Protein AF-A0A3Q4MW54-F1 (afdb_monomer)

Sequence (470 aa):
REQSVKYINTKTGCLKKKEHLGPDLLTVCGNAVFFCDKVKDESPEADVSGVSSPTSLPAISLLSPKAMEMAGCIIKVQEEHREKAKLALRVRQEMQEKLVAAVASAESEQLKRFEELMELKQRQEYQSMRDMMERETKESIGRQEKLKEEQRRRITLVNLRLREAEQQRLREAELERQRQAEGRESLRSLNSIQEEILQLNQLLEPSTQTKTDLPPASLSSYSTRGNQLCSQVSEVVRKTAEGNFPSLEDMTVAERALHEMRALIRLMQEEAANVREKKKKEQEQEEERRKQAELLAKQEGEKKAAQLAKEKAQRKEDILFLCIEEVFRRIDWFSIIGCNLLWIILVTMSLTFSKMSLFICLFQPVPHGLNHGWRWLAQMLNMEPLADVTATLLFDFLEVCGNALMNQYRSQFWKLILLLKEEYFPRIEAVTSSGQMGSVIRLKQFLETSLQRRQISPPRGQLGSGFWRS

Radius of gyration: 74.4 Å; Cα contacts (8 Å, |Δi|>4): 155; chains: 1; bounding box: 157×69×231 Å

InterPro domains:
  IPR012476 mRNA export factor GLE1-like [PF07817] (364-420)
  IPR012476 mRNA export factor GLE1-like [PTHR12960] (366-470)
  IPR038506 GLE1-like superfamily [G3DSA:1.25.40.510] (350-458)

pLDDT: mean 73.88, std 26.09, range [21.41, 98.44]

Foldseek 3Di:
DDDDDDDDDDDDDDDDDDDDDDDDDDDDPDDDPPPPPDPDDDDDDDDDDDDDDDDDDDDPPPDDPVVVVVVVVVVVVVVVVVVVVVVVVVVVVVVVVVVVVVVVVVVVVVVVVVVVVVVVVVVVVVVVVVVVVVVVVVVVVVVVVVVVVVVVVVVVVVVVVVVVVVVVVVVVVVVVVVVVVVLVVLLVVLVVLLVLLVVLLVVLDPVVPVPFPDDPVVSVVLNVLSVVLNVLSVVLNVVVVVPGRRDPVSSVSSVVSSVVSVVSSVVSVVVSVVSVVVVVVVVVVVVVVVVVVVVVVVVVVVVVVVVVVVVDDDDDDDDDDDDDDDDDDDDDDDDDDDDDPPPVVVPPPPQDDDDDDDDDDDDDDRPDDCVVVVVVLVVLQVDQDAALPSLQVVLVSCLACVQVCCVVVPPVSVVSLCCCQPPVLVSNVVNYDPVRCPSSVSSNVQSVVCVVVVHRDHHDPDCDPVNVVD

Nearest PDB structures (foldseek):
  6b4f-assembly2_A  TM=9.769E-01  e=1.507E-11  Homo sapiens
  6b4i-assembly2_A  TM=9.795E-01  e=2.186E-11  Homo sapiens

Secondary structure (DSSP, 8-state):
----------------------------------------------------------------HHHHHHHHHHHHHHHHHHHHHHHHHHHHHHHHHHHHHHHHHHHHHHHHHHHHHHHHHHHHHHHHHHHHHHHHHHHHHHHHHHHHHHHHHHHHHHHHHHHHHHHHHHHHHHHHHHHHHHHHHHHHHHHHHHHHHHHHHHTTSTTT-TT----HHHHHHHHHHHHHHHHHHHHHHHHHHTTPPPPHHHHHHHHHHHHHHHHHHHHHHHHHHHHHHHHHHHHHHHHHHHHHHHHHHHHHHHHHHHHHGGGS----------------------------S-SSGGGTTTTS------S-------TT-HHHHHHHHHHHHHSPPPTTHHHHHHHHHHHHHHHHHHHHHTHHHHHHHHHIIIIIHHHHHHHS-GGGHHHHHHHHHHHHHHHHHTSPPPPTT---TTGGG-

Solvent-accessible surface area (backbone atoms only — not comparable to full-atom values): 28739 Å² total; per-residue (Å²): 134,83,88,88,86,84,87,92,86,91,83,88,82,88,84,90,80,92,84,92,84,84,94,82,84,76,91,77,86,79,81,80,84,77,85,74,84,74,88,71,88,77,87,89,86,84,89,88,87,90,82,90,85,84,90,81,80,88,79,84,76,84,61,56,73,69,53,48,51,50,51,52,51,52,51,52,53,52,50,52,51,49,50,52,51,53,49,54,49,48,55,51,48,56,51,50,51,52,51,51,51,52,49,53,50,53,52,52,49,53,50,52,54,51,52,52,51,51,51,51,49,51,51,48,52,53,48,51,52,50,54,48,53,51,49,55,50,52,50,51,50,52,55,52,50,52,52,52,50,50,51,50,51,51,51,55,52,50,54,50,52,50,52,52,50,51,53,47,53,50,52,53,51,49,52,50,49,47,53,55,48,51,29,52,48,52,45,52,50,50,51,52,48,50,54,50,44,53,55,55,41,53,72,43,36,74,83,75,46,85,82,59,87,59,59,72,70,61,48,51,51,55,33,54,52,38,53,52,40,52,49,55,39,49,52,48,53,53,60,30,71,76,76,45,61,63,48,74,67,48,48,51,53,39,54,49,37,43,52,50,48,58,48,50,54,50,53,53,52,50,51,41,49,52,48,50,52,49,51,50,52,51,49,51,51,52,49,50,51,49,52,51,51,51,52,51,51,50,53,52,50,49,52,56,50,53,58,64,52,73,77,59,81,91,78,83,91,78,91,80,90,80,88,79,90,86,83,82,80,80,89,85,83,85,88,81,86,82,88,79,94,59,74,72,65,69,67,78,60,79,82,73,70,83,84,81,87,80,89,82,89,79,91,86,79,63,97,81,46,70,66,56,57,53,51,51,53,54,52,57,71,73,47,84,67,49,57,53,56,45,37,41,53,52,38,57,49,44,47,62,45,34,33,59,46,40,73,74,48,43,71,62,42,51,53,50,54,47,44,43,60,72,61,47,40,60,53,44,58,73,58,37,54,89,92,51,44,68,37,50,52,54,35,49,53,50,52,52,52,26,61,74,66,74,47,58,66,72,35,91,84,63,83,44,75,64,63,80,72,106

Structure (mmCIF, N/CA/C/O backbone):
data_AF-A0A3Q4MW54-F1
#
_entry.id   AF-A0A3Q4MW54-F1
#
loop_
_atom_site.group_PDB
_atom_site.id
_atom_site.type_symbol
_atom_site.label_atom_id
_atom_site.label_alt_id
_atom_site.label_comp_id
_atom_site.label_asym_id
_atom_site.label_entity_id
_atom_site.label_seq_id
_atom_site.pdbx_PDB_ins_code
_atom_site.Cartn_x
_atom_site.Cartn_y
_atom_site.Cartn_z
_atom_site.occupancy
_atom_site.B_iso_or_equiv
_atom_site.auth_seq_id
_atom_site.auth_comp_id
_atom_site.auth_asym_id
_atom_site.auth_atom_id
_atom_site.pdbx_PDB_model_num
ATOM 1 N N . ARG A 1 1 ? 18.753 -32.510 -22.281 1.00 42.16 1 ARG A N 1
ATOM 2 C CA . ARG A 1 1 ? 17.810 -33.362 -23.041 1.00 42.16 1 ARG A CA 1
ATOM 3 C C . ARG A 1 1 ? 17.900 -32.941 -24.493 1.00 42.16 1 ARG A C 1
ATOM 5 O O . ARG A 1 1 ? 17.267 -31.974 -24.890 1.00 42.16 1 ARG A O 1
ATOM 12 N N . GLU A 1 2 ? 18.798 -33.602 -25.210 1.00 36.66 2 GLU A N 1
ATOM 13 C CA . GLU A 1 2 ? 18.805 -33.653 -26.669 1.00 36.66 2 GLU A CA 1
ATOM 14 C C . GLU A 1 2 ? 17.580 -34.428 -27.180 1.00 36.66 2 GLU A C 1
ATOM 16 O O . GLU A 1 2 ? 16.916 -35.111 -26.400 1.00 36.66 2 GLU A O 1
ATOM 21 N N . GLN A 1 3 ? 17.387 -34.362 -28.502 1.00 34.94 3 GLN A N 1
ATOM 22 C CA . GLN A 1 3 ? 16.404 -35.046 -29.354 1.00 34.94 3 GLN A CA 1
ATOM 23 C C . GLN A 1 3 ? 15.064 -34.316 -29.553 1.00 34.94 3 GLN A C 1
ATOM 25 O O . GLN A 1 3 ? 14.119 -34.479 -28.791 1.00 34.94 3 GLN A O 1
ATOM 30 N N . SER A 1 4 ? 14.901 -33.651 -30.701 1.00 30.66 4 SER A N 1
ATOM 31 C CA . SER A 1 4 ? 14.385 -34.358 -31.884 1.00 30.66 4 SER A CA 1
ATOM 32 C C . SER A 1 4 ? 14.309 -33.464 -33.122 1.00 30.66 4 SER A C 1
ATOM 34 O O . SER A 1 4 ? 13.911 -32.306 -33.088 1.00 30.66 4 SER A O 1
ATOM 36 N N . VAL A 1 5 ? 14.719 -34.072 -34.226 1.00 36.34 5 VAL A N 1
ATOM 37 C CA . VAL A 1 5 ? 14.878 -33.562 -35.584 1.00 36.34 5 VAL A CA 1
ATOM 38 C C . VAL A 1 5 ? 13.791 -34.222 -36.439 1.00 36.34 5 VAL A C 1
ATOM 40 O O . VAL A 1 5 ? 13.744 -35.448 -36.424 1.00 36.34 5 VAL A O 1
ATOM 43 N N . LYS A 1 6 ? 12.971 -33.457 -37.189 1.00 37.12 6 LYS A N 1
ATOM 44 C CA . LYS A 1 6 ? 12.646 -33.660 -38.633 1.00 37.12 6 LYS A CA 1
ATOM 45 C C . LYS A 1 6 ? 11.321 -33.024 -39.112 1.00 37.12 6 LYS A C 1
ATOM 47 O O . LYS A 1 6 ? 10.253 -33.340 -38.616 1.00 37.12 6 LYS A O 1
ATOM 52 N N . TYR A 1 7 ? 11.484 -32.269 -40.209 1.00 29.25 7 TYR A N 1
ATOM 53 C CA . TYR A 1 7 ? 10.668 -32.190 -41.438 1.00 29.25 7 TYR A CA 1
ATOM 54 C C . TYR A 1 7 ? 9.275 -31.555 -41.400 1.00 29.25 7 TYR A C 1
ATOM 56 O O . TYR A 1 7 ? 8.329 -32.200 -40.978 1.00 29.25 7 TYR A O 1
ATOM 64 N N . ILE A 1 8 ? 9.142 -30.411 -42.094 1.00 30.83 8 ILE A N 1
ATOM 65 C CA . ILE A 1 8 ? 8.228 -30.261 -43.245 1.00 30.83 8 ILE A CA 1
ATOM 66 C C . ILE A 1 8 ? 8.938 -29.421 -44.321 1.00 30.83 8 ILE A C 1
ATOM 68 O O . ILE A 1 8 ? 9.373 -28.300 -44.076 1.00 30.83 8 ILE A O 1
ATOM 72 N N . ASN A 1 9 ? 9.056 -29.997 -45.515 1.00 29.47 9 ASN A N 1
ATOM 73 C CA . ASN A 1 9 ? 9.517 -29.382 -46.753 1.00 29.47 9 ASN A CA 1
ATOM 74 C C . ASN A 1 9 ? 8.327 -29.435 -47.718 1.00 29.47 9 ASN A C 1
ATOM 76 O O . ASN A 1 9 ? 7.813 -30.531 -47.893 1.00 29.47 9 ASN A O 1
ATOM 80 N N . THR A 1 10 ? 7.893 -28.309 -48.299 1.00 30.00 10 THR A N 1
ATOM 81 C CA . THR A 1 10 ? 7.248 -28.217 -49.632 1.00 30.00 10 THR A CA 1
ATOM 82 C C . THR A 1 10 ? 6.772 -26.785 -49.904 1.00 30.00 10 THR A C 1
ATOM 84 O O . THR A 1 10 ? 5.787 -26.348 -49.314 1.00 30.00 10 THR A O 1
ATOM 87 N N . LYS A 1 11 ? 7.410 -26.088 -50.852 1.00 28.00 11 LYS A N 1
ATOM 88 C CA . LYS A 1 11 ? 6.796 -25.644 -52.124 1.00 28.00 11 LYS A CA 1
ATOM 89 C C . LYS A 1 11 ? 7.764 -24.742 -52.892 1.00 28.00 11 LYS A C 1
ATOM 91 O O . LYS A 1 11 ? 7.791 -23.527 -52.744 1.00 28.00 11 LYS A O 1
ATOM 96 N N . THR A 1 12 ? 8.533 -25.383 -53.760 1.00 30.00 12 THR A N 1
ATOM 97 C CA . THR A 1 12 ? 9.018 -24.811 -55.013 1.00 30.00 12 THR A CA 1
ATOM 98 C C . THR A 1 12 ? 7.852 -24.723 -56.001 1.00 30.00 12 THR A C 1
ATOM 100 O O . THR A 1 12 ? 7.070 -25.660 -56.145 1.00 30.00 12 THR A O 1
ATOM 103 N N . GLY A 1 13 ? 7.742 -23.587 -56.685 1.00 26.80 13 GLY A N 1
ATOM 104 C CA . GLY A 1 13 ? 6.810 -23.348 -57.784 1.00 26.80 13 GLY A CA 1
ATOM 105 C C . GLY A 1 13 ? 7.491 -22.450 -58.807 1.00 26.80 13 GLY A C 1
ATOM 106 O O . GLY A 1 13 ? 7.516 -21.236 -58.663 1.00 26.80 13 GLY A O 1
ATOM 107 N N . CYS A 1 14 ? 8.114 -23.089 -59.792 1.00 29.05 14 CYS A N 1
ATOM 108 C CA . CYS A 1 14 ? 8.782 -22.487 -60.936 1.00 29.05 14 CYS A CA 1
ATOM 109 C C . CYS A 1 14 ? 7.737 -22.107 -61.998 1.00 29.05 14 CYS A C 1
ATOM 111 O O . CYS A 1 14 ? 6.900 -22.942 -62.332 1.00 29.05 14 CYS A O 1
ATOM 113 N N . LEU A 1 15 ? 7.829 -20.911 -62.587 1.00 27.20 15 LEU A N 1
ATOM 114 C CA . LEU A 1 15 ? 7.266 -20.636 -63.912 1.00 27.20 15 LEU A CA 1
ATOM 115 C C . LEU A 1 15 ? 8.302 -19.899 -64.768 1.00 27.20 15 LEU A C 1
ATOM 117 O O . LEU A 1 15 ? 8.649 -18.746 -64.536 1.00 27.20 15 LEU A O 1
ATOM 121 N N . LYS A 1 16 ? 8.803 -20.644 -65.757 1.00 33.81 16 LYS A N 1
ATOM 122 C CA . LYS A 1 16 ? 9.590 -20.215 -66.916 1.00 33.81 16 LYS A CA 1
ATOM 123 C C . LYS A 1 16 ? 8.642 -19.705 -68.014 1.00 33.81 16 LYS A C 1
ATOM 125 O O . LYS A 1 16 ? 7.721 -20.426 -68.387 1.00 33.81 16 LYS A O 1
ATOM 130 N N . LYS A 1 17 ? 8.950 -18.540 -68.587 1.00 26.77 17 LYS A N 1
ATOM 131 C CA . LYS A 1 17 ? 8.623 -18.045 -69.951 1.00 26.77 17 LYS A CA 1
ATOM 132 C C . LYS A 1 17 ? 9.466 -16.767 -70.111 1.00 26.77 17 LYS A C 1
ATOM 134 O O . LYS A 1 17 ? 9.315 -15.882 -69.286 1.00 26.77 17 LYS A O 1
ATOM 139 N N . LYS A 1 18 ? 10.544 -16.662 -70.898 1.00 29.58 18 LYS A N 1
ATOM 140 C CA . LYS A 1 18 ? 10.823 -16.922 -72.327 1.00 29.58 18 LYS A CA 1
ATOM 141 C C . LYS A 1 18 ? 9.996 -16.029 -73.263 1.00 29.58 18 LYS A C 1
ATOM 143 O O . LYS A 1 18 ? 8.890 -16.418 -73.597 1.00 29.58 18 LYS A O 1
ATOM 148 N N . GLU A 1 19 ? 10.583 -14.890 -73.648 1.00 27.66 19 GLU A N 1
ATOM 149 C CA . GLU A 1 19 ? 10.473 -14.142 -74.926 1.00 27.66 19 GLU A CA 1
ATOM 150 C C . GLU A 1 19 ? 11.358 -12.876 -74.790 1.00 27.66 19 GLU A C 1
ATOM 152 O O . GLU A 1 19 ? 11.230 -12.144 -73.818 1.00 27.66 19 GLU A O 1
ATOM 157 N N . HIS A 1 20 ? 12.520 -12.804 -75.454 1.00 29.17 20 HIS A N 1
ATOM 158 C CA . HIS A 1 20 ? 12.765 -12.271 -76.811 1.00 29.17 20 HIS A CA 1
ATOM 159 C C . HIS A 1 20 ? 12.571 -10.752 -76.941 1.00 29.17 20 HIS A C 1
ATOM 161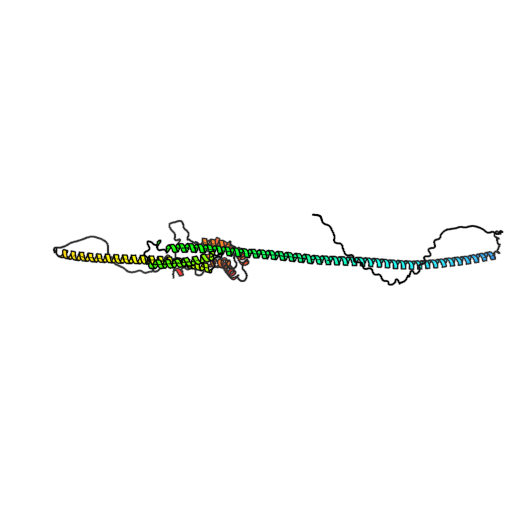 O O . HIS A 1 20 ? 11.443 -10.308 -77.088 1.00 29.17 20 HIS A O 1
ATOM 167 N N . LEU A 1 21 ? 13.689 -10.003 -76.972 1.00 28.81 21 LEU A N 1
ATOM 168 C CA . LEU A 1 21 ? 13.920 -8.828 -77.833 1.00 28.81 21 LEU A CA 1
ATOM 169 C C . LEU A 1 21 ? 15.389 -8.343 -77.726 1.00 28.81 21 LEU A C 1
ATOM 171 O O . LEU A 1 21 ? 15.777 -7.760 -76.723 1.00 28.81 21 LEU A O 1
ATOM 175 N N . GLY A 1 22 ? 16.170 -8.636 -78.779 1.00 28.33 22 GLY A N 1
ATOM 176 C CA . GLY A 1 22 ? 17.254 -7.816 -79.358 1.00 28.33 22 GLY A CA 1
ATOM 177 C C . GLY A 1 22 ? 18.578 -7.593 -78.604 1.00 28.33 22 GLY A C 1
ATOM 178 O O . GLY A 1 22 ? 18.595 -6.881 -77.605 1.00 28.33 22 GLY A O 1
ATOM 179 N N . PRO A 1 23 ? 19.722 -8.059 -79.147 1.00 37.47 23 PRO A N 1
ATOM 180 C CA . PRO A 1 23 ? 21.025 -7.453 -78.918 1.00 37.47 23 PRO A CA 1
ATOM 181 C C . PRO A 1 23 ? 21.351 -6.499 -80.078 1.00 37.47 23 PRO A C 1
ATOM 183 O O . PRO A 1 23 ? 21.757 -6.948 -81.141 1.00 37.47 23 PRO A O 1
ATOM 186 N N . ASP A 1 24 ? 21.196 -5.196 -79.865 1.00 27.31 24 ASP A N 1
ATOM 187 C CA . ASP A 1 24 ? 21.728 -4.162 -80.755 1.00 27.31 24 ASP A CA 1
ATOM 188 C C . ASP A 1 24 ? 22.249 -3.011 -79.892 1.00 27.31 24 ASP A C 1
ATOM 190 O O . ASP A 1 24 ? 21.466 -2.236 -79.351 1.00 27.31 24 ASP A O 1
ATOM 194 N N . LEU A 1 25 ? 23.572 -2.926 -79.725 1.00 30.11 25 LEU A N 1
ATOM 195 C CA . LEU A 1 25 ? 24.323 -1.719 -80.080 1.00 30.11 25 LEU A CA 1
ATOM 196 C C . LEU A 1 25 ? 25.840 -1.961 -79.974 1.00 30.11 25 LEU A C 1
ATOM 198 O O . LEU A 1 25 ? 26.436 -1.953 -78.902 1.00 30.11 25 LEU A O 1
ATOM 202 N N . LEU A 1 26 ? 26.429 -2.132 -81.158 1.00 29.53 26 LEU A N 1
ATOM 203 C CA . LEU A 1 26 ? 27.647 -1.464 -81.618 1.00 29.53 26 LEU A CA 1
ATOM 204 C C . LEU A 1 26 ? 28.940 -1.670 -80.816 1.00 29.53 26 LEU A C 1
ATOM 206 O O . LEU A 1 26 ? 29.370 -0.860 -80.000 1.00 29.53 26 LEU A O 1
ATOM 210 N N . THR A 1 27 ? 29.649 -2.708 -81.253 1.00 35.22 27 THR A N 1
ATOM 211 C CA . THR A 1 27 ? 31.056 -2.649 -81.664 1.00 35.22 27 THR A CA 1
ATOM 212 C C . THR A 1 27 ? 31.532 -1.232 -82.016 1.00 35.22 27 THR A C 1
ATOM 214 O O . THR A 1 27 ? 31.224 -0.711 -83.085 1.00 35.22 27 THR A O 1
ATOM 217 N N . VAL A 1 28 ? 32.368 -0.655 -81.152 1.00 32.59 28 VAL A N 1
ATOM 218 C CA . VAL A 1 28 ? 33.357 0.371 -81.512 1.00 32.59 28 VAL A CA 1
ATOM 219 C C . VAL A 1 28 ? 34.671 -0.002 -80.819 1.00 32.59 28 VAL A C 1
ATOM 221 O O . VAL A 1 28 ? 35.080 0.598 -79.834 1.00 32.59 28 VAL A O 1
ATOM 224 N N . CYS A 1 29 ? 35.334 -1.043 -81.324 1.00 29.28 29 CYS A N 1
ATOM 225 C CA . CYS A 1 29 ? 36.778 -1.201 -81.149 1.00 29.28 29 CYS A CA 1
ATOM 226 C C . CYS A 1 29 ? 37.441 -0.560 -82.369 1.00 29.28 29 CYS A C 1
ATOM 228 O O . CYS A 1 29 ? 37.694 -1.218 -83.375 1.00 29.28 29 CYS A O 1
ATOM 230 N N . GLY A 1 30 ? 37.632 0.757 -82.299 1.00 29.31 30 GLY A N 1
ATOM 231 C CA . GLY A 1 30 ? 38.330 1.542 -83.309 1.00 29.31 30 GLY A CA 1
ATOM 232 C C . GLY A 1 30 ? 39.818 1.642 -82.991 1.00 29.31 30 GLY A C 1
ATOM 233 O O . GLY A 1 30 ? 40.213 2.433 -82.149 1.00 29.31 30 GLY A O 1
ATOM 234 N N . ASN A 1 31 ? 40.605 0.840 -83.707 1.00 34.66 31 ASN A N 1
ATOM 235 C CA . ASN A 1 31 ? 41.960 1.113 -84.192 1.00 34.66 31 ASN A CA 1
ATOM 236 C C . ASN A 1 31 ? 43.016 1.644 -83.205 1.00 34.66 31 ASN A C 1
ATOM 238 O O . ASN A 1 31 ? 43.300 2.837 -83.160 1.00 34.66 31 ASN A O 1
ATOM 242 N N . ALA A 1 32 ? 43.759 0.716 -82.602 1.00 27.25 32 ALA A N 1
ATOM 243 C CA . ALA A 1 32 ? 45.178 0.917 -82.322 1.00 27.25 32 ALA A CA 1
ATOM 244 C C . ALA A 1 32 ? 45.961 -0.201 -83.019 1.00 27.25 32 ALA A C 1
ATOM 246 O O . ALA A 1 32 ? 46.091 -1.317 -82.516 1.00 27.25 32 ALA A O 1
ATOM 247 N N . VAL A 1 33 ? 46.439 0.090 -84.230 1.00 29.22 33 VAL A N 1
ATOM 248 C CA . VAL A 1 33 ? 47.458 -0.721 -84.899 1.00 29.22 33 VAL A CA 1
ATOM 249 C C . VAL A 1 33 ? 48.750 -0.533 -84.105 1.00 29.22 33 VAL A C 1
ATOM 251 O O . VAL A 1 33 ? 49.475 0.438 -84.298 1.00 29.22 33 VAL A O 1
ATOM 254 N N . PHE A 1 34 ? 49.022 -1.449 -83.177 1.00 25.64 34 PHE A N 1
ATOM 255 C CA . PHE A 1 34 ? 50.358 -1.629 -82.620 1.00 25.64 34 PHE A CA 1
ATOM 256 C C . PHE A 1 34 ? 51.218 -2.303 -83.693 1.00 25.64 34 PHE A C 1
ATOM 258 O O . PHE A 1 34 ? 51.150 -3.517 -83.887 1.00 25.64 34 PHE A O 1
ATOM 265 N N . PHE A 1 35 ? 52.031 -1.518 -84.400 1.00 25.81 35 PHE A N 1
ATOM 266 C CA . PHE A 1 35 ? 53.155 -2.054 -85.162 1.00 25.81 35 PHE A CA 1
ATOM 267 C C . PHE A 1 35 ? 54.256 -2.410 -84.155 1.00 25.81 35 PHE A C 1
ATOM 269 O O . PHE A 1 35 ? 55.119 -1.605 -83.820 1.00 25.81 35 PHE A O 1
ATOM 276 N N . CYS A 1 36 ? 54.162 -3.610 -83.584 1.00 29.77 36 CYS A N 1
ATOM 277 C CA . CYS A 1 36 ? 55.260 -4.209 -82.840 1.00 29.77 36 CYS A CA 1
ATOM 278 C C . CYS A 1 36 ? 56.160 -4.891 -83.873 1.00 29.77 36 CYS A C 1
ATOM 280 O O . CYS A 1 36 ? 55.920 -6.044 -84.235 1.00 29.77 36 CYS A O 1
ATOM 282 N N . ASP A 1 37 ? 57.160 -4.172 -84.382 1.00 28.31 37 ASP A N 1
ATOM 283 C CA . ASP A 1 37 ? 58.152 -4.767 -85.274 1.00 28.31 37 ASP A CA 1
ATOM 284 C C . ASP A 1 37 ? 59.074 -5.666 -84.437 1.00 28.31 37 ASP A C 1
ATOM 286 O O . ASP A 1 37 ? 60.054 -5.243 -83.820 1.00 28.31 37 ASP A O 1
ATOM 290 N N . LYS A 1 38 ? 58.680 -6.938 -84.332 1.00 30.73 38 LYS A N 1
ATOM 291 C CA . LYS A 1 38 ? 59.563 -8.028 -83.928 1.00 30.73 38 LYS A CA 1
ATOM 292 C C . LYS A 1 38 ? 60.546 -8.239 -85.073 1.00 30.73 38 LYS A C 1
ATOM 294 O O . LYS A 1 38 ? 60.208 -8.890 -86.057 1.00 30.73 38 LYS A O 1
ATOM 299 N N . VAL A 1 39 ? 61.773 -7.757 -84.905 1.00 31.28 39 VAL A N 1
ATOM 300 C CA . VAL A 1 39 ? 62.917 -8.245 -85.680 1.00 31.28 39 VAL A CA 1
ATOM 301 C C . VAL A 1 39 ? 63.087 -9.724 -85.339 1.00 31.28 39 VAL A C 1
ATOM 303 O O . VAL A 1 39 ? 63.589 -10.084 -84.273 1.00 31.28 39 VAL A O 1
ATOM 306 N N . LYS A 1 40 ? 62.567 -10.578 -86.219 1.00 30.22 40 LYS A N 1
ATOM 307 C CA . LYS A 1 40 ? 62.833 -12.009 -86.240 1.00 30.22 40 LYS A CA 1
ATOM 308 C C . LYS A 1 40 ? 63.936 -12.238 -87.263 1.00 30.22 40 LYS A C 1
ATOM 310 O O . LYS A 1 40 ? 63.744 -12.053 -88.459 1.00 30.22 40 LYS A O 1
ATOM 315 N N . ASP A 1 41 ? 65.089 -12.563 -86.710 1.00 36.94 41 ASP A N 1
ATOM 316 C CA . ASP A 1 41 ? 66.188 -13.274 -87.336 1.00 36.94 41 ASP A CA 1
ATOM 317 C C . ASP A 1 41 ? 65.649 -14.538 -88.031 1.00 36.94 41 ASP A C 1
ATOM 319 O O . ASP A 1 41 ? 64.924 -15.298 -87.388 1.00 36.94 41 ASP A O 1
ATOM 323 N N . GLU A 1 42 ? 65.932 -14.706 -89.328 1.00 29.95 42 GLU A N 1
ATOM 324 C CA . GLU A 1 42 ? 66.027 -15.998 -90.029 1.00 29.95 42 GLU A CA 1
ATOM 325 C C . GLU A 1 42 ? 66.467 -15.797 -91.500 1.00 29.95 42 GLU A C 1
ATOM 327 O O . GLU A 1 42 ? 65.745 -15.246 -92.329 1.00 29.95 42 GLU A O 1
ATOM 332 N N . SER A 1 43 ? 67.674 -16.278 -91.824 1.00 34.28 43 SER A N 1
ATOM 333 C CA . SER A 1 43 ? 67.961 -16.929 -93.122 1.00 34.28 43 SER A CA 1
ATOM 334 C C . SER A 1 43 ? 67.251 -18.300 -93.146 1.00 34.28 43 SER A C 1
ATOM 336 O O . SER A 1 43 ? 67.007 -18.795 -92.041 1.00 34.28 43 SER A O 1
ATOM 338 N N . PRO A 1 44 ? 66.970 -18.985 -94.282 1.00 46.41 44 PRO A N 1
ATOM 339 C CA . PRO A 1 44 ? 67.867 -19.274 -95.423 1.00 46.41 44 PRO A CA 1
ATOM 340 C C . PRO A 1 44 ? 67.114 -19.119 -96.786 1.00 46.41 44 PRO A C 1
ATOM 342 O O . PRO A 1 44 ? 65.973 -18.682 -96.799 1.00 46.41 44 PRO A O 1
ATOM 345 N N . GLU A 1 45 ? 67.650 -19.276 -97.998 1.00 30.81 45 GLU A N 1
ATOM 346 C CA . GLU A 1 45 ? 68.288 -20.440 -98.619 1.00 30.81 45 GLU A CA 1
ATOM 347 C C . GLU A 1 45 ? 69.015 -20.042 -99.914 1.00 30.81 45 GLU A C 1
ATOM 349 O O . GLU A 1 45 ? 68.718 -19.033 -100.559 1.00 30.81 45 GLU A O 1
ATOM 354 N N . ALA A 1 46 ? 69.981 -20.886 -100.263 1.00 33.53 46 ALA A N 1
ATOM 355 C CA . ALA A 1 46 ? 70.759 -20.870 -101.484 1.00 33.53 46 ALA A CA 1
ATOM 356 C C . ALA A 1 46 ? 70.087 -21.666 -102.625 1.00 33.53 46 ALA A C 1
ATOM 358 O O . ALA A 1 46 ? 69.214 -22.497 -102.393 1.00 33.53 46 ALA A O 1
ATOM 359 N N . ASP A 1 47 ? 70.644 -21.435 -103.819 1.00 31.14 47 ASP A N 1
ATOM 360 C CA . ASP A 1 47 ? 70.639 -22.239 -105.054 1.00 31.14 47 ASP A CA 1
ATOM 361 C C . ASP A 1 47 ? 69.487 -22.108 -106.066 1.00 31.14 47 ASP A C 1
ATOM 363 O O . ASP A 1 47 ? 68.321 -22.039 -105.714 1.00 31.14 47 ASP A O 1
ATOM 367 N N . VAL A 1 48 ? 69.691 -22.150 -107.392 1.00 35.34 48 VAL A N 1
ATOM 368 C CA . VAL A 1 48 ? 70.849 -22.031 -108.308 1.00 35.34 48 VAL A CA 1
ATOM 369 C C . VAL A 1 48 ? 70.237 -21.825 -109.710 1.00 35.34 48 VAL A C 1
ATOM 371 O O . VAL A 1 48 ? 69.328 -22.552 -110.097 1.00 35.34 48 VAL A O 1
ATOM 374 N N . SER A 1 49 ? 70.737 -20.859 -110.487 1.00 32.78 49 SER A N 1
ATOM 375 C CA . SER A 1 49 ? 70.998 -20.936 -111.947 1.00 32.78 49 SER A CA 1
ATOM 376 C C . SER A 1 49 ? 71.567 -19.573 -112.393 1.00 32.78 49 SER A C 1
ATOM 378 O O . SER A 1 49 ? 71.007 -18.539 -112.063 1.00 32.78 49 SER A O 1
ATOM 380 N N . GLY A 1 50 ? 72.697 -19.406 -113.076 1.00 31.61 50 GLY A N 1
ATOM 381 C CA . GLY A 1 50 ? 73.603 -20.342 -113.719 1.00 31.61 50 GLY A CA 1
ATOM 382 C C . GLY A 1 50 ? 73.909 -19.880 -115.144 1.00 31.61 50 GLY A C 1
ATOM 383 O O . GLY A 1 50 ? 73.523 -20.590 -116.055 1.00 31.61 50 GLY A O 1
ATOM 384 N N . VAL A 1 51 ? 74.582 -18.730 -115.343 1.00 30.88 51 VAL A N 1
ATOM 385 C CA . VAL A 1 51 ? 75.355 -18.408 -116.569 1.00 30.88 51 VAL A CA 1
ATOM 386 C C . VAL A 1 51 ? 76.557 -17.496 -116.222 1.00 30.88 51 VAL A C 1
ATOM 388 O O . VAL A 1 51 ? 76.409 -16.324 -115.895 1.00 30.88 51 VAL A O 1
ATOM 391 N N . SER A 1 52 ? 77.747 -18.102 -116.291 1.00 34.12 52 SER A N 1
ATOM 392 C CA . SER A 1 52 ? 79.119 -17.584 -116.520 1.00 34.12 52 SER A CA 1
ATOM 393 C C . SER A 1 52 ? 79.202 -16.459 -117.574 1.00 34.12 52 SER A C 1
ATOM 395 O O . SER A 1 52 ? 78.494 -16.567 -118.567 1.00 34.12 52 SER A O 1
ATOM 397 N N . SER A 1 53 ? 80.062 -15.428 -117.596 1.00 36.00 53 SER A N 1
ATOM 398 C CA . SER A 1 53 ? 81.398 -15.075 -117.045 1.00 36.00 53 SER A CA 1
ATOM 399 C C . SER A 1 53 ? 81.805 -13.711 -117.710 1.00 36.00 53 SER A C 1
ATOM 401 O O . SER A 1 53 ? 81.077 -13.280 -118.603 1.00 36.00 53 SER A O 1
ATOM 403 N N . PRO A 1 54 ? 83.010 -13.108 -117.546 1.00 44.19 54 PRO A N 1
ATOM 404 C CA . PRO A 1 54 ? 83.795 -12.791 -116.343 1.00 44.19 54 PRO A CA 1
ATOM 405 C C . PRO A 1 54 ? 84.440 -11.356 -116.357 1.00 44.19 54 PRO A C 1
ATOM 407 O O . PRO A 1 54 ? 84.512 -10.692 -117.385 1.00 44.19 54 PRO A O 1
ATOM 410 N N . THR A 1 55 ? 85.021 -10.954 -115.213 1.00 28.66 55 THR A N 1
ATOM 411 C CA . THR A 1 55 ? 86.193 -10.045 -115.042 1.00 28.66 55 THR A CA 1
ATOM 412 C C . THR A 1 55 ? 86.089 -8.532 -115.341 1.00 28.66 55 THR A C 1
ATOM 414 O O . THR A 1 55 ? 86.134 -8.119 -116.491 1.00 28.66 55 THR A O 1
ATOM 417 N N . SER A 1 56 ? 86.237 -7.693 -114.298 1.00 34.44 56 SER A N 1
ATOM 418 C CA . SER A 1 56 ? 87.277 -6.634 -114.261 1.00 34.44 56 SER A CA 1
ATOM 419 C C . SER A 1 56 ? 87.478 -6.050 -112.851 1.00 34.44 56 SER A C 1
ATOM 421 O O . SER A 1 56 ? 86.543 -5.541 -112.238 1.00 34.44 56 SER A O 1
ATOM 423 N N . LEU A 1 57 ? 88.724 -6.101 -112.371 1.00 34.78 57 LEU A N 1
ATOM 424 C CA . LEU A 1 57 ? 89.269 -5.363 -111.221 1.00 34.78 57 LEU A CA 1
ATOM 425 C C . LEU A 1 57 ? 89.272 -3.832 -111.481 1.00 34.78 57 LEU A C 1
ATOM 427 O O . LEU A 1 57 ? 89.197 -3.422 -112.640 1.00 34.78 57 LEU A O 1
ATOM 431 N N . PRO A 1 58 ? 89.344 -2.977 -110.437 1.00 47.09 58 PRO A N 1
ATOM 432 C CA . PRO A 1 58 ? 88.992 -1.559 -110.527 1.00 47.09 58 PRO A CA 1
ATOM 433 C C . PRO A 1 58 ? 89.991 -0.760 -111.370 1.00 47.09 58 PRO A C 1
ATOM 435 O O . PRO A 1 58 ? 91.183 -0.698 -111.067 1.00 47.09 58 PRO A O 1
ATOM 438 N N . ALA A 1 59 ? 89.487 -0.103 -112.414 1.00 39.59 59 ALA A N 1
ATOM 439 C CA . ALA A 1 59 ? 90.250 0.865 -113.185 1.00 39.59 59 ALA A CA 1
ATOM 440 C C . ALA A 1 59 ? 90.508 2.108 -112.322 1.00 39.59 59 ALA A C 1
ATOM 442 O O . ALA A 1 59 ? 89.590 2.854 -111.982 1.00 39.59 59 ALA A O 1
ATOM 443 N N . ILE A 1 60 ? 91.771 2.342 -111.970 1.00 48.19 60 ILE A N 1
ATOM 444 C CA . ILE A 1 60 ? 92.224 3.610 -111.401 1.00 48.19 60 ILE A CA 1
ATOM 445 C C . ILE A 1 60 ? 92.156 4.635 -112.541 1.00 48.19 60 ILE A C 1
ATOM 447 O O . ILE A 1 60 ? 93.102 4.799 -113.310 1.00 48.19 60 ILE A O 1
ATOM 451 N N . SER A 1 61 ? 91.000 5.281 -112.712 1.00 53.25 61 SER A N 1
ATOM 452 C CA . SER A 1 61 ? 90.854 6.412 -113.628 1.00 53.25 61 SER A CA 1
ATOM 453 C C . SER A 1 61 ? 91.685 7.581 -113.103 1.00 53.25 61 SER A C 1
ATOM 455 O O . SER A 1 61 ? 91.295 8.260 -112.154 1.00 53.25 61 SER A O 1
ATOM 457 N N . LEU A 1 62 ? 92.835 7.822 -113.733 1.00 52.03 62 LEU A N 1
ATOM 458 C CA . LEU A 1 62 ? 93.636 9.029 -113.547 1.00 52.03 62 LEU A CA 1
ATOM 459 C C . LEU A 1 62 ? 92.875 10.225 -114.141 1.00 52.03 62 LEU A C 1
ATOM 461 O O . LEU A 1 62 ? 93.075 10.613 -115.291 1.00 52.03 62 LEU A O 1
ATOM 465 N N . LEU A 1 63 ? 91.942 10.775 -113.364 1.00 59.59 63 LEU A N 1
ATOM 466 C CA . LEU A 1 63 ? 91.301 12.055 -113.656 1.00 59.59 63 LEU A CA 1
ATOM 467 C C . LEU A 1 63 ? 92.359 13.172 -113.653 1.00 59.59 63 LEU A C 1
ATOM 469 O O . LEU A 1 63 ? 93.297 13.154 -112.859 1.00 59.59 63 LEU A O 1
ATOM 473 N N . SER A 1 64 ? 92.189 14.175 -114.521 1.00 73.06 64 SER A N 1
ATOM 474 C CA . SER A 1 64 ? 93.004 15.400 -114.498 1.00 73.06 64 SER A CA 1
ATOM 475 C C . SER A 1 64 ? 92.971 16.046 -113.098 1.00 73.06 64 SER A C 1
ATOM 477 O O . SER A 1 64 ? 91.902 16.037 -112.480 1.00 73.06 64 SER A O 1
ATOM 479 N N . PRO A 1 65 ? 94.068 16.655 -112.595 1.00 78.38 65 PRO A N 1
ATOM 480 C CA . PRO A 1 65 ? 94.117 17.259 -111.256 1.00 78.38 65 PRO A CA 1
ATOM 481 C C . PRO A 1 65 ? 92.933 18.189 -110.948 1.00 78.38 65 PRO A C 1
ATOM 483 O O . PRO A 1 65 ? 92.368 18.148 -109.859 1.00 78.38 65 PRO A O 1
ATOM 486 N N . LYS A 1 66 ? 92.476 18.949 -111.953 1.00 80.19 66 LYS A N 1
ATOM 487 C CA . LYS A 1 66 ? 91.321 19.852 -111.848 1.00 80.19 66 LYS A CA 1
ATOM 488 C C . LYS A 1 66 ? 89.975 19.117 -111.744 1.00 80.19 66 LYS A C 1
ATOM 490 O O . LYS A 1 66 ? 89.054 19.595 -111.089 1.00 80.19 66 LYS A O 1
ATOM 495 N N . ALA A 1 67 ? 89.849 17.950 -112.376 1.00 80.06 67 ALA A N 1
ATOM 496 C CA . ALA A 1 67 ? 88.665 17.096 -112.272 1.00 80.06 67 ALA A CA 1
ATOM 497 C C . ALA A 1 67 ? 88.613 16.357 -110.924 1.00 80.06 67 ALA A C 1
ATOM 499 O O . ALA A 1 67 ? 87.532 16.216 -110.358 1.00 80.06 67 ALA A O 1
ATOM 500 N N . MET A 1 68 ? 89.764 15.948 -110.376 1.00 83.31 68 MET A N 1
ATOM 501 C CA . MET A 1 68 ? 89.854 15.369 -109.029 1.00 83.31 68 MET A CA 1
ATOM 502 C C . MET A 1 68 ? 89.508 16.398 -107.942 1.00 83.31 68 MET A C 1
ATOM 504 O O . MET A 1 68 ? 88.766 16.079 -107.013 1.00 83.31 68 MET A O 1
ATOM 508 N N . GLU A 1 69 ? 89.974 17.643 -108.085 1.00 83.75 69 GLU A N 1
ATOM 509 C CA . GLU A 1 69 ? 89.607 18.753 -107.197 1.00 83.75 69 GLU A CA 1
ATOM 510 C C . GLU A 1 69 ? 88.095 19.038 -107.239 1.00 83.75 69 GLU A C 1
ATOM 512 O O . GLU A 1 69 ? 87.444 19.096 -106.195 1.00 83.75 69 GLU A O 1
ATOM 517 N N . MET A 1 70 ? 87.510 19.124 -108.440 1.00 84.38 70 MET A N 1
ATOM 518 C CA . MET A 1 70 ? 86.067 19.327 -108.614 1.00 84.38 70 MET A CA 1
ATOM 519 C C . MET A 1 70 ? 85.242 18.164 -108.041 1.00 84.38 70 MET A C 1
ATOM 521 O O . MET A 1 70 ? 84.256 18.400 -107.344 1.00 84.38 70 MET A O 1
ATOM 525 N N . ALA A 1 71 ? 85.652 16.913 -108.274 1.00 84.25 71 ALA A N 1
ATOM 526 C CA . ALA A 1 71 ? 85.006 15.738 -107.689 1.00 84.25 71 ALA A CA 1
ATOM 527 C C . ALA A 1 71 ? 85.073 15.762 -106.152 1.00 84.25 71 ALA A C 1
ATOM 529 O O . ALA A 1 71 ? 84.076 15.480 -105.489 1.00 84.25 71 ALA A O 1
ATOM 530 N N . GLY A 1 72 ? 86.207 16.180 -105.581 1.00 85.56 72 GLY A N 1
ATOM 531 C CA . GLY A 1 72 ? 86.356 16.382 -104.140 1.00 85.56 72 GLY A CA 1
ATOM 532 C C . GLY A 1 72 ? 85.403 17.444 -103.582 1.00 85.56 72 GLY A C 1
ATOM 533 O O . GLY A 1 72 ? 84.796 17.232 -102.532 1.00 85.56 72 GLY A O 1
ATOM 534 N N . CYS A 1 73 ? 85.217 18.562 -104.289 1.00 86.88 73 CYS A N 1
ATOM 535 C CA . CYS A 1 73 ? 84.245 19.596 -103.919 1.00 86.88 73 CYS A CA 1
ATOM 536 C C . CYS A 1 73 ? 82.793 19.096 -104.004 1.00 86.88 73 CYS A C 1
ATOM 538 O O . CYS A 1 73 ? 82.016 19.345 -103.083 1.00 86.88 73 CYS A O 1
ATOM 540 N N . ILE A 1 74 ? 82.434 18.344 -105.051 1.00 88.94 74 ILE A N 1
ATOM 541 C CA . ILE A 1 74 ? 81.095 17.747 -105.207 1.00 88.94 74 ILE A CA 1
ATOM 542 C C . ILE A 1 74 ? 80.795 16.777 -104.059 1.00 88.94 74 ILE A C 1
ATOM 544 O O . ILE A 1 74 ? 79.729 16.874 -103.453 1.00 88.94 74 ILE A O 1
ATOM 548 N N . ILE A 1 75 ? 81.739 15.895 -103.712 1.00 90.06 75 ILE A N 1
ATOM 549 C CA . ILE A 1 75 ? 81.582 14.940 -102.603 1.00 90.06 75 ILE A CA 1
ATOM 550 C C . ILE A 1 75 ? 81.384 15.681 -101.276 1.00 90.06 75 ILE A C 1
ATOM 552 O O . ILE A 1 75 ? 80.483 15.335 -100.515 1.00 90.06 75 ILE A O 1
ATOM 556 N N . LYS A 1 76 ? 82.174 16.730 -101.006 1.00 91.38 76 LYS A N 1
ATOM 557 C CA . LYS A 1 76 ? 82.032 17.537 -99.780 1.00 91.38 76 LYS A CA 1
ATOM 558 C C . LYS A 1 76 ? 80.649 18.179 -99.671 1.00 91.38 76 LYS A C 1
ATOM 560 O O . LYS A 1 76 ? 80.027 18.090 -98.618 1.00 91.38 76 LYS A O 1
ATOM 565 N N . VAL A 1 77 ? 80.157 18.784 -100.752 1.00 92.38 77 VAL A N 1
ATOM 566 C CA . VAL A 1 77 ? 78.828 19.419 -100.781 1.00 92.38 77 VAL A CA 1
ATOM 567 C C . VAL A 1 77 ? 77.714 18.375 -100.640 1.00 92.38 77 VAL A C 1
ATOM 569 O O . VAL A 1 77 ? 76.759 18.589 -99.895 1.00 92.38 77 VAL A O 1
ATOM 572 N N . GLN A 1 78 ? 77.835 17.220 -101.300 1.00 93.12 78 GLN A N 1
ATOM 573 C CA . GLN A 1 78 ? 76.879 16.115 -101.163 1.00 93.12 78 GLN A CA 1
ATOM 574 C C . GLN A 1 78 ? 76.826 15.569 -99.734 1.00 93.12 78 GLN A C 1
ATOM 576 O O . GLN A 1 78 ? 75.731 15.358 -99.211 1.00 93.12 78 GLN A O 1
ATOM 581 N N . GLU A 1 79 ? 77.977 15.377 -99.087 1.00 93.19 79 GLU A N 1
ATOM 582 C CA . GLU A 1 79 ? 78.030 14.903 -97.703 1.00 93.19 79 GLU A CA 1
ATOM 583 C C . GLU A 1 79 ? 77.475 15.957 -96.733 1.00 93.19 79 GLU A C 1
ATOM 585 O O . GLU A 1 79 ? 76.714 15.617 -95.832 1.00 93.19 79 GLU A O 1
ATOM 590 N N . GLU A 1 80 ? 77.733 17.249 -96.963 1.00 93.50 80 GLU A N 1
ATOM 591 C CA . GLU A 1 80 ? 77.120 18.327 -96.177 1.00 93.50 80 GLU A CA 1
ATOM 592 C C . GLU A 1 80 ? 75.585 18.327 -96.306 1.00 93.50 80 GLU A C 1
ATOM 594 O O . GLU A 1 80 ? 74.871 18.428 -95.304 1.00 93.50 80 GLU A O 1
ATOM 599 N N . HIS A 1 81 ? 75.047 18.166 -97.520 1.00 93.62 81 HIS A N 1
ATOM 600 C CA . HIS A 1 81 ? 73.603 18.026 -97.729 1.00 93.62 81 HIS A CA 1
ATOM 601 C C . HIS A 1 81 ? 73.041 16.757 -97.082 1.00 93.62 81 HIS A C 1
ATOM 603 O O . HIS A 1 81 ? 71.945 16.792 -96.513 1.00 93.62 81 HIS A O 1
ATOM 609 N N . ARG A 1 82 ? 73.790 15.652 -97.125 1.00 95.50 82 ARG A N 1
ATOM 610 C CA . ARG A 1 82 ? 73.420 14.390 -96.482 1.00 95.50 82 ARG A CA 1
ATOM 611 C C . ARG A 1 82 ? 73.356 14.534 -94.964 1.00 95.50 82 ARG A C 1
ATOM 613 O O . ARG A 1 82 ? 72.372 14.103 -94.364 1.00 95.50 82 ARG A O 1
ATOM 620 N N . GLU A 1 83 ? 74.343 15.171 -94.341 1.00 95.38 83 GLU A N 1
ATOM 621 C CA . GLU A 1 83 ? 74.352 15.425 -92.898 1.00 95.38 83 GLU A CA 1
ATOM 622 C C . GLU A 1 83 ? 73.243 16.395 -92.480 1.00 95.38 83 GLU A C 1
ATOM 624 O O . GLU A 1 83 ? 72.527 16.122 -91.514 1.00 95.38 83 GLU A O 1
ATOM 629 N N . LYS A 1 84 ? 72.990 17.459 -93.255 1.00 95.88 84 LYS A N 1
ATOM 630 C CA . LYS A 1 84 ? 71.830 18.344 -93.035 1.00 95.88 84 LYS A CA 1
ATOM 631 C C . LYS A 1 84 ? 70.506 17.579 -93.107 1.00 95.88 84 LYS A C 1
ATOM 633 O O . LYS A 1 84 ? 69.646 17.776 -92.250 1.00 95.88 84 LYS A O 1
ATOM 638 N N . ALA A 1 85 ? 70.343 16.675 -94.075 1.00 95.19 85 ALA A N 1
ATOM 639 C CA . ALA A 1 85 ? 69.146 15.842 -94.194 1.00 95.19 85 ALA A CA 1
ATOM 640 C C . ALA A 1 85 ? 68.997 14.859 -93.017 1.00 95.19 85 ALA A C 1
ATOM 642 O O . ALA A 1 85 ? 67.898 14.728 -92.473 1.00 95.19 85 ALA A O 1
ATOM 643 N N . LYS A 1 86 ? 70.089 14.216 -92.573 1.00 96.69 86 LYS A N 1
ATOM 644 C CA . LYS A 1 86 ? 70.100 13.334 -91.389 1.00 96.69 86 LYS A CA 1
ATOM 645 C C . LYS A 1 86 ? 69.765 14.092 -90.104 1.00 96.69 86 LYS A C 1
ATOM 647 O O . LYS A 1 86 ? 69.035 13.568 -89.269 1.00 96.69 86 LYS A O 1
ATOM 652 N N . LEU A 1 87 ? 70.296 15.301 -89.920 1.00 96.56 87 LEU A N 1
ATOM 653 C CA . LEU A 1 87 ? 69.977 16.147 -88.766 1.00 96.56 87 LEU A CA 1
ATOM 654 C C . LEU A 1 87 ? 68.514 16.599 -88.798 1.00 96.56 87 LEU A C 1
ATOM 656 O O . LEU A 1 87 ? 67.820 16.464 -87.796 1.00 96.56 87 LEU A O 1
ATOM 660 N N . ALA A 1 88 ? 68.010 17.049 -89.950 1.00 95.81 88 ALA A N 1
ATOM 661 C CA . ALA A 1 88 ? 66.604 17.421 -90.100 1.00 95.81 88 ALA A CA 1
ATOM 662 C C . ALA A 1 88 ? 65.654 16.235 -89.848 1.00 95.81 88 ALA A C 1
ATOM 664 O O . ALA A 1 88 ? 64.586 16.417 -89.264 1.00 95.81 88 ALA A O 1
ATOM 665 N N . LEU A 1 89 ? 66.036 15.019 -90.257 1.00 96.25 89 LEU A N 1
ATOM 666 C CA . LEU A 1 89 ? 65.287 13.802 -89.945 1.00 96.25 89 LEU A CA 1
ATOM 667 C C . LEU A 1 89 ? 65.293 13.509 -88.440 1.00 96.25 89 LEU A C 1
ATOM 669 O O . LEU A 1 89 ? 64.220 13.298 -87.885 1.00 96.25 89 LEU A O 1
ATOM 673 N N . ARG A 1 90 ? 66.462 13.567 -87.785 1.00 96.62 90 ARG A N 1
ATOM 674 C CA . ARG A 1 90 ? 66.591 13.372 -86.330 1.00 96.62 90 ARG A CA 1
ATOM 675 C C . ARG A 1 90 ? 65.745 14.368 -85.539 1.00 96.62 90 ARG A C 1
ATOM 677 O O . ARG A 1 90 ? 64.973 13.952 -84.689 1.00 96.62 90 ARG A O 1
ATOM 684 N N . VAL A 1 91 ? 65.789 15.656 -85.884 1.00 96.88 91 VAL A N 1
ATOM 685 C CA . VAL A 1 91 ? 64.964 16.686 -85.224 1.00 96.88 91 VAL A CA 1
ATOM 686 C C . VAL A 1 91 ? 63.466 16.417 -85.406 1.00 96.88 91 VAL A C 1
ATOM 688 O O . VAL A 1 91 ? 62.695 16.552 -84.457 1.00 96.88 91 VAL A O 1
ATOM 691 N N . ARG A 1 92 ? 63.028 16.012 -86.609 1.00 96.12 92 ARG A N 1
ATOM 692 C CA . ARG A 1 92 ? 61.622 15.637 -86.836 1.00 96.12 92 ARG A CA 1
ATOM 693 C C . ARG A 1 92 ? 61.221 14.398 -86.041 1.00 96.12 92 ARG A C 1
ATOM 695 O O . ARG A 1 92 ? 60.118 14.383 -85.506 1.00 96.12 92 ARG A O 1
ATOM 702 N N . GLN A 1 93 ? 62.099 13.401 -85.954 1.00 96.31 93 GLN A N 1
ATOM 703 C CA . GLN A 1 93 ? 61.866 12.192 -85.172 1.00 96.31 93 GLN A CA 1
ATOM 704 C C . GLN A 1 93 ? 61.749 12.518 -83.679 1.00 96.31 93 GLN A C 1
ATOM 706 O O . GLN A 1 93 ? 60.749 12.163 -83.071 1.00 96.31 93 GLN A O 1
ATOM 711 N N . GLU A 1 94 ? 62.686 13.279 -83.110 1.00 97.06 94 GLU A N 1
ATOM 712 C CA . GLU A 1 94 ? 62.623 13.713 -81.707 1.00 97.06 94 GLU A CA 1
ATOM 713 C C . GLU A 1 94 ? 61.348 14.517 -81.409 1.00 97.06 94 GLU A C 1
ATOM 715 O O . GLU A 1 94 ? 60.745 14.378 -80.345 1.00 97.06 94 GLU A O 1
ATOM 720 N N . MET A 1 95 ? 60.910 15.368 -82.342 1.00 96.31 95 MET A N 1
ATOM 721 C CA . MET A 1 95 ? 59.651 16.102 -82.204 1.00 96.31 95 MET A CA 1
ATOM 722 C C . MET A 1 95 ? 58.438 15.162 -82.227 1.00 96.31 95 MET A C 1
ATOM 724 O O . MET A 1 95 ? 57.530 15.329 -81.414 1.00 96.31 95 MET A O 1
ATOM 728 N N . GLN A 1 96 ? 58.417 14.171 -83.124 1.00 95.06 96 GLN A N 1
ATOM 729 C CA . GLN A 1 96 ? 57.353 13.165 -83.174 1.00 95.06 96 GLN A CA 1
ATOM 730 C C . GLN A 1 96 ? 57.334 12.296 -81.914 1.00 95.06 96 GLN A C 1
ATOM 732 O O . GLN A 1 96 ? 56.267 12.099 -81.343 1.00 95.06 96 GLN A O 1
ATOM 737 N N . GLU A 1 97 ? 58.490 11.847 -81.431 1.00 96.56 97 GLU A N 1
ATOM 738 C CA . GLU A 1 97 ? 58.613 11.079 -80.189 1.00 96.56 97 GLU A CA 1
ATOM 739 C C . GLU A 1 97 ? 58.103 11.879 -78.986 1.00 96.56 97 GLU A C 1
ATOM 741 O O . GLU A 1 97 ? 57.348 11.347 -78.176 1.00 96.56 97 GLU A O 1
ATOM 746 N N . LYS A 1 98 ? 58.420 13.179 -78.900 1.00 97.50 98 LYS A N 1
ATOM 747 C CA . LYS A 1 98 ? 57.877 14.066 -77.854 1.00 97.50 98 LYS A CA 1
ATOM 748 C C . LYS A 1 98 ? 56.357 14.194 -77.928 1.00 97.50 98 LYS A C 1
ATOM 750 O O . LYS A 1 98 ? 55.703 14.159 -76.889 1.00 97.50 98 LYS A O 1
ATOM 755 N N . LEU A 1 99 ? 55.793 14.338 -79.129 1.00 96.94 99 LEU A N 1
ATOM 756 C CA . LEU A 1 99 ? 54.342 14.417 -79.313 1.00 96.94 99 LEU A CA 1
ATOM 757 C C . LEU A 1 99 ? 53.658 13.100 -78.931 1.00 96.94 99 LEU A C 1
ATOM 759 O O . LEU A 1 99 ? 52.689 13.121 -78.178 1.00 96.94 99 LEU A O 1
ATOM 763 N N . VAL A 1 100 ? 54.186 11.961 -79.387 1.00 97.00 100 VAL A N 1
ATOM 764 C CA . VAL A 1 100 ? 53.658 10.632 -79.042 1.00 97.00 100 VAL A CA 1
ATOM 765 C C . VAL A 1 100 ? 53.756 10.385 -77.539 1.00 97.00 100 VAL A C 1
ATOM 767 O O . VAL A 1 100 ? 52.784 9.943 -76.935 1.00 97.00 100 VAL A O 1
ATOM 770 N N . ALA A 1 101 ? 54.881 10.730 -76.908 1.00 97.56 101 ALA A N 1
ATOM 771 C CA . ALA A 1 101 ? 55.048 10.600 -75.463 1.00 97.56 101 ALA A CA 1
ATOM 772 C C . ALA A 1 101 ? 54.065 11.484 -74.677 1.00 97.56 101 ALA A C 1
ATOM 774 O O . ALA A 1 101 ? 53.534 11.045 -73.659 1.00 97.56 101 ALA A O 1
ATOM 775 N N . ALA A 1 102 ? 53.796 12.707 -75.148 1.00 97.25 102 ALA A N 1
ATOM 776 C CA . ALA A 1 102 ? 52.825 13.606 -74.528 1.00 97.25 102 ALA A CA 1
ATOM 777 C C . ALA A 1 102 ? 51.379 13.101 -74.670 1.00 97.25 102 ALA A C 1
ATOM 779 O O . ALA A 1 102 ? 50.600 13.202 -73.726 1.00 97.25 102 ALA A O 1
ATOM 780 N N . VAL A 1 103 ? 51.020 12.532 -75.824 1.00 97.00 103 VAL A N 1
ATOM 781 C CA . VAL A 1 103 ? 49.697 11.919 -76.023 1.00 97.00 103 VAL A CA 1
ATOM 782 C C . VAL A 1 103 ? 49.551 10.671 -75.152 1.00 97.00 103 VAL A C 1
ATOM 784 O O . VAL A 1 103 ? 48.580 10.563 -74.409 1.00 97.00 103 VAL A O 1
ATOM 787 N N . ALA A 1 104 ? 50.547 9.781 -75.150 1.00 96.94 104 ALA A N 1
ATOM 788 C CA . ALA A 1 104 ? 50.523 8.561 -74.346 1.00 96.94 104 ALA A CA 1
ATOM 789 C C . ALA A 1 104 ? 50.440 8.848 -72.835 1.00 96.94 104 ALA A C 1
ATOM 791 O O . ALA A 1 104 ? 49.736 8.146 -72.106 1.00 96.94 104 ALA A O 1
ATOM 792 N N . SER A 1 105 ? 51.130 9.885 -72.344 1.00 96.62 105 SER A N 1
ATOM 793 C CA . SER A 1 105 ? 51.049 10.274 -70.933 1.00 96.62 105 SER A CA 1
ATOM 794 C C . SER A 1 105 ? 49.684 10.864 -70.575 1.00 96.62 105 SER A C 1
ATOM 796 O O . SER A 1 105 ? 49.129 10.493 -69.540 1.00 96.62 105 SER A O 1
ATOM 798 N N . ALA A 1 106 ? 49.108 11.701 -71.444 1.00 97.12 106 ALA A N 1
ATOM 799 C CA . ALA A 1 106 ? 47.768 12.249 -71.253 1.00 97.12 106 ALA A CA 1
ATOM 800 C C . ALA A 1 106 ? 46.695 11.147 -71.252 1.00 97.12 106 ALA A C 1
ATOM 802 O O . ALA A 1 106 ? 45.832 11.133 -70.377 1.00 97.12 106 ALA A O 1
ATOM 803 N N . GLU A 1 107 ? 46.763 10.192 -72.182 1.00 97.44 107 GLU A N 1
ATOM 804 C CA . GLU A 1 107 ? 45.839 9.052 -72.243 1.00 97.44 107 GLU A CA 1
ATOM 805 C C . GLU A 1 107 ? 45.973 8.135 -71.021 1.00 97.44 107 GLU A C 1
ATOM 807 O O . GLU A 1 107 ? 44.966 7.746 -70.426 1.00 97.44 107 GLU A O 1
ATOM 812 N N . SER A 1 108 ? 47.204 7.845 -70.583 1.00 95.25 108 SER A N 1
ATOM 813 C CA . SER A 1 108 ? 47.442 7.078 -69.354 1.00 95.25 108 SER A CA 1
ATOM 814 C C . SER A 1 108 ? 46.876 7.785 -68.121 1.00 95.25 108 SER A C 1
ATOM 816 O O . SER A 1 108 ? 46.328 7.130 -67.234 1.00 95.25 108 SER A O 1
ATOM 818 N N . GLU A 1 109 ? 46.969 9.113 -68.057 1.00 97.25 109 GLU A N 1
ATOM 819 C CA . GLU A 1 109 ? 46.377 9.891 -66.971 1.00 97.25 109 GLU A CA 1
ATOM 820 C C . GLU A 1 109 ? 44.843 9.831 -66.993 1.00 97.25 109 GLU A C 1
ATOM 822 O O . GLU A 1 109 ? 44.229 9.656 -65.940 1.00 97.25 109 GLU A O 1
ATOM 827 N N . GLN A 1 110 ? 44.211 9.911 -68.170 1.00 95.81 110 GLN A N 1
ATOM 828 C CA . GLN A 1 110 ? 42.756 9.752 -68.284 1.00 95.81 110 GLN A CA 1
ATOM 829 C C . GLN A 1 110 ? 42.296 8.367 -67.826 1.00 95.81 110 GLN A C 1
ATOM 831 O O . GLN A 1 110 ? 41.302 8.264 -67.105 1.00 95.81 110 GLN A O 1
ATOM 836 N N . LEU A 1 111 ? 43.031 7.313 -68.191 1.00 97.38 111 LEU A N 1
ATOM 837 C CA . LEU A 1 111 ? 42.712 5.956 -67.755 1.00 97.38 111 LEU A CA 1
ATOM 838 C C . LEU A 1 111 ? 42.823 5.816 -66.231 1.00 97.38 111 LEU A C 1
ATOM 840 O O . LEU A 1 111 ? 41.892 5.315 -65.607 1.00 97.38 111 LEU A O 1
ATOM 844 N N . LYS A 1 112 ? 43.892 6.340 -65.618 1.00 97.88 112 LYS A N 1
ATOM 845 C CA . LYS A 1 112 ? 44.052 6.343 -64.151 1.00 97.88 112 LYS A CA 1
ATOM 846 C C . LYS A 1 112 ? 42.910 7.073 -63.450 1.00 97.88 112 LYS A C 1
ATOM 848 O O . LYS A 1 112 ? 42.342 6.550 -62.499 1.00 97.88 112 LYS A O 1
ATOM 853 N N . ARG A 1 113 ? 42.519 8.251 -63.949 1.00 97.75 113 ARG A N 1
ATOM 854 C CA . ARG A 1 113 ? 41.376 9.008 -63.404 1.00 97.75 113 ARG A CA 1
ATOM 855 C C . ARG A 1 113 ? 40.071 8.222 -63.509 1.00 97.75 113 ARG A C 1
ATOM 857 O O . ARG A 1 113 ? 39.236 8.292 -62.610 1.00 97.75 113 ARG A O 1
ATOM 864 N N . PHE A 1 114 ? 39.881 7.488 -64.603 1.00 97.44 114 PHE A N 1
ATOM 865 C CA . PHE A 1 114 ? 38.715 6.631 -64.778 1.00 97.44 114 PHE A CA 1
ATOM 866 C C . PHE A 1 114 ? 38.728 5.442 -63.806 1.00 97.44 114 PHE A C 1
ATOM 868 O O . PHE A 1 114 ? 37.710 5.171 -63.172 1.00 97.44 114 PHE A O 1
ATOM 875 N N . GLU A 1 115 ? 39.868 4.772 -63.635 1.00 96.81 115 GLU A N 1
ATOM 876 C CA . GLU A 1 115 ? 40.040 3.685 -62.662 1.00 96.81 115 GLU A CA 1
ATOM 877 C C . GLU A 1 115 ? 39.767 4.165 -61.228 1.00 96.81 115 GLU A C 1
ATOM 879 O O . GLU A 1 115 ? 38.954 3.564 -60.524 1.00 96.81 115 GLU A O 1
ATOM 884 N N . GLU A 1 116 ? 40.343 5.301 -60.824 1.00 97.75 116 GLU A N 1
ATOM 885 C CA . GLU A 1 116 ? 40.097 5.928 -59.519 1.00 97.75 116 GLU A CA 1
ATOM 886 C C . GLU A 1 116 ? 38.613 6.267 -59.311 1.00 97.75 116 GLU A C 1
ATOM 888 O O . GLU A 1 116 ? 38.053 6.003 -58.244 1.00 97.75 116 GLU A O 1
ATOM 893 N N . LEU A 1 117 ? 37.944 6.812 -60.334 1.00 97.69 117 LEU A N 1
ATOM 894 C CA . LEU A 1 117 ? 36.512 7.111 -60.281 1.00 97.69 117 LEU A CA 1
ATOM 895 C C . LEU A 1 117 ? 35.677 5.839 -60.075 1.00 97.69 117 LEU A C 1
ATOM 897 O O . LEU A 1 117 ? 34.726 5.840 -59.287 1.00 97.69 117 LEU A O 1
ATOM 901 N N . MET A 1 118 ? 36.029 4.751 -60.761 1.00 96.19 118 MET A N 1
ATOM 902 C CA . MET A 1 118 ? 35.342 3.467 -60.631 1.00 96.19 118 MET A CA 1
ATOM 903 C C . MET A 1 118 ? 35.563 2.837 -59.251 1.00 96.19 118 MET A C 1
ATOM 905 O O . MET A 1 118 ? 34.600 2.353 -58.648 1.00 96.19 118 MET A O 1
ATOM 909 N N . GLU A 1 119 ? 36.781 2.901 -58.707 1.00 97.50 119 GLU A N 1
ATOM 910 C CA . GLU A 1 119 ? 37.067 2.454 -57.339 1.00 97.50 119 GLU A CA 1
ATOM 911 C C . GLU A 1 119 ? 36.289 3.261 -56.296 1.00 97.50 119 GLU A C 1
ATOM 913 O O . GLU A 1 119 ? 35.707 2.690 -55.369 1.00 97.50 119 GLU A O 1
ATOM 918 N N . LEU A 1 120 ? 36.250 4.590 -56.439 1.00 97.81 120 LEU A N 1
ATOM 919 C CA . LEU A 1 120 ? 35.494 5.464 -55.542 1.00 97.81 120 LEU A CA 1
ATOM 920 C C . LEU A 1 120 ? 34.002 5.135 -55.574 1.00 97.81 120 LEU A C 1
ATOM 922 O O . LEU A 1 120 ? 33.382 5.020 -54.514 1.00 97.81 120 LEU A O 1
ATOM 926 N N . LYS A 1 121 ? 33.438 4.914 -56.766 1.00 97.62 121 LYS A N 1
ATOM 927 C CA . LYS A 1 121 ? 32.036 4.516 -56.921 1.00 97.62 121 LYS A CA 1
ATOM 928 C C . LYS A 1 121 ? 31.753 3.170 -56.252 1.00 97.62 121 LYS A C 1
ATOM 930 O O . LYS A 1 121 ? 30.784 3.055 -55.507 1.00 97.62 121 LYS A O 1
ATOM 935 N N . GLN A 1 122 ? 32.619 2.174 -56.440 1.00 96.94 122 GLN A N 1
ATOM 936 C CA . GLN A 1 122 ? 32.458 0.865 -55.803 1.00 96.94 122 GLN A CA 1
ATOM 937 C C . GLN A 1 122 ? 32.527 0.961 -54.272 1.00 96.94 122 GLN A C 1
ATOM 939 O O . GLN A 1 122 ? 31.709 0.364 -53.568 1.00 96.94 122 GLN A O 1
ATOM 944 N N . ARG A 1 123 ? 33.474 1.742 -53.736 1.00 98.06 123 ARG A N 1
ATOM 945 C CA . ARG A 1 123 ? 33.568 1.999 -52.290 1.00 98.06 123 ARG A CA 1
ATOM 946 C C . ARG A 1 123 ? 32.316 2.698 -51.770 1.00 98.06 123 ARG A C 1
ATOM 948 O O . ARG A 1 123 ? 31.824 2.326 -50.708 1.00 98.06 123 ARG A O 1
ATOM 955 N N . GLN A 1 124 ? 31.780 3.661 -52.518 1.00 97.62 124 GLN A N 1
ATOM 956 C CA . GLN A 1 124 ? 30.545 4.356 -52.163 1.00 97.62 124 GLN A CA 1
ATOM 957 C C . GLN A 1 124 ? 29.341 3.407 -52.143 1.00 97.62 124 GLN A C 1
ATOM 959 O O . GLN A 1 124 ? 28.553 3.454 -51.202 1.00 97.62 124 GLN A O 1
ATOM 964 N N . GLU A 1 125 ? 29.203 2.525 -53.133 1.00 97.00 125 GLU A N 1
ATOM 965 C CA . GLU A 1 125 ? 28.131 1.522 -53.179 1.00 97.00 125 GLU A CA 1
ATOM 966 C C . GLU A 1 125 ? 28.237 0.532 -52.013 1.00 97.00 125 GLU A C 1
ATOM 968 O O . GLU A 1 125 ? 27.243 0.254 -51.340 1.00 97.00 125 GLU A O 1
ATOM 973 N N . TYR A 1 126 ? 29.447 0.055 -51.713 1.00 97.00 126 TYR A N 1
ATOM 974 C CA . TYR A 1 126 ? 29.681 -0.841 -50.583 1.00 97.00 126 TYR A CA 1
ATOM 975 C C . TYR A 1 126 ? 29.398 -0.166 -49.237 1.00 97.00 126 TYR A C 1
ATOM 977 O O . TYR A 1 126 ? 28.766 -0.763 -48.362 1.00 97.00 126 TYR A O 1
ATOM 985 N N . GLN A 1 127 ? 29.818 1.090 -49.078 1.00 97.56 127 GLN A N 1
ATOM 986 C CA . GLN A 1 127 ? 29.511 1.877 -47.888 1.00 97.56 127 GLN A CA 1
ATOM 987 C C . GLN A 1 127 ? 28.003 2.116 -47.766 1.00 97.56 127 GLN A C 1
ATOM 989 O O . GLN A 1 127 ? 27.432 1.881 -46.708 1.00 97.56 127 GLN A O 1
ATOM 994 N N . SER A 1 128 ? 27.333 2.484 -48.860 1.00 97.94 128 SER A N 1
ATOM 995 C CA . SER A 1 128 ? 25.882 2.687 -48.891 1.00 97.94 128 SER A CA 1
ATOM 996 C C . SER A 1 128 ? 25.118 1.418 -48.497 1.00 97.94 128 SER A C 1
ATOM 998 O O . SER A 1 128 ? 24.185 1.476 -47.692 1.00 97.94 128 SER A O 1
ATOM 1000 N N . MET A 1 129 ? 25.547 0.258 -49.004 1.00 97.62 129 MET A N 1
ATOM 1001 C CA . MET A 1 129 ? 24.963 -1.040 -48.666 1.00 97.62 129 MET A CA 1
ATOM 1002 C C . MET A 1 129 ? 25.186 -1.404 -47.195 1.00 97.62 129 MET A C 1
ATOM 1004 O O . MET A 1 129 ? 24.261 -1.863 -46.524 1.00 97.62 129 MET A O 1
ATOM 1008 N N . ARG A 1 130 ? 26.390 -1.160 -46.669 1.00 97.50 130 ARG A N 1
ATOM 1009 C CA . ARG A 1 130 ? 26.706 -1.348 -45.248 1.00 97.50 130 ARG A CA 1
ATOM 1010 C C . ARG A 1 130 ? 25.829 -0.467 -44.362 1.00 97.50 130 ARG A C 1
ATOM 1012 O O . ARG A 1 130 ? 25.214 -0.976 -43.428 1.00 97.50 130 ARG A O 1
ATOM 1019 N N . ASP A 1 131 ? 25.725 0.819 -44.680 1.00 97.81 131 ASP A N 1
ATOM 1020 C CA . ASP A 1 131 ? 24.943 1.785 -43.905 1.00 97.81 131 ASP A CA 1
ATOM 1021 C C . ASP A 1 131 ? 23.442 1.465 -43.949 1.00 97.81 131 ASP A C 1
ATOM 1023 O O . ASP A 1 131 ? 22.716 1.706 -42.983 1.00 97.81 131 ASP A O 1
ATOM 1027 N N . MET A 1 132 ? 22.951 0.929 -45.071 1.00 97.12 132 MET A N 1
ATOM 1028 C CA . MET A 1 132 ? 21.584 0.417 -45.186 1.00 97.12 132 MET A CA 1
ATOM 1029 C C . MET A 1 132 ? 21.368 -0.783 -44.260 1.00 97.12 132 MET A C 1
ATOM 1031 O O . MET A 1 132 ? 20.456 -0.750 -43.437 1.00 97.12 132 MET A O 1
ATOM 1035 N N . MET A 1 133 ? 22.229 -1.801 -44.340 1.00 96.38 133 MET A N 1
ATOM 1036 C CA . MET A 1 133 ? 22.132 -3.004 -43.507 1.00 96.38 133 MET A CA 1
ATOM 1037 C C . MET A 1 133 ? 22.211 -2.667 -42.014 1.00 96.38 133 MET A C 1
ATOM 1039 O O . MET A 1 133 ? 21.456 -3.209 -41.203 1.00 96.38 133 MET A O 1
ATOM 1043 N N . GLU A 1 134 ? 23.102 -1.751 -41.633 1.00 97.12 134 GLU A N 1
ATOM 1044 C CA . GLU A 1 134 ? 23.238 -1.302 -40.250 1.00 97.12 134 GLU A CA 1
ATOM 1045 C C . GLU A 1 134 ? 21.979 -0.567 -39.773 1.00 97.12 134 GLU A C 1
ATOM 1047 O O . GLU A 1 134 ? 21.511 -0.817 -38.658 1.00 97.12 134 GLU A O 1
ATOM 1052 N N . ARG A 1 135 ? 21.383 0.289 -40.617 1.00 98.12 135 ARG A N 1
ATOM 1053 C CA . ARG A 1 135 ? 20.103 0.949 -40.316 1.00 98.12 135 ARG A CA 1
ATOM 1054 C C . ARG A 1 135 ? 18.974 -0.057 -40.135 1.00 98.12 135 ARG A C 1
ATOM 1056 O O . ARG A 1 135 ? 18.301 -0.010 -39.109 1.00 98.12 135 ARG A O 1
ATOM 1063 N N . GLU A 1 136 ? 18.798 -0.994 -41.062 1.00 96.75 136 GLU A N 1
ATOM 1064 C CA . GLU A 1 136 ? 17.749 -2.020 -40.972 1.00 96.75 136 GLU A CA 1
ATOM 1065 C C . GLU A 1 136 ? 17.914 -2.904 -39.730 1.00 96.75 136 GLU A C 1
ATOM 1067 O O . GLU A 1 136 ? 16.944 -3.201 -39.026 1.00 96.75 136 GLU A O 1
ATOM 1072 N N . THR A 1 137 ? 19.156 -3.271 -39.406 1.00 97.25 137 THR A N 1
ATOM 1073 C CA . THR A 1 137 ? 19.475 -4.052 -38.206 1.00 97.25 137 THR A CA 1
ATOM 1074 C C . THR A 1 137 ? 19.144 -3.267 -36.938 1.00 97.25 137 THR A C 1
ATOM 1076 O O . THR A 1 137 ? 18.467 -3.793 -36.052 1.00 97.25 137 THR A O 1
ATOM 1079 N N . LYS A 1 138 ? 19.548 -1.993 -36.856 1.00 98.12 138 LYS A N 1
ATOM 1080 C CA . LYS A 1 138 ? 19.222 -1.102 -35.729 1.00 98.12 138 LYS A CA 1
ATOM 1081 C C . LYS A 1 138 ? 17.717 -0.907 -35.572 1.00 98.12 138 LYS A C 1
ATOM 1083 O O . LYS A 1 138 ? 17.209 -0.962 -34.454 1.00 98.12 138 LYS A O 1
ATOM 1088 N N . GLU A 1 139 ? 16.989 -0.727 -36.670 1.00 97.38 139 GLU A N 1
ATOM 1089 C CA . GLU A 1 139 ? 15.530 -0.628 -36.643 1.00 97.38 139 GLU A CA 1
ATOM 1090 C C . GLU A 1 139 ? 14.873 -1.919 -36.145 1.00 97.38 139 GLU A C 1
ATOM 1092 O O . GLU A 1 139 ? 13.963 -1.860 -35.315 1.00 97.38 139 GLU A O 1
ATOM 1097 N N . SER A 1 140 ? 15.329 -3.083 -36.614 1.00 96.06 140 SER A N 1
ATOM 1098 C CA . SER A 1 140 ? 14.822 -4.387 -36.172 1.00 96.06 140 SER A CA 1
ATOM 1099 C C . SER A 1 140 ? 15.069 -4.613 -34.677 1.00 96.06 140 SER A C 1
ATOM 1101 O O . SER A 1 140 ? 14.136 -4.952 -33.941 1.00 96.06 140 SER A O 1
ATOM 1103 N N . ILE A 1 141 ? 16.288 -4.333 -34.202 1.00 96.81 141 ILE A N 1
ATOM 1104 C CA . ILE A 1 141 ? 16.638 -4.397 -32.777 1.00 96.81 141 ILE A CA 1
ATOM 1105 C C . ILE A 1 141 ? 15.744 -3.442 -31.978 1.00 96.81 141 ILE A C 1
ATOM 1107 O O . ILE A 1 141 ? 15.118 -3.865 -31.007 1.00 96.81 141 ILE A O 1
ATOM 1111 N N . GLY A 1 142 ? 15.583 -2.195 -32.429 1.00 97.00 142 GLY A N 1
ATOM 1112 C CA . GLY A 1 142 ? 14.716 -1.216 -31.774 1.00 97.00 142 GLY A CA 1
ATOM 1113 C C . GLY A 1 142 ? 13.245 -1.650 -31.712 1.00 97.00 142 GLY A C 1
ATOM 1114 O O . GLY A 1 142 ? 12.585 -1.461 -30.688 1.00 97.00 142 GLY A O 1
ATOM 1115 N N . ARG A 1 143 ? 12.708 -2.282 -32.767 1.00 96.44 143 ARG A N 1
ATOM 1116 C CA . ARG A 1 143 ? 11.354 -2.875 -32.753 1.00 96.44 143 ARG A CA 1
ATOM 1117 C C . ARG A 1 143 ? 11.258 -4.011 -31.731 1.00 96.44 143 ARG A C 1
ATOM 1119 O O . ARG A 1 143 ? 10.296 -4.061 -30.964 1.00 96.44 143 ARG A O 1
ATOM 1126 N N . GLN A 1 144 ? 12.255 -4.891 -31.681 1.00 96.69 144 GLN A N 1
ATOM 1127 C CA . GLN A 1 144 ? 12.287 -6.002 -30.731 1.00 96.69 144 GLN A CA 1
ATOM 1128 C C . GLN A 1 144 ? 12.396 -5.516 -29.277 1.00 96.69 144 GLN A C 1
ATOM 1130 O O . GLN A 1 144 ? 11.727 -6.055 -28.393 1.00 96.69 144 GLN A O 1
ATOM 1135 N N . GLU A 1 145 ? 13.206 -4.494 -29.012 1.00 96.50 145 GLU A N 1
ATOM 1136 C CA . GLU A 1 145 ? 13.345 -3.892 -27.685 1.00 96.50 145 GLU A CA 1
ATOM 1137 C C . GLU A 1 145 ? 12.052 -3.231 -27.213 1.00 96.50 145 GLU A C 1
ATOM 1139 O O . GLU A 1 145 ? 11.666 -3.438 -26.062 1.00 96.50 145 GLU A O 1
ATOM 1144 N N . LYS A 1 146 ? 11.336 -2.523 -28.100 1.00 98.12 146 LYS A N 1
ATOM 1145 C CA . LYS A 1 146 ? 10.011 -1.961 -27.790 1.00 98.12 146 LYS A CA 1
ATOM 1146 C C . LYS A 1 146 ? 9.021 -3.042 -27.357 1.00 98.12 146 LYS A C 1
ATOM 1148 O O . LYS A 1 146 ? 8.351 -2.872 -26.342 1.00 98.12 146 LYS A O 1
ATOM 1153 N N . LEU A 1 147 ? 8.971 -4.171 -28.069 1.00 97.69 147 LEU A N 1
ATOM 1154 C CA . LEU A 1 147 ? 8.103 -5.299 -27.706 1.00 97.69 147 LEU A CA 1
ATOM 1155 C C . LEU A 1 147 ? 8.506 -5.935 -26.369 1.00 97.69 147 LEU A C 1
ATOM 1157 O O . LEU A 1 147 ? 7.646 -6.213 -25.533 1.00 97.69 147 LEU A O 1
ATOM 1161 N N . LYS A 1 148 ? 9.808 -6.138 -26.131 1.00 97.38 148 LYS A N 1
ATOM 1162 C CA . LYS A 1 148 ? 10.311 -6.664 -24.849 1.00 97.38 148 LYS A CA 1
ATOM 1163 C C . LYS A 1 148 ? 9.985 -5.724 -23.688 1.00 97.38 148 LYS A C 1
ATOM 1165 O O . LYS A 1 148 ? 9.612 -6.185 -22.613 1.00 97.38 148 LYS A O 1
ATOM 1170 N N . GLU A 1 149 ? 10.118 -4.419 -23.894 1.00 97.75 149 GLU A N 1
ATOM 1171 C CA . GLU A 1 149 ? 9.781 -3.403 -22.900 1.00 97.75 149 GLU A CA 1
ATOM 1172 C C . GLU A 1 149 ? 8.279 -3.376 -22.607 1.00 97.75 149 GLU A C 1
ATOM 1174 O O . GLU A 1 149 ? 7.874 -3.335 -21.447 1.00 97.75 149 GLU A O 1
ATOM 1179 N N . GLU A 1 150 ? 7.438 -3.495 -23.633 1.00 97.19 150 GLU A N 1
ATOM 1180 C CA . GLU A 1 150 ? 5.996 -3.627 -23.448 1.00 97.19 150 GLU A CA 1
ATOM 1181 C C . GLU A 1 150 ? 5.633 -4.891 -22.652 1.00 97.19 150 GLU A C 1
ATOM 1183 O O . GLU A 1 150 ? 4.836 -4.823 -21.715 1.00 97.19 150 GLU A O 1
ATOM 1188 N N . GLN A 1 151 ? 6.256 -6.034 -22.954 1.00 97.19 151 GLN A N 1
ATOM 1189 C CA . GLN A 1 151 ? 6.073 -7.264 -22.177 1.00 97.19 151 GLN A CA 1
ATOM 1190 C C . GLN A 1 151 ? 6.506 -7.093 -20.716 1.00 97.19 151 GLN A C 1
ATOM 1192 O O . GLN A 1 151 ? 5.768 -7.501 -19.818 1.00 97.19 151 GLN A O 1
ATOM 1197 N N . ARG A 1 152 ? 7.650 -6.443 -20.456 1.00 97.38 152 ARG A N 1
ATOM 1198 C CA . ARG A 1 152 ? 8.092 -6.119 -19.089 1.00 97.38 152 ARG A CA 1
ATOM 1199 C C . ARG A 1 152 ? 7.060 -5.265 -18.359 1.00 97.38 152 ARG A C 1
ATOM 1201 O O . ARG A 1 152 ? 6.684 -5.604 -17.242 1.00 97.38 152 ARG A O 1
ATOM 1208 N N . ARG A 1 153 ? 6.542 -4.213 -19.001 1.00 97.88 153 ARG A N 1
ATOM 1209 C CA . ARG A 1 153 ? 5.496 -3.348 -18.426 1.00 97.88 153 ARG A CA 1
ATOM 1210 C C . ARG A 1 153 ? 4.225 -4.125 -18.099 1.00 97.88 153 ARG A C 1
ATOM 1212 O O . ARG A 1 153 ? 3.679 -3.950 -17.013 1.00 97.88 153 ARG A O 1
ATOM 1219 N N . ARG A 1 154 ? 3.778 -5.013 -18.994 1.00 97.88 154 ARG A N 1
ATOM 1220 C CA . ARG A 1 154 ? 2.608 -5.876 -18.762 1.00 97.88 154 ARG A CA 1
ATOM 1221 C C . ARG A 1 154 ? 2.819 -6.800 -17.563 1.00 97.88 154 ARG A C 1
ATOM 1223 O O . ARG A 1 154 ? 1.936 -6.889 -16.718 1.00 97.88 154 ARG A O 1
ATOM 1230 N N . ILE A 1 155 ? 3.985 -7.435 -17.453 1.00 97.69 155 ILE A N 1
ATOM 1231 C CA . ILE A 1 155 ? 4.321 -8.304 -16.314 1.00 97.69 155 ILE A CA 1
ATOM 1232 C C . ILE A 1 155 ? 4.346 -7.501 -15.010 1.00 97.69 155 ILE A C 1
ATOM 1234 O O . ILE A 1 155 ? 3.733 -7.917 -14.030 1.00 97.69 155 ILE A O 1
ATOM 1238 N N . THR A 1 156 ? 4.993 -6.333 -14.995 1.00 97.94 156 THR A N 1
ATOM 1239 C CA . THR A 1 156 ? 5.018 -5.448 -13.821 1.00 97.94 156 THR A CA 1
ATOM 1240 C C . THR A 1 156 ? 3.608 -5.049 -13.393 1.00 97.94 156 THR A C 1
ATOM 1242 O O . THR A 1 156 ? 3.289 -5.125 -12.208 1.00 97.94 156 THR A O 1
ATOM 1245 N N . LEU A 1 157 ? 2.745 -4.685 -14.347 1.00 98.44 157 LEU A N 1
ATOM 1246 C CA . LEU A 1 157 ? 1.357 -4.323 -14.067 1.00 98.44 157 LEU A CA 1
ATOM 1247 C C . LEU A 1 157 ? 0.558 -5.504 -13.501 1.00 98.44 157 LEU A C 1
ATOM 1249 O O . LEU A 1 157 ? -0.140 -5.341 -12.504 1.00 98.44 157 LEU A O 1
ATOM 1253 N N . VAL A 1 158 ? 0.668 -6.689 -14.106 1.00 97.88 158 VAL A N 1
ATOM 1254 C CA . VAL A 1 158 ? -0.022 -7.897 -13.626 1.00 97.88 158 VAL A CA 1
ATOM 1255 C C . VAL A 1 158 ? 0.449 -8.274 -12.222 1.00 97.88 158 VAL A C 1
ATOM 1257 O O . VAL A 1 158 ? -0.382 -8.542 -11.360 1.00 97.88 158 VAL A O 1
ATOM 1260 N N . ASN A 1 159 ? 1.755 -8.227 -11.954 1.00 98.00 159 ASN A N 1
ATOM 1261 C CA . ASN A 1 159 ? 2.305 -8.508 -10.627 1.00 98.00 159 ASN A CA 1
ATOM 1262 C C . ASN A 1 159 ? 1.824 -7.500 -9.575 1.00 98.00 159 ASN A C 1
ATOM 1264 O O . ASN A 1 159 ? 1.552 -7.885 -8.438 1.00 98.00 159 ASN A O 1
ATOM 1268 N N . LEU A 1 160 ? 1.701 -6.221 -9.942 1.00 97.94 160 LEU A N 1
ATOM 1269 C CA . LEU A 1 160 ? 1.143 -5.201 -9.057 1.00 97.94 160 LEU A CA 1
ATOM 1270 C C . LEU A 1 160 ? -0.331 -5.493 -8.747 1.00 97.94 160 LEU A C 1
ATOM 1272 O O . LEU A 1 160 ? -0.705 -5.548 -7.578 1.00 97.94 160 LEU A O 1
ATOM 1276 N N . ARG A 1 161 ? -1.143 -5.771 -9.775 1.00 98.12 161 ARG A N 1
ATOM 1277 C CA . ARG A 1 161 ? -2.565 -6.115 -9.614 1.00 98.12 161 ARG A CA 1
ATOM 1278 C C . ARG A 1 161 ? -2.775 -7.380 -8.791 1.00 98.12 161 ARG A C 1
ATOM 1280 O O . ARG A 1 161 ? -3.710 -7.431 -8.002 1.00 98.12 161 ARG A O 1
ATOM 1287 N N . LEU A 1 162 ? -1.905 -8.376 -8.946 1.00 97.75 162 LEU A N 1
ATOM 1288 C CA . LEU A 1 162 ? -1.948 -9.591 -8.139 1.00 97.75 162 LEU A CA 1
ATOM 1289 C C . LEU A 1 162 ? -1.718 -9.276 -6.656 1.00 97.75 162 LEU A C 1
ATOM 1291 O O . LEU A 1 162 ? -2.506 -9.707 -5.822 1.00 97.75 162 LEU A O 1
ATOM 1295 N N . ARG A 1 163 ? -0.701 -8.467 -6.330 1.00 96.94 163 ARG A N 1
ATOM 1296 C CA . ARG A 1 163 ? -0.425 -8.042 -4.945 1.00 96.94 163 ARG A CA 1
ATOM 1297 C C . ARG A 1 163 ? -1.567 -7.219 -4.353 1.00 96.94 163 ARG A C 1
ATOM 1299 O O . ARG A 1 163 ? -1.931 -7.421 -3.199 1.00 96.94 163 ARG A O 1
ATOM 1306 N N . GLU A 1 164 ? -2.144 -6.307 -5.131 1.00 97.06 164 GLU A N 1
ATOM 1307 C CA . GLU A 1 164 ? -3.312 -5.524 -4.710 1.00 97.06 164 GLU A CA 1
ATOM 1308 C C . GLU A 1 164 ? -4.521 -6.427 -4.430 1.00 97.06 164 GLU A C 1
ATOM 1310 O O . GLU A 1 164 ? -5.176 -6.270 -3.398 1.00 97.06 164 GLU A O 1
ATOM 1315 N N . ALA A 1 165 ? -4.786 -7.403 -5.304 1.00 97.38 165 ALA A N 1
ATOM 1316 C CA . ALA A 1 165 ? -5.860 -8.374 -5.125 1.00 97.38 165 ALA A CA 1
ATOM 1317 C C . ALA A 1 165 ? -5.618 -9.282 -3.908 1.00 97.38 165 ALA A C 1
ATOM 1319 O O . ALA A 1 165 ? -6.542 -9.544 -3.143 1.00 97.38 165 ALA A O 1
ATOM 1320 N N . GLU A 1 166 ? -4.383 -9.728 -3.670 1.00 96.88 166 GLU A N 1
ATOM 1321 C CA . GLU A 1 166 ? -4.022 -10.482 -2.463 1.00 96.88 166 GLU A CA 1
ATOM 1322 C C . GLU A 1 166 ? -4.249 -9.657 -1.193 1.00 96.88 166 GLU A C 1
ATOM 1324 O O . GLU A 1 166 ? -4.864 -10.146 -0.246 1.00 96.88 166 GLU A O 1
ATOM 1329 N N . GLN A 1 167 ? -3.839 -8.386 -1.178 1.00 97.06 167 GLN A N 1
ATOM 1330 C CA . GLN A 1 167 ? -4.109 -7.489 -0.053 1.00 97.06 167 GLN A CA 1
ATOM 1331 C C . GLN A 1 167 ? -5.608 -7.259 0.163 1.00 97.06 167 GLN A C 1
ATOM 1333 O O . GLN A 1 167 ? -6.058 -7.207 1.306 1.00 97.06 167 GLN A O 1
ATOM 1338 N N . GLN A 1 168 ? -6.394 -7.133 -0.909 1.00 95.81 168 GLN A N 1
ATOM 1339 C CA . GLN A 1 168 ? -7.853 -7.050 -0.812 1.00 95.81 168 GLN A CA 1
ATOM 1340 C C . GLN A 1 168 ? -8.438 -8.315 -0.183 1.00 95.81 168 GLN A C 1
ATOM 1342 O O . GLN A 1 168 ? -9.172 -8.204 0.794 1.00 95.81 168 GLN A O 1
ATOM 1347 N N . ARG A 1 169 ? -8.036 -9.502 -0.651 1.00 97.25 169 ARG A N 1
ATOM 1348 C CA . ARG A 1 169 ? -8.485 -10.781 -0.080 1.00 97.25 169 ARG A CA 1
ATOM 1349 C C . ARG A 1 169 ? -8.115 -10.922 1.391 1.00 97.25 169 ARG A C 1
ATOM 1351 O O . ARG A 1 169 ? -8.907 -11.453 2.161 1.00 97.25 169 ARG A O 1
ATOM 1358 N N . LEU A 1 170 ? -6.931 -10.457 1.791 1.00 96.69 170 LEU A N 1
ATOM 1359 C CA . LEU A 1 170 ? -6.519 -10.461 3.195 1.00 96.69 170 LEU A CA 1
ATOM 1360 C C . LEU A 1 170 ? -7.387 -9.527 4.043 1.00 96.69 170 LEU A C 1
ATOM 1362 O O . LEU A 1 170 ? -7.853 -9.956 5.093 1.00 96.69 170 LEU A O 1
ATOM 1366 N N . ARG A 1 171 ? -7.662 -8.302 3.573 1.00 96.75 171 ARG A N 1
ATOM 1367 C CA . ARG A 1 171 ? -8.563 -7.361 4.263 1.00 96.75 171 ARG A CA 1
ATOM 1368 C C . ARG A 1 171 ? -9.983 -7.908 4.383 1.00 96.75 171 ARG A C 1
ATOM 1370 O O . ARG A 1 171 ? -10.578 -7.828 5.450 1.00 96.75 171 ARG A O 1
ATOM 1377 N N . GLU A 1 172 ? -10.519 -8.488 3.314 1.00 96.44 172 GLU A N 1
ATOM 1378 C CA . GLU A 1 172 ? -11.843 -9.118 3.322 1.00 96.44 172 GLU A CA 1
ATOM 1379 C C . GLU A 1 172 ? -11.890 -10.313 4.277 1.00 96.44 172 GLU A C 1
ATOM 1381 O O . GLU A 1 172 ? -12.820 -10.425 5.071 1.00 96.44 172 GLU A O 1
ATOM 1386 N N . ALA A 1 173 ? -10.866 -11.171 4.262 1.00 96.94 173 ALA A N 1
ATOM 1387 C CA . ALA A 1 173 ? -10.764 -12.298 5.183 1.00 96.94 173 ALA A CA 1
ATOM 1388 C C . ALA A 1 173 ? -10.611 -11.849 6.644 1.00 96.94 173 ALA A C 1
ATOM 1390 O O . ALA A 1 173 ? -11.119 -12.514 7.542 1.00 96.94 173 ALA A O 1
ATOM 1391 N N . GLU A 1 174 ? -9.911 -10.745 6.908 1.00 96.00 174 GLU A N 1
ATOM 1392 C CA . GLU A 1 174 ? -9.783 -10.172 8.249 1.00 96.00 174 GLU A CA 1
ATOM 1393 C C . GLU A 1 174 ? -11.102 -9.571 8.740 1.00 96.00 174 GLU A C 1
ATOM 1395 O O . GLU A 1 174 ? -11.523 -9.885 9.851 1.00 96.00 174 GLU A O 1
ATOM 1400 N N . LEU A 1 175 ? -11.804 -8.809 7.898 1.00 96.06 175 LEU A N 1
ATOM 1401 C CA . LEU A 1 175 ? -13.145 -8.304 8.205 1.00 96.06 175 LEU A CA 1
ATOM 1402 C C . LEU A 1 175 ? -14.139 -9.446 8.440 1.00 96.06 175 LEU A C 1
ATOM 1404 O O . LEU A 1 175 ? -14.942 -9.378 9.363 1.00 96.06 175 LEU A O 1
ATOM 1408 N N . GLU A 1 176 ? -14.085 -10.512 7.644 1.00 93.56 176 GLU A N 1
ATOM 1409 C CA . GLU A 1 176 ? -14.932 -11.691 7.837 1.00 93.56 176 GLU A CA 1
ATOM 1410 C C . GLU A 1 176 ? -14.587 -12.424 9.142 1.00 93.56 176 GLU A C 1
ATOM 1412 O O . GLU A 1 176 ? -15.476 -12.823 9.893 1.00 93.56 176 GLU A O 1
ATOM 1417 N N . ARG A 1 177 ? -13.296 -12.534 9.487 1.00 95.75 177 ARG A N 1
ATOM 1418 C CA . ARG A 1 177 ? -12.875 -13.057 10.796 1.00 95.75 177 ARG A CA 1
ATOM 1419 C C . ARG A 1 177 ? -13.384 -12.195 11.946 1.00 95.75 177 ARG A C 1
ATOM 1421 O O . ARG A 1 177 ? -13.809 -12.770 12.944 1.00 95.75 177 ARG A O 1
ATOM 1428 N N . GLN A 1 178 ? -13.348 -10.868 11.817 1.00 94.25 178 GLN A N 1
ATOM 1429 C CA . GLN A 1 178 ? -13.899 -9.943 12.811 1.00 94.25 178 GLN A CA 1
ATOM 1430 C C . GLN A 1 178 ? -15.408 -10.141 12.958 1.00 94.25 178 GLN A C 1
ATOM 1432 O O . GLN A 1 178 ? -15.854 -10.420 14.064 1.00 94.25 178 GLN A O 1
ATOM 1437 N N . ARG A 1 179 ? -16.173 -10.158 11.858 1.00 91.88 179 ARG A N 1
ATOM 1438 C CA . ARG A 1 179 ? -17.623 -10.435 11.892 1.00 91.88 179 ARG A CA 1
ATOM 1439 C C . ARG A 1 179 ? -17.947 -11.764 12.568 1.00 91.88 179 ARG A C 1
ATOM 1441 O O . ARG A 1 179 ? -18.866 -11.847 13.376 1.00 91.88 179 ARG A O 1
ATOM 1448 N N . GLN A 1 180 ? -17.177 -12.813 12.280 1.00 92.31 180 GLN A N 1
ATOM 1449 C CA . GLN A 1 180 ? -17.352 -14.113 12.931 1.00 92.31 180 GLN A CA 1
ATOM 1450 C C . GLN A 1 180 ? -16.909 -14.115 14.400 1.00 92.31 180 GLN A C 1
ATOM 1452 O O . GLN A 1 180 ? -17.407 -14.918 15.189 1.00 92.31 180 GLN A O 1
ATOM 1457 N N . ALA A 1 181 ? -15.923 -13.303 14.779 1.00 93.50 181 ALA A N 1
ATOM 1458 C CA . ALA A 1 181 ? -15.482 -13.168 16.164 1.00 93.50 181 ALA A CA 1
ATOM 1459 C C . ALA A 1 181 ? -16.523 -12.409 16.996 1.00 93.50 181 ALA A C 1
ATOM 1461 O O . ALA A 1 181 ? -16.924 -12.922 18.039 1.00 93.50 181 ALA A O 1
ATOM 1462 N N . GLU A 1 182 ? -17.006 -11.275 16.486 1.00 93.44 182 GLU A N 1
ATOM 1463 C CA . GLU A 1 182 ? -18.097 -10.479 17.055 1.00 93.44 182 GLU A CA 1
ATOM 1464 C C . GLU A 1 182 ? -19.369 -11.315 17.163 1.00 93.44 182 GLU A C 1
ATOM 1466 O O . GLU A 1 182 ? -19.920 -11.444 18.247 1.00 93.44 182 GLU A O 1
ATOM 1471 N N . GLY A 1 183 ? -19.773 -12.004 16.093 1.00 92.56 183 GLY A N 1
ATOM 1472 C CA . GLY A 1 183 ? -20.931 -12.895 16.131 1.00 92.56 183 GLY A CA 1
ATOM 1473 C C . GLY A 1 183 ? -20.803 -14.001 17.187 1.00 92.56 183 GLY A C 1
ATOM 1474 O O . GLY A 1 183 ? -21.754 -14.284 17.920 1.00 92.56 183 GLY A O 1
ATOM 1475 N N . ARG A 1 184 ? -19.610 -14.602 17.331 1.00 92.38 184 ARG A N 1
ATOM 1476 C CA . ARG A 1 184 ? -19.332 -15.586 18.395 1.00 92.38 184 ARG A CA 1
ATOM 1477 C C . ARG A 1 184 ? -19.377 -14.965 19.788 1.00 92.38 184 ARG A C 1
ATOM 1479 O O . ARG A 1 184 ? -19.789 -15.638 20.729 1.00 92.38 184 ARG A O 1
ATOM 1486 N N . GLU A 1 185 ? -18.925 -13.729 19.941 1.00 94.00 185 GLU A N 1
ATOM 1487 C CA . GLU A 1 185 ? -18.996 -12.994 21.201 1.00 94.00 185 GLU A CA 1
ATOM 1488 C C . GLU A 1 185 ? -20.435 -12.633 21.568 1.00 94.00 185 GLU A C 1
ATOM 1490 O O . GLU A 1 185 ? -20.850 -12.915 22.690 1.00 94.00 185 GLU A O 1
ATOM 1495 N N . SER A 1 186 ? -21.223 -12.132 20.617 1.00 94.94 186 SER A N 1
ATOM 1496 C CA . SER A 1 186 ? -22.653 -11.881 20.790 1.00 94.94 186 SER A CA 1
ATOM 1497 C C . SER A 1 186 ? -23.395 -13.154 21.191 1.00 94.94 186 SER A C 1
ATOM 1499 O O . SER A 1 186 ? -24.194 -13.122 22.120 1.00 94.94 186 SER A O 1
ATOM 1501 N N . LEU A 1 187 ? -23.075 -14.304 20.583 1.00 93.75 187 LEU A N 1
ATOM 1502 C CA . LEU A 1 187 ? -23.658 -15.588 20.983 1.00 93.75 187 LEU A CA 1
ATOM 1503 C C . LEU A 1 187 ? -23.265 -15.994 22.414 1.00 93.75 187 LEU A C 1
ATOM 1505 O O . LEU A 1 187 ? -24.115 -16.455 23.173 1.00 93.75 187 LEU A O 1
ATOM 1509 N N . ARG A 1 188 ? -21.999 -15.803 22.815 1.00 94.50 188 ARG A N 1
ATOM 1510 C CA . ARG A 1 188 ? -21.573 -16.038 24.209 1.00 94.50 188 ARG A CA 1
ATOM 1511 C C . ARG A 1 188 ? -22.314 -15.124 25.186 1.00 94.50 188 ARG A C 1
ATOM 1513 O O . ARG A 1 188 ? -22.745 -15.597 26.233 1.00 94.50 188 ARG A O 1
ATOM 1520 N N . SER A 1 189 ? -22.480 -13.849 24.836 1.00 95.38 189 SER A N 1
ATOM 1521 C CA . SER A 1 189 ? -23.237 -12.879 25.633 1.00 95.38 189 SER A CA 1
ATOM 1522 C C . SER A 1 189 ? -24.704 -13.296 25.766 1.00 95.38 189 SER A C 1
ATOM 1524 O O . SER A 1 189 ? -25.229 -13.350 26.874 1.00 95.38 189 SER A O 1
ATOM 1526 N N . LEU A 1 190 ? -25.341 -13.707 24.665 1.00 96.12 190 LEU A N 1
ATOM 1527 C CA . LEU A 1 190 ? -26.717 -14.200 24.667 1.00 96.12 190 LEU A CA 1
ATOM 1528 C C . LEU A 1 190 ? -26.893 -15.427 25.573 1.00 96.12 190 LEU A C 1
ATOM 1530 O O . LEU A 1 190 ? -27.841 -15.471 26.353 1.00 96.12 190 LEU A O 1
ATOM 1534 N N . ASN A 1 191 ? -25.970 -16.390 25.517 1.00 94.06 191 ASN A N 1
ATOM 1535 C CA . ASN A 1 191 ? -26.008 -17.556 26.404 1.00 94.06 191 ASN A CA 1
ATOM 1536 C C . ASN A 1 191 ? -25.847 -17.149 27.879 1.00 94.06 191 ASN A C 1
ATOM 1538 O O . ASN A 1 191 ? -26.590 -17.635 28.727 1.00 94.06 191 ASN A O 1
ATOM 1542 N N . SER A 1 192 ? -24.953 -16.201 28.185 1.00 96.69 192 SER A N 1
ATOM 1543 C CA . SER A 1 192 ? -24.824 -15.645 29.540 1.00 96.69 192 SER A CA 1
ATOM 1544 C C . SER A 1 192 ? -26.113 -14.956 30.002 1.00 96.69 192 SER A C 1
ATOM 1546 O O . SER A 1 192 ? -26.502 -15.102 31.160 1.00 96.69 192 SER A O 1
ATOM 1548 N N . ILE A 1 193 ? -26.789 -14.220 29.113 1.00 96.62 193 ILE A N 1
ATOM 1549 C CA . ILE A 1 193 ? -28.085 -13.591 29.397 1.00 96.62 193 ILE A CA 1
ATOM 1550 C C . ILE A 1 193 ? -29.146 -14.661 29.677 1.00 96.62 193 ILE A C 1
ATOM 1552 O O . ILE A 1 193 ? -29.903 -14.535 30.639 1.00 96.62 193 ILE A O 1
ATOM 1556 N N . GLN A 1 194 ? -29.201 -15.717 28.862 1.00 96.44 194 GLN A N 1
ATOM 1557 C CA . GLN A 1 194 ? -30.137 -16.823 29.048 1.00 96.44 194 GLN A CA 1
ATOM 1558 C C . GLN A 1 194 ? -29.932 -17.503 30.408 1.00 96.44 194 GLN A C 1
ATOM 1560 O O . GLN A 1 194 ? -30.905 -17.706 31.135 1.00 96.44 194 GLN A O 1
ATOM 1565 N N . GLU A 1 195 ? -28.688 -17.817 30.775 1.00 95.94 195 GLU A N 1
ATOM 1566 C CA . GLU A 1 195 ? -28.355 -18.406 32.077 1.00 95.94 195 GLU A CA 1
ATOM 1567 C C . GLU A 1 195 ? -28.779 -17.499 33.238 1.00 95.94 195 GLU A C 1
ATOM 1569 O O . GLU A 1 195 ? -29.423 -17.963 34.181 1.00 95.94 195 GLU A O 1
ATOM 1574 N N . GLU A 1 196 ? -28.483 -16.200 33.162 1.00 96.19 196 GLU A N 1
ATOM 1575 C CA . GLU A 1 196 ? -28.834 -15.258 34.223 1.00 96.19 196 GLU A CA 1
ATOM 1576 C C . GLU A 1 196 ? -30.352 -15.082 34.363 1.00 96.19 196 GLU A C 1
ATOM 1578 O O . GLU A 1 196 ? -30.879 -15.099 35.476 1.00 96.19 196 GLU A O 1
ATOM 1583 N N . ILE A 1 197 ? -31.086 -14.958 33.253 1.00 96.12 197 ILE A N 1
ATOM 1584 C CA . ILE A 1 197 ? -32.550 -14.845 33.288 1.00 96.12 197 ILE A CA 1
ATOM 1585 C C . ILE A 1 197 ? -33.177 -16.099 33.897 1.00 96.12 197 ILE A C 1
ATOM 1587 O O . ILE A 1 197 ? -34.100 -15.972 34.700 1.00 96.12 197 ILE A O 1
ATOM 1591 N N . LEU A 1 198 ? -32.676 -17.292 33.567 1.00 94.06 198 LEU A N 1
ATOM 1592 C CA . LEU A 1 198 ? -33.163 -18.542 34.157 1.00 94.06 198 LEU A CA 1
ATOM 1593 C C . LEU A 1 198 ? -32.899 -18.597 35.669 1.00 94.06 198 LEU A C 1
ATOM 1595 O O . LEU A 1 198 ? -33.797 -18.966 36.427 1.00 94.06 198 LEU A O 1
ATOM 1599 N N . GLN A 1 199 ? -31.716 -18.169 36.121 1.00 93.81 199 GLN A N 1
ATOM 1600 C CA . GLN A 1 199 ? -31.394 -18.068 37.550 1.00 93.81 199 GLN A CA 1
ATOM 1601 C C . GLN A 1 199 ? -32.313 -17.077 38.273 1.00 93.81 199 GLN A C 1
ATOM 1603 O O . GLN A 1 199 ? -32.847 -17.384 39.340 1.00 93.81 199 GLN A O 1
ATOM 1608 N N . LEU A 1 200 ? -32.549 -15.901 37.685 1.00 93.00 200 LEU A N 1
ATOM 1609 C CA . LEU A 1 200 ? -33.486 -14.922 38.232 1.00 93.00 200 LEU A CA 1
ATOM 1610 C C . LEU A 1 200 ? -34.919 -15.476 38.236 1.00 93.00 200 LEU A C 1
ATOM 1612 O O . LEU A 1 200 ? -35.639 -15.279 39.208 1.00 93.00 200 LEU A O 1
ATOM 1616 N N . ASN A 1 201 ? -35.335 -16.232 37.219 1.00 91.81 201 ASN A N 1
ATOM 1617 C CA . ASN A 1 201 ? -36.676 -16.821 37.182 1.00 91.81 201 ASN A CA 1
ATOM 1618 C C . ASN A 1 201 ? -36.877 -17.856 38.293 1.00 91.81 201 ASN A C 1
ATOM 1620 O O . ASN A 1 201 ? -37.940 -17.912 38.904 1.00 91.81 201 ASN A O 1
ATOM 1624 N N . GLN A 1 202 ? -35.836 -18.622 38.621 1.00 89.69 202 GLN A N 1
ATOM 1625 C CA . GLN A 1 202 ? -35.864 -19.553 39.748 1.00 89.69 202 GLN A CA 1
ATOM 1626 C C . GLN A 1 202 ? -36.038 -18.828 41.094 1.00 89.69 202 GLN A C 1
ATOM 1628 O O . GLN A 1 202 ? -36.699 -19.341 42.001 1.00 89.69 202 GLN A O 1
ATOM 1633 N N . LEU A 1 203 ? -35.508 -17.606 41.215 1.00 86.75 203 LEU A N 1
ATOM 1634 C CA . LEU A 1 203 ? -35.760 -16.739 42.367 1.00 86.75 203 LEU A CA 1
ATOM 1635 C C . LEU A 1 203 ? -37.178 -16.169 42.398 1.00 86.75 203 LEU A C 1
ATOM 1637 O O . LEU A 1 203 ? -37.529 -15.638 43.442 1.00 86.75 203 LEU A O 1
ATOM 1641 N N . LEU A 1 204 ? -37.959 -16.233 41.313 1.00 83.69 204 LEU A N 1
ATOM 1642 C CA . LEU A 1 204 ? -39.365 -15.805 41.251 1.00 83.69 204 LEU A CA 1
ATOM 1643 C C . LEU A 1 204 ? -40.353 -16.957 41.508 1.00 83.69 204 LEU A C 1
ATOM 1645 O O . LEU A 1 204 ? -41.545 -16.700 41.685 1.00 83.69 204 LEU A O 1
ATOM 1649 N N . GLU A 1 205 ? -39.901 -18.215 41.511 1.00 78.75 205 GLU A N 1
ATOM 1650 C CA . GLU A 1 205 ? -40.785 -19.355 41.754 1.00 78.75 205 GLU A CA 1
ATOM 1651 C C . GLU A 1 205 ? -41.256 -19.440 43.222 1.00 78.75 205 GLU A C 1
ATOM 1653 O O . GLU A 1 205 ? -40.455 -19.287 44.147 1.00 78.75 205 GLU A O 1
ATOM 1658 N N . PRO A 1 206 ? -42.534 -19.794 43.477 1.00 65.69 206 PRO A N 1
ATOM 1659 C CA . PRO A 1 206 ? -43.073 -19.930 44.836 1.00 65.69 206 PRO A CA 1
ATOM 1660 C C . PRO A 1 206 ? -42.349 -20.962 45.711 1.00 65.69 206 PRO A C 1
ATOM 1662 O O . PRO A 1 206 ? -42.342 -20.858 46.938 1.00 65.69 206 PRO A O 1
ATOM 1665 N N . SER A 1 207 ? -41.748 -21.971 45.079 1.00 56.91 207 SER A N 1
ATOM 1666 C CA . SER A 1 207 ? -41.052 -23.092 45.714 1.00 56.91 207 SER A CA 1
ATOM 1667 C C . SER A 1 207 ? -39.794 -22.654 46.475 1.00 56.91 207 SER A C 1
ATOM 1669 O O . SER A 1 207 ? -39.517 -23.171 47.560 1.00 56.91 207 SER A O 1
ATOM 1671 N N . THR A 1 208 ? -39.063 -21.662 45.959 1.00 59.81 208 THR A N 1
ATOM 1672 C CA . THR A 1 208 ? -37.819 -21.148 46.554 1.00 59.81 208 THR A CA 1
ATOM 1673 C C . THR A 1 208 ? -38.069 -20.120 47.664 1.00 59.81 208 THR A C 1
ATOM 1675 O O . THR A 1 208 ? -37.183 -19.829 48.467 1.00 59.81 208 THR A O 1
ATOM 1678 N N . GLN A 1 209 ? -39.296 -19.609 47.773 1.00 62.69 209 GLN A N 1
ATOM 1679 C CA . GLN A 1 209 ? -39.675 -18.471 48.616 1.00 62.69 209 GLN A CA 1
ATOM 1680 C C . GLN A 1 209 ? -40.497 -18.876 49.847 1.00 62.69 209 GLN A C 1
ATOM 1682 O O . GLN A 1 209 ? -41.363 -18.135 50.314 1.00 62.69 209 GLN A O 1
ATOM 1687 N N . THR A 1 210 ? -40.192 -20.033 50.435 1.00 49.94 210 THR A N 1
ATOM 1688 C CA . THR A 1 210 ? -40.947 -20.684 51.526 1.00 49.94 210 THR A CA 1
ATOM 1689 C C . THR A 1 210 ? -41.048 -19.873 52.838 1.00 49.94 210 THR A C 1
ATOM 1691 O O . THR A 1 210 ? -41.652 -20.335 53.802 1.00 49.94 210 THR A O 1
ATOM 1694 N N . LYS A 1 211 ? -40.462 -18.667 52.909 1.00 52.66 211 LYS A N 1
ATOM 1695 C CA . LYS A 1 211 ? -40.451 -17.756 54.075 1.00 52.66 211 LYS A CA 1
ATOM 1696 C C . LYS A 1 211 ? -40.872 -16.313 53.743 1.00 52.66 211 LYS A C 1
ATOM 1698 O O . LYS A 1 211 ? -40.585 -15.392 54.516 1.00 52.66 211 LYS A O 1
ATOM 1703 N N . THR A 1 212 ? -41.476 -16.075 52.583 1.00 56.72 212 THR A N 1
ATOM 1704 C CA . THR A 1 212 ? -41.796 -14.715 52.134 1.00 56.72 212 THR A CA 1
ATOM 1705 C C . THR A 1 212 ? -43.261 -14.400 52.412 1.00 56.72 212 THR A C 1
ATOM 1707 O O . THR A 1 212 ? -44.158 -15.093 51.957 1.00 56.72 212 THR A O 1
ATOM 1710 N N . ASP A 1 213 ? -43.498 -13.334 53.172 1.00 62.09 213 ASP A N 1
ATOM 1711 C CA . ASP A 1 213 ? -44.801 -12.901 53.690 1.00 62.09 213 ASP A CA 1
ATOM 1712 C C . ASP A 1 213 ? -45.787 -12.357 52.632 1.00 62.09 213 ASP A C 1
ATOM 1714 O O . ASP A 1 213 ? -46.760 -11.695 52.993 1.00 62.09 213 ASP A O 1
ATOM 1718 N N . LEU A 1 214 ? -45.528 -12.595 51.343 1.00 70.88 214 LEU A N 1
ATOM 1719 C CA . LEU A 1 214 ? -46.258 -12.016 50.215 1.00 70.88 214 LEU A CA 1
ATOM 1720 C C . LEU A 1 214 ? -47.594 -12.740 49.934 1.00 70.88 214 LEU A C 1
ATOM 1722 O O . LEU A 1 214 ? -47.686 -13.958 50.098 1.00 70.88 214 LEU A O 1
ATOM 1726 N N . PRO A 1 215 ? -48.624 -12.022 49.446 1.00 70.88 215 PRO A N 1
ATOM 1727 C CA . PRO A 1 215 ? -49.856 -12.631 48.950 1.00 70.88 215 PRO A CA 1
ATOM 1728 C C . PRO A 1 215 ? -49.613 -13.581 47.754 1.00 70.88 215 PRO A C 1
ATOM 1730 O O . PRO A 1 215 ? -48.899 -13.217 46.820 1.00 70.88 215 PRO A O 1
ATOM 1733 N N . PRO A 1 216 ? -50.272 -14.755 47.687 1.00 69.44 216 PRO A N 1
ATOM 1734 C CA . PRO A 1 216 ? -50.100 -15.708 46.579 1.00 69.44 216 PRO A CA 1
ATOM 1735 C C . PRO A 1 216 ? -50.424 -15.124 45.193 1.00 69.44 216 PRO A C 1
ATOM 1737 O O . PRO A 1 216 ? -49.814 -15.496 44.192 1.00 69.44 216 PRO A O 1
ATOM 1740 N N . ALA A 1 217 ? -51.373 -14.182 45.133 1.00 74.75 217 ALA A N 1
ATOM 1741 C CA . ALA A 1 217 ? -51.783 -13.526 43.895 1.00 74.75 217 ALA A CA 1
ATOM 1742 C C . ALA A 1 217 ? -50.681 -12.623 43.308 1.00 74.75 217 ALA A C 1
ATOM 1744 O O . ALA A 1 217 ? -50.453 -12.668 42.098 1.00 74.75 217 ALA A O 1
ATOM 1745 N N . SER A 1 218 ? -49.954 -11.853 44.134 1.00 77.62 218 SER A N 1
ATOM 1746 C CA . SER A 1 218 ? -48.852 -11.009 43.645 1.00 77.62 218 SER A CA 1
ATOM 1747 C C . SER A 1 218 ? -47.660 -11.857 43.205 1.00 77.62 218 SER A C 1
ATOM 1749 O O . SER A 1 218 ? -47.095 -11.608 42.141 1.00 77.62 218 SER A O 1
ATOM 1751 N N . LEU A 1 219 ? -47.368 -12.941 43.929 1.00 81.75 219 LEU A N 1
ATOM 1752 C CA . LEU A 1 219 ? -46.350 -13.924 43.551 1.00 81.75 219 LEU A CA 1
ATOM 1753 C C . LEU A 1 219 ? -46.603 -14.533 42.161 1.00 81.75 219 LEU A C 1
ATOM 1755 O O . LEU A 1 219 ? -45.696 -14.624 41.333 1.00 81.75 219 LEU A O 1
ATOM 1759 N N . SER A 1 220 ? -47.861 -14.892 41.879 1.00 84.06 220 SER A N 1
ATOM 1760 C CA . SER A 1 220 ? -48.258 -15.450 40.581 1.00 84.06 220 SER A CA 1
ATOM 1761 C C . SER A 1 220 ? -48.082 -14.458 39.423 1.00 84.06 220 SER A C 1
ATOM 1763 O O . SER A 1 220 ? -47.706 -14.859 38.319 1.00 84.06 220 SER A O 1
ATOM 1765 N N . SER A 1 221 ? -48.284 -13.160 39.678 1.00 89.19 221 SER A N 1
ATOM 1766 C CA . SER A 1 221 ? -48.097 -12.090 38.692 1.00 89.19 221 SER A CA 1
ATOM 1767 C C . SER A 1 221 ? -46.622 -11.937 38.309 1.00 89.19 221 SER A C 1
ATOM 1769 O O . SER A 1 221 ? -46.283 -11.960 37.122 1.00 89.19 221 SER A O 1
ATOM 1771 N N . TYR A 1 222 ? -45.729 -11.880 39.306 1.00 89.44 222 TYR A N 1
ATOM 1772 C CA . TYR A 1 222 ? -44.284 -11.792 39.076 1.00 89.44 222 TYR A CA 1
ATOM 1773 C C . TYR A 1 222 ? -43.740 -13.023 38.343 1.00 89.44 222 TYR A C 1
ATOM 1775 O O . TYR A 1 222 ? -43.001 -12.869 37.371 1.00 89.44 222 TYR A O 1
ATOM 1783 N N . SER A 1 223 ? -44.157 -14.231 38.739 1.00 90.44 223 SER A N 1
ATOM 1784 C CA . SER A 1 223 ? -43.760 -15.475 38.063 1.00 90.44 223 SER A CA 1
ATOM 1785 C C . SER A 1 223 ? -44.260 -15.532 36.612 1.00 90.44 223 SER A C 1
ATOM 1787 O O . SER A 1 223 ? -43.497 -15.856 35.702 1.00 90.44 223 SER A O 1
ATOM 1789 N N . THR A 1 224 ? -45.510 -15.127 36.352 1.00 91.19 224 THR A N 1
ATOM 1790 C CA . THR A 1 224 ? -46.063 -15.086 34.985 1.00 91.19 224 THR A CA 1
ATOM 1791 C C . THR A 1 224 ? -45.278 -14.128 34.094 1.00 91.19 224 THR A C 1
ATOM 1793 O O . THR A 1 224 ? -44.935 -14.475 32.961 1.00 91.19 224 THR A O 1
ATOM 1796 N N . ARG A 1 225 ? -44.952 -12.931 34.598 1.00 94.31 225 ARG A N 1
ATOM 1797 C CA . ARG A 1 225 ? -44.138 -11.969 33.850 1.00 94.31 225 ARG A CA 1
ATOM 1798 C C . ARG A 1 225 ? -42.709 -12.479 33.633 1.00 94.31 225 ARG A C 1
ATOM 1800 O O . ARG A 1 225 ? -42.201 -12.342 32.524 1.00 94.31 225 ARG A O 1
ATOM 1807 N N . GLY A 1 226 ? -42.089 -13.099 34.637 1.00 93.69 226 GLY A N 1
ATOM 1808 C CA . GLY A 1 226 ? -40.764 -13.717 34.512 1.00 93.69 226 GLY A CA 1
ATOM 1809 C C . GLY A 1 226 ? -40.717 -14.780 33.412 1.00 93.69 226 GLY A C 1
ATOM 1810 O O . GLY A 1 226 ? -39.856 -14.733 32.535 1.00 93.69 226 GLY A O 1
ATOM 1811 N N . ASN A 1 227 ? -41.726 -15.651 33.355 1.00 94.00 227 ASN A N 1
ATOM 1812 C CA . ASN A 1 227 ? -41.851 -16.672 32.311 1.00 94.00 227 ASN A CA 1
ATOM 1813 C C . ASN A 1 227 ? -42.012 -16.080 30.897 1.00 94.00 227 ASN A C 1
ATOM 1815 O O . ASN A 1 227 ? -41.485 -16.635 29.928 1.00 94.00 227 ASN A O 1
ATOM 1819 N N . GLN A 1 228 ? -42.694 -14.935 30.757 1.00 95.31 228 GLN A N 1
ATOM 1820 C CA . GLN A 1 228 ? -42.770 -14.218 29.477 1.00 95.31 228 GLN A CA 1
ATOM 1821 C C . GLN A 1 228 ? -41.391 -13.722 29.028 1.00 95.31 228 GLN A C 1
ATOM 1823 O O . GLN A 1 228 ? -41.043 -13.876 27.859 1.00 95.31 228 GLN A O 1
ATOM 1828 N N . LEU A 1 229 ? -40.592 -13.168 29.944 1.00 96.06 229 LEU A N 1
ATOM 1829 C CA . LEU A 1 229 ? -39.234 -12.698 29.644 1.00 96.06 229 LEU A CA 1
ATOM 1830 C C . LEU A 1 229 ? -38.296 -13.861 29.287 1.00 96.06 229 LEU A C 1
ATOM 1832 O O . LEU A 1 229 ? -37.555 -13.768 28.308 1.00 96.06 229 LEU A O 1
ATOM 1836 N N . CYS A 1 230 ? -38.392 -14.991 29.994 1.00 95.88 230 CYS A N 1
ATOM 1837 C CA . CYS A 1 230 ? -37.684 -16.226 29.634 1.00 95.88 230 CYS A CA 1
ATOM 1838 C C . CYS A 1 230 ? -38.036 -16.698 28.217 1.00 95.88 230 CYS A C 1
ATOM 1840 O O . CYS A 1 230 ? -37.156 -17.111 27.460 1.00 95.88 230 CYS A O 1
ATOM 1842 N N . SER A 1 231 ? -39.316 -16.612 27.841 1.00 95.56 231 SER A N 1
ATOM 1843 C CA . SER A 1 231 ? -39.779 -16.988 26.501 1.00 95.56 231 SER A CA 1
ATOM 1844 C C . SER A 1 231 ? -39.214 -16.054 25.427 1.00 95.56 231 SER A C 1
ATOM 1846 O O . SER A 1 231 ? -38.756 -16.531 24.395 1.00 95.56 231 SER A O 1
ATOM 1848 N N . GLN A 1 232 ? -39.163 -14.740 25.683 1.00 95.19 232 GLN A N 1
ATOM 1849 C CA . GLN A 1 232 ? -38.576 -13.764 24.753 1.00 95.19 232 GLN A CA 1
ATOM 1850 C C . GLN A 1 232 ? -37.101 -14.058 24.459 1.00 95.19 232 GLN A C 1
ATOM 1852 O O . GLN A 1 232 ? -36.695 -14.049 23.299 1.00 95.19 232 GLN A O 1
ATOM 1857 N N . VAL A 1 233 ? -36.306 -14.370 25.484 1.00 95.38 233 VAL A N 1
ATOM 1858 C CA . VAL A 1 233 ? -34.885 -14.710 25.295 1.00 95.38 233 VAL A CA 1
ATOM 1859 C C . VAL A 1 233 ? -34.711 -16.084 24.654 1.00 95.38 233 VAL A C 1
ATOM 1861 O O . VAL A 1 233 ? -33.854 -16.245 23.789 1.00 95.38 233 VAL A O 1
ATOM 1864 N N . SER A 1 234 ? -35.566 -17.052 24.986 1.00 94.75 234 SER A N 1
ATOM 1865 C CA . SER A 1 234 ? -35.552 -18.374 24.344 1.00 94.75 234 SER A CA 1
ATOM 1866 C C . SER A 1 234 ? -35.870 -18.295 22.848 1.00 94.75 234 SER A C 1
ATOM 1868 O O . SER A 1 234 ? -35.245 -18.994 22.054 1.00 94.75 234 SER A O 1
ATOM 1870 N N . GLU A 1 235 ? -36.785 -17.413 22.437 1.00 93.31 235 GLU A N 1
ATOM 1871 C CA . GLU A 1 235 ? -37.071 -17.157 21.021 1.00 93.31 235 GLU A CA 1
ATOM 1872 C C . GLU A 1 235 ? -35.866 -16.560 20.290 1.00 93.31 235 GLU A C 1
ATOM 1874 O O . GLU A 1 235 ? -35.559 -16.970 19.170 1.00 93.31 235 GLU A O 1
ATOM 1879 N N . VAL A 1 236 ? -35.140 -15.638 20.929 1.00 94.00 236 VAL A N 1
ATOM 1880 C CA . VAL A 1 236 ? -33.896 -15.088 20.373 1.00 94.00 236 VAL A CA 1
ATOM 1881 C C . VAL A 1 236 ? -32.831 -16.182 20.218 1.00 94.00 236 VAL A C 1
ATOM 1883 O O . VAL A 1 236 ? -32.222 -16.297 19.158 1.00 94.00 236 VAL A O 1
ATOM 1886 N N . VAL A 1 237 ? -32.649 -17.041 21.222 1.00 93.38 237 VAL A N 1
ATOM 1887 C CA . VAL A 1 237 ? -31.709 -18.179 21.169 1.00 93.38 237 VAL A CA 1
ATOM 1888 C C . VAL A 1 237 ? -32.105 -19.198 20.096 1.00 93.38 237 VAL A C 1
ATOM 1890 O O . VAL A 1 237 ? -31.257 -19.742 19.392 1.00 93.38 237 VAL A O 1
ATOM 1893 N N . ARG A 1 238 ? -33.402 -19.447 19.910 1.00 91.31 238 ARG A N 1
ATOM 1894 C CA . ARG A 1 238 ? -33.890 -20.353 18.865 1.00 91.31 238 ARG A CA 1
ATOM 1895 C C . ARG A 1 238 ? -33.563 -19.826 17.468 1.00 91.31 238 ARG A C 1
ATOM 1897 O O . ARG A 1 238 ? -33.108 -20.599 16.631 1.00 91.31 238 ARG A O 1
ATOM 1904 N N . LYS A 1 239 ? -33.738 -18.522 17.228 1.00 87.12 239 LYS A N 1
ATOM 1905 C CA . LYS A 1 239 ? -33.372 -17.886 15.950 1.00 87.12 239 LYS A CA 1
ATOM 1906 C C . LYS A 1 239 ? -31.878 -18.012 15.635 1.00 87.12 239 LYS A C 1
ATOM 1908 O O . LYS A 1 239 ? -31.516 -18.150 14.471 1.00 87.12 239 LYS A O 1
ATOM 1913 N N . THR A 1 240 ? -31.004 -17.988 16.644 1.00 86.44 240 THR A N 1
ATOM 1914 C CA . THR A 1 240 ? -29.551 -18.126 16.433 1.00 86.44 240 THR A CA 1
ATOM 1915 C C . THR A 1 240 ? -29.109 -19.574 16.224 1.00 86.44 240 THR A C 1
ATOM 1917 O O . THR A 1 240 ? -28.127 -19.831 15.526 1.00 86.44 240 THR A O 1
ATOM 1920 N N . ALA A 1 241 ? -29.863 -20.546 16.744 1.00 79.25 241 ALA A N 1
ATOM 1921 C CA . ALA A 1 241 ? -29.619 -21.970 16.513 1.00 79.25 241 ALA A CA 1
ATOM 1922 C C . ALA A 1 241 ? -29.797 -22.394 15.038 1.00 79.25 241 ALA A C 1
ATOM 1924 O O . ALA A 1 241 ? -29.255 -23.419 14.628 1.00 79.25 241 ALA A O 1
ATOM 1925 N N . GLU A 1 242 ? -30.490 -21.592 14.222 1.00 79.75 242 GLU A N 1
ATOM 1926 C CA . GLU A 1 242 ? -30.675 -21.813 12.777 1.00 79.75 242 GLU A CA 1
ATOM 1927 C C . GLU A 1 242 ? -29.414 -21.489 11.938 1.00 79.75 242 GLU A C 1
ATOM 1929 O O . GLU A 1 242 ? -29.440 -21.575 10.711 1.00 79.75 242 GLU A O 1
ATOM 1934 N N . GLY A 1 243 ? -28.286 -21.162 12.583 1.00 70.50 243 GLY A N 1
ATOM 1935 C CA . GLY A 1 243 ? -26.966 -21.027 11.949 1.00 70.50 243 GLY A CA 1
ATOM 1936 C C . GLY A 1 243 ? -26.503 -19.587 11.711 1.00 70.50 243 GLY A C 1
ATOM 1937 O O . GLY A 1 243 ? -25.383 -19.381 11.246 1.00 70.50 243 GLY A O 1
ATOM 1938 N N . ASN A 1 244 ? -27.326 -18.598 12.065 1.00 82.44 244 ASN A N 1
ATOM 1939 C CA . ASN A 1 244 ? -26.990 -17.179 11.983 1.00 82.44 244 ASN A CA 1
ATOM 1940 C C . ASN A 1 244 ? -26.597 -16.629 13.362 1.00 82.44 244 ASN A C 1
ATOM 1942 O O . ASN A 1 244 ? -27.173 -17.000 14.383 1.00 82.44 244 ASN A O 1
ATOM 1946 N N . PHE A 1 245 ? -25.631 -15.709 13.399 1.00 89.38 245 PHE A N 1
ATOM 1947 C CA . PHE A 1 245 ? -25.315 -14.980 14.627 1.00 89.38 245 PHE A CA 1
ATOM 1948 C C . PHE A 1 245 ? -26.468 -14.040 15.021 1.00 89.38 245 PHE A C 1
ATOM 1950 O O . PHE A 1 245 ? -27.164 -13.543 14.131 1.00 89.38 245 PHE A O 1
ATOM 1957 N N . PRO A 1 246 ? -26.675 -13.779 16.327 1.00 91.06 246 PRO A N 1
ATOM 1958 C CA . PRO A 1 246 ? -27.715 -12.857 16.772 1.00 91.06 246 PRO A CA 1
ATOM 1959 C C . PRO A 1 246 ? -27.499 -11.469 16.172 1.00 91.06 246 PRO A C 1
ATOM 1961 O O . PRO A 1 246 ? -26.390 -10.932 16.213 1.00 91.06 246 PRO A O 1
ATOM 1964 N N . SER A 1 247 ? -28.562 -10.894 15.608 1.00 90.94 247 SER A N 1
ATOM 1965 C CA . SER A 1 247 ? -28.518 -9.524 15.105 1.00 90.94 247 SER A CA 1
ATOM 1966 C C . SER A 1 247 ? -28.400 -8.522 16.257 1.00 90.94 247 SER A C 1
ATOM 1968 O O . SER A 1 247 ? -28.644 -8.847 17.421 1.00 90.94 247 SER A O 1
ATOM 1970 N N . LEU A 1 248 ? -28.061 -7.270 15.935 1.00 92.19 248 LEU A N 1
ATOM 1971 C CA . LEU A 1 248 ? -28.041 -6.201 16.934 1.00 92.19 248 LEU A CA 1
ATOM 1972 C C . LEU A 1 248 ? -29.414 -6.038 17.604 1.00 92.19 248 LEU A C 1
ATOM 1974 O O . LEU A 1 248 ? -29.493 -5.881 18.817 1.00 92.19 248 LEU A O 1
ATOM 1978 N N . GLU A 1 249 ? -30.497 -6.126 16.830 1.00 92.81 249 GLU A N 1
ATOM 1979 C CA . GLU A 1 249 ? -31.860 -6.043 17.359 1.00 92.81 249 GLU A CA 1
ATOM 1980 C C . GLU A 1 249 ? -32.148 -7.199 18.324 1.00 92.81 249 GLU A C 1
ATOM 1982 O O . GLU A 1 249 ? -32.606 -6.963 19.442 1.00 92.81 249 GLU A O 1
ATOM 1987 N N . ASP A 1 250 ? -31.794 -8.429 17.945 1.00 93.38 250 ASP A N 1
ATOM 1988 C CA . ASP A 1 250 ? -31.962 -9.615 18.790 1.00 93.38 250 ASP A CA 1
ATOM 1989 C C . ASP A 1 250 ? -31.192 -9.488 20.117 1.00 93.38 250 ASP A C 1
ATOM 1991 O O . ASP A 1 250 ? -31.744 -9.770 21.185 1.00 93.38 250 ASP A O 1
ATOM 1995 N N . MET A 1 251 ? -29.949 -8.993 20.070 1.00 94.88 251 MET A N 1
ATOM 1996 C CA . MET A 1 251 ? -29.155 -8.725 21.273 1.00 94.88 251 MET A CA 1
ATOM 1997 C C . MET A 1 251 ? -29.817 -7.677 22.171 1.00 94.88 251 MET A C 1
ATOM 1999 O O . MET A 1 251 ? -29.939 -7.898 23.375 1.00 94.88 251 MET A O 1
ATOM 2003 N N . THR A 1 252 ? -30.322 -6.575 21.607 1.00 95.06 252 THR A N 1
ATOM 2004 C CA . THR A 1 252 ? -30.998 -5.539 22.408 1.00 95.06 252 THR A CA 1
ATOM 2005 C C . THR A 1 252 ? -32.291 -6.038 23.054 1.00 95.06 252 THR A C 1
ATOM 2007 O O . THR A 1 252 ? -32.626 -5.611 24.161 1.00 95.06 252 THR A O 1
ATOM 2010 N N . VAL A 1 253 ? -33.021 -6.947 22.397 1.00 95.75 253 VAL A N 1
ATOM 2011 C CA . VAL A 1 253 ? -34.218 -7.580 22.969 1.00 95.75 253 VAL A CA 1
ATOM 2012 C C . VAL A 1 253 ? -33.832 -8.451 24.164 1.00 95.75 253 VAL A C 1
ATOM 2014 O O . VAL A 1 253 ? -34.461 -8.340 25.217 1.00 95.75 253 VAL A O 1
ATOM 2017 N N . ALA A 1 254 ? -32.778 -9.262 24.038 1.00 96.62 254 ALA A N 1
ATOM 2018 C CA . ALA A 1 254 ? -32.295 -10.111 25.124 1.00 96.62 254 ALA A CA 1
ATOM 2019 C C . ALA A 1 254 ? -31.783 -9.293 26.325 1.00 96.62 254 ALA A C 1
ATOM 2021 O O . ALA A 1 254 ? -32.164 -9.559 27.467 1.00 96.62 254 ALA A O 1
ATOM 2022 N N . GLU A 1 255 ? -30.982 -8.253 26.081 1.00 96.88 255 GLU A N 1
ATOM 2023 C CA . GLU A 1 255 ? -30.484 -7.352 27.128 1.00 96.88 255 GLU A CA 1
ATOM 2024 C C . GLU A 1 255 ? -31.623 -6.612 27.835 1.00 96.88 255 GLU A C 1
ATOM 2026 O O . GLU A 1 255 ? -31.653 -6.531 29.067 1.00 96.88 255 GLU A O 1
ATOM 2031 N N . ARG A 1 256 ? -32.606 -6.110 27.076 1.00 97.00 256 ARG A N 1
ATOM 2032 C CA . ARG A 1 256 ? -33.796 -5.467 27.645 1.00 97.00 256 ARG A CA 1
ATOM 2033 C C . ARG A 1 256 ? -34.576 -6.435 28.528 1.00 97.00 256 ARG A C 1
ATOM 2035 O O . ARG A 1 256 ? -34.931 -6.061 29.645 1.00 97.00 256 ARG A O 1
ATOM 2042 N N . ALA A 1 257 ? -34.796 -7.666 28.072 1.00 97.00 257 ALA A N 1
ATOM 2043 C CA . ALA A 1 257 ? -35.493 -8.681 28.854 1.00 97.00 257 ALA A CA 1
ATOM 2044 C C . ALA A 1 257 ? -34.761 -8.989 30.172 1.00 97.00 257 ALA A C 1
ATOM 2046 O O . ALA A 1 257 ? -35.400 -9.087 31.221 1.00 97.00 257 ALA A O 1
ATOM 2047 N N . LEU A 1 258 ? -33.424 -9.053 30.159 1.00 97.25 258 LEU A N 1
ATOM 2048 C CA . LEU A 1 258 ? -32.625 -9.226 31.376 1.00 97.25 258 LEU A CA 1
ATOM 2049 C C . LEU A 1 258 ? -32.754 -8.035 32.331 1.00 97.25 258 LEU A C 1
ATOM 2051 O O . LEU A 1 258 ? -32.910 -8.214 33.542 1.00 97.25 258 LEU A O 1
ATOM 2055 N N . HIS A 1 259 ? -32.702 -6.812 31.807 1.00 97.25 259 HIS A N 1
ATOM 2056 C CA . HIS A 1 259 ? -32.899 -5.609 32.612 1.00 97.25 259 HIS A CA 1
ATOM 2057 C C . HIS A 1 259 ? -34.291 -5.564 33.251 1.00 97.25 259 HIS A C 1
ATOM 2059 O O . HIS A 1 259 ? -34.396 -5.265 34.443 1.00 97.25 259 HIS A O 1
ATOM 2065 N N . GLU A 1 260 ? -35.338 -5.917 32.503 1.00 97.00 260 GLU A N 1
ATOM 2066 C CA . GLU A 1 260 ? -36.700 -6.038 33.030 1.00 97.00 260 GLU A CA 1
ATOM 2067 C C . GLU A 1 260 ? -36.794 -7.125 34.109 1.00 97.00 260 GLU A C 1
ATOM 2069 O O . GLU A 1 260 ? -37.379 -6.888 35.164 1.00 97.00 260 GLU A O 1
ATOM 2074 N N . MET A 1 261 ? -36.150 -8.277 33.910 1.00 95.81 261 MET A N 1
ATOM 2075 C CA . MET A 1 261 ? -36.136 -9.371 34.885 1.00 95.81 261 MET A CA 1
ATOM 2076 C C . MET A 1 261 ? -35.479 -8.953 36.208 1.00 95.81 261 MET A C 1
ATOM 2078 O O . MET A 1 261 ? -36.032 -9.155 37.292 1.00 95.81 261 MET A O 1
ATOM 2082 N N . ARG A 1 262 ? -34.326 -8.279 36.129 1.00 96.00 262 ARG A N 1
ATOM 2083 C CA . ARG A 1 262 ? -33.641 -7.702 37.297 1.00 96.00 262 ARG A CA 1
ATOM 2084 C C . ARG A 1 262 ? -34.494 -6.639 37.996 1.00 96.00 262 ARG A C 1
ATOM 2086 O O . ARG A 1 262 ? -34.410 -6.513 39.216 1.00 96.00 262 ARG A O 1
ATOM 2093 N N . ALA A 1 263 ? -35.282 -5.858 37.256 1.00 95.75 263 ALA A N 1
ATOM 2094 C CA . ALA A 1 263 ? -36.194 -4.872 37.836 1.00 95.75 263 ALA A CA 1
ATOM 2095 C C . ALA A 1 263 ? -37.372 -5.544 38.563 1.00 95.75 263 ALA A C 1
ATOM 2097 O O . ALA A 1 263 ? -37.697 -5.141 39.678 1.00 95.75 263 ALA A O 1
ATOM 2098 N N . LEU A 1 264 ? -37.950 -6.607 37.992 1.00 93.81 264 LEU A N 1
ATOM 2099 C CA . LEU A 1 264 ? -39.024 -7.384 38.624 1.00 93.81 264 LEU A CA 1
ATOM 2100 C C . LEU A 1 264 ? -38.592 -7.993 39.959 1.00 93.81 264 LEU A C 1
ATOM 2102 O O . LEU A 1 264 ? -39.330 -7.893 40.936 1.00 93.81 264 LEU A O 1
ATOM 2106 N N . ILE A 1 265 ? -37.381 -8.555 40.030 1.00 91.25 265 ILE A N 1
ATOM 2107 C CA . ILE A 1 265 ? -36.810 -9.086 41.281 1.00 91.25 265 ILE A CA 1
ATOM 2108 C C . ILE A 1 265 ? -36.737 -7.993 42.352 1.00 91.25 265 ILE A C 1
ATOM 2110 O O . ILE A 1 265 ? -37.121 -8.230 43.496 1.00 91.25 265 ILE A O 1
ATOM 2114 N N . ARG A 1 266 ? -36.260 -6.792 41.993 1.00 92.62 266 ARG A N 1
ATOM 2115 C CA . ARG A 1 266 ? -36.157 -5.669 42.938 1.00 92.62 266 ARG A CA 1
ATOM 2116 C C . ARG A 1 266 ? -37.527 -5.239 43.448 1.00 92.62 266 ARG A C 1
ATOM 2118 O O . ARG A 1 266 ? -37.688 -5.105 44.654 1.00 92.62 266 ARG A O 1
ATOM 2125 N N . LEU A 1 267 ? -38.503 -5.086 42.551 1.00 91.50 267 LEU A N 1
ATOM 2126 C CA . LEU A 1 267 ? -39.874 -4.720 42.919 1.00 91.50 267 LEU A CA 1
ATOM 2127 C C . LEU A 1 267 ? -40.504 -5.759 43.853 1.00 91.50 267 LEU A C 1
ATOM 2129 O O . LEU A 1 267 ? -41.074 -5.402 44.879 1.00 91.50 267 LEU A O 1
ATOM 2133 N N . MET A 1 268 ? -40.330 -7.047 43.551 1.00 88.81 268 MET A N 1
ATOM 2134 C CA . MET A 1 268 ? -40.807 -8.136 44.403 1.00 88.81 268 MET A CA 1
ATOM 2135 C C . MET A 1 268 ? -40.151 -8.107 45.795 1.00 88.81 268 MET A C 1
ATOM 2137 O O . MET A 1 268 ? -40.832 -8.271 46.808 1.00 88.81 268 MET A O 1
ATOM 2141 N N . GLN A 1 269 ? -38.833 -7.899 45.868 1.00 87.69 269 GLN A N 1
ATOM 2142 C CA . GLN A 1 269 ? -38.107 -7.805 47.140 1.00 87.69 269 GLN A CA 1
ATOM 2143 C C . GLN A 1 269 ? -38.529 -6.579 47.961 1.00 87.69 269 GLN A C 1
ATOM 2145 O O . GLN A 1 269 ? -38.664 -6.675 49.182 1.00 87.69 269 GLN A O 1
ATOM 2150 N N . GLU A 1 270 ? -38.769 -5.445 47.306 1.00 88.06 270 GLU A N 1
ATOM 2151 C CA . GLU A 1 270 ? -39.264 -4.222 47.938 1.00 88.06 270 GLU A CA 1
ATOM 2152 C C . GLU A 1 270 ? -40.692 -4.403 48.469 1.00 88.06 270 GLU A C 1
ATOM 2154 O O . GLU A 1 270 ? -40.981 -4.039 49.610 1.00 88.06 270 GLU A O 1
ATOM 2159 N N . GLU A 1 271 ? -41.577 -5.047 47.705 1.00 85.81 271 GLU A N 1
ATOM 2160 C CA . GLU A 1 271 ? -42.925 -5.382 48.165 1.00 85.81 271 GLU A CA 1
ATOM 2161 C C . GLU A 1 271 ? -42.882 -6.343 49.364 1.00 85.81 271 GLU A C 1
ATOM 2163 O O . GLU A 1 271 ? -43.582 -6.124 50.355 1.00 85.81 271 GLU A O 1
ATOM 2168 N N . ALA A 1 272 ? -41.998 -7.346 49.344 1.00 83.19 272 ALA A N 1
ATOM 2169 C CA . ALA A 1 272 ? -41.786 -8.242 50.481 1.00 83.19 272 ALA A CA 1
ATOM 2170 C C . ALA A 1 272 ? -41.299 -7.493 51.734 1.00 83.19 272 ALA A C 1
ATOM 2172 O O . ALA A 1 272 ? -41.764 -7.773 52.844 1.00 83.19 272 ALA A O 1
ATOM 2173 N N . ALA A 1 273 ? -40.383 -6.532 51.57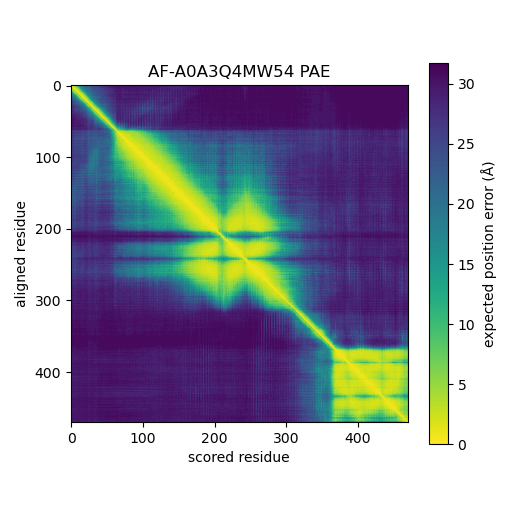6 1.00 85.31 273 ALA A N 1
ATOM 2174 C CA . ALA A 1 273 ? -39.907 -5.688 52.669 1.00 85.31 273 ALA A CA 1
ATOM 2175 C C . ALA A 1 273 ? -41.032 -4.801 53.223 1.00 85.31 273 ALA A C 1
ATOM 2177 O O . ALA A 1 273 ? -41.231 -4.750 54.436 1.00 85.31 273 ALA A O 1
ATOM 2178 N N . ASN A 1 274 ? -41.830 -4.187 52.348 1.00 86.50 274 ASN A N 1
ATOM 2179 C CA . ASN A 1 274 ? -42.972 -3.359 52.728 1.00 86.50 274 ASN A CA 1
ATOM 2180 C C . ASN A 1 274 ? -44.046 -4.155 53.479 1.00 86.50 274 ASN A C 1
ATOM 2182 O O . ASN A 1 274 ? -44.603 -3.661 54.461 1.00 86.50 274 ASN A O 1
ATOM 2186 N N . VAL A 1 275 ? -44.330 -5.392 53.059 1.00 84.81 275 VAL A N 1
ATOM 2187 C CA . VAL A 1 275 ? -45.264 -6.275 53.772 1.00 84.81 275 VAL A CA 1
ATOM 2188 C C . VAL A 1 275 ? -44.713 -6.660 55.146 1.00 84.81 275 VAL A C 1
ATOM 2190 O O . VAL A 1 275 ? -45.450 -6.603 56.129 1.00 84.81 275 VAL A O 1
ATOM 2193 N N . ARG A 1 276 ? -43.419 -6.984 55.257 1.00 81.25 276 ARG A N 1
ATOM 2194 C CA . ARG A 1 276 ? -42.775 -7.264 56.553 1.00 81.25 276 ARG A CA 1
ATOM 2195 C C . ARG A 1 276 ? -42.808 -6.061 57.494 1.00 81.25 276 ARG A C 1
ATOM 2197 O O . ARG A 1 276 ? -43.122 -6.226 58.667 1.00 81.25 276 ARG A O 1
ATOM 2204 N N . GLU A 1 277 ? -42.533 -4.862 56.992 1.00 84.31 277 GLU A N 1
ATOM 2205 C CA . GLU A 1 277 ? -42.608 -3.622 57.773 1.00 84.31 277 GLU A CA 1
ATOM 2206 C C . GLU A 1 277 ? -44.043 -3.300 58.210 1.00 84.31 277 GLU A C 1
ATOM 2208 O O . GLU A 1 277 ? -44.258 -2.907 59.355 1.00 84.31 277 GLU A O 1
ATOM 2213 N N . LYS A 1 278 ? -45.051 -3.526 57.356 1.00 85.12 278 LYS A N 1
ATOM 2214 C CA . LYS A 1 278 ? -46.465 -3.410 57.756 1.00 85.12 278 LYS A CA 1
ATOM 2215 C C . LYS A 1 278 ? -46.820 -4.396 58.866 1.00 85.12 278 LYS A C 1
ATOM 2217 O O . LYS A 1 278 ? -47.400 -3.976 59.859 1.00 85.12 278 LYS A O 1
ATOM 2222 N N . LYS A 1 279 ? -46.398 -5.662 58.753 1.00 83.38 279 LYS A N 1
ATOM 2223 C CA . LYS A 1 279 ? -46.611 -6.670 59.805 1.00 83.38 279 LYS A CA 1
ATOM 2224 C C . LYS A 1 279 ? -45.940 -6.282 61.124 1.00 83.38 279 LYS A C 1
ATOM 2226 O O . LYS A 1 279 ? -46.562 -6.443 62.167 1.00 83.38 279 LYS A O 1
ATOM 2231 N N . LYS A 1 280 ? -44.712 -5.745 61.098 1.00 84.44 280 LYS A N 1
ATOM 2232 C CA . LYS A 1 280 ? -44.049 -5.224 62.310 1.00 84.44 280 LYS A CA 1
ATOM 2233 C C . LYS A 1 280 ? -44.848 -4.084 62.940 1.00 84.44 280 LYS A C 1
ATOM 2235 O O . LYS A 1 280 ? -45.119 -4.138 64.129 1.00 84.44 280 LYS A O 1
ATOM 2240 N N . LYS A 1 281 ? -45.294 -3.108 62.142 1.00 85.19 281 LYS A N 1
ATOM 2241 C CA . LYS A 1 281 ? -46.120 -1.987 62.627 1.00 85.19 281 LYS A CA 1
ATOM 2242 C C . LYS A 1 281 ? -47.461 -2.452 63.198 1.00 85.19 281 LYS A C 1
ATOM 2244 O O . LYS A 1 281 ? -47.906 -1.925 64.209 1.00 85.19 281 LYS A O 1
ATOM 2249 N N . GLU A 1 282 ? -48.105 -3.436 62.574 1.00 84.00 282 GLU A N 1
ATOM 2250 C CA . GLU A 1 282 ? -49.342 -4.044 63.081 1.00 84.00 282 GLU A CA 1
ATOM 2251 C C . GLU A 1 282 ? -49.103 -4.802 64.397 1.00 84.00 282 GLU A C 1
ATOM 2253 O O . GLU A 1 282 ? -49.910 -4.689 65.317 1.00 84.00 282 GLU A O 1
ATOM 2258 N N . GLN A 1 283 ? -47.982 -5.524 64.520 1.00 81.62 283 GLN A N 1
ATOM 2259 C CA . GLN A 1 283 ? -47.578 -6.195 65.761 1.00 81.62 283 GLN A CA 1
ATOM 2260 C C . GLN A 1 283 ? -47.273 -5.195 66.880 1.00 81.62 283 GLN A C 1
ATOM 2262 O O . GLN A 1 283 ? -47.754 -5.382 67.993 1.00 81.62 283 GLN A O 1
ATOM 2267 N N . GLU A 1 284 ? -46.537 -4.122 66.585 1.00 85.25 284 GLU A N 1
ATOM 2268 C CA . GLU A 1 284 ? -46.252 -3.036 67.529 1.00 85.25 284 GLU A CA 1
ATOM 2269 C C . GLU A 1 284 ? -47.547 -2.354 67.992 1.00 85.25 284 GLU A C 1
ATOM 2271 O O . GLU A 1 284 ? -47.746 -2.178 69.192 1.00 85.25 284 GLU A O 1
ATOM 2276 N N . GLN A 1 285 ? -48.478 -2.058 67.077 1.00 82.38 285 GLN A N 1
ATOM 2277 C CA . GLN A 1 285 ? -49.786 -1.487 67.421 1.00 82.38 285 GLN A CA 1
ATOM 2278 C C . GLN A 1 285 ? -50.645 -2.431 68.270 1.00 82.38 285 GLN A C 1
ATOM 2280 O O . GLN A 1 285 ? -51.328 -1.982 69.190 1.00 82.38 285 GLN A O 1
ATOM 2285 N N . GLU A 1 286 ? -50.643 -3.730 67.978 1.00 81.62 286 GLU A N 1
ATOM 2286 C CA . GLU A 1 286 ? -51.357 -4.729 68.777 1.00 81.62 286 GLU A CA 1
ATOM 2287 C C . GLU A 1 286 ? -50.721 -4.884 70.170 1.00 81.62 286 GLU A C 1
ATOM 2289 O O . GLU A 1 286 ? -51.431 -4.990 71.171 1.00 81.62 286 GLU A O 1
ATOM 2294 N N . GLU A 1 287 ? -49.392 -4.827 70.272 1.00 82.06 287 GLU A N 1
ATOM 2295 C CA . GLU A 1 287 ? -48.678 -4.855 71.550 1.00 82.06 287 GLU A CA 1
ATOM 2296 C C . GLU A 1 287 ? -48.923 -3.576 72.370 1.00 82.06 287 GLU A C 1
ATOM 2298 O O . GLU A 1 287 ? -49.141 -3.655 73.580 1.00 82.06 287 GLU A O 1
ATOM 2303 N N . GLU A 1 288 ? -48.971 -2.405 71.732 1.00 83.50 288 GLU A N 1
ATOM 2304 C CA . GLU A 1 288 ? -49.370 -1.141 72.362 1.00 83.50 288 GLU A CA 1
ATOM 2305 C C . GLU A 1 288 ? -50.818 -1.184 72.860 1.00 83.50 288 GLU A C 1
ATOM 2307 O O . GLU A 1 288 ? -51.080 -0.796 74.002 1.00 83.50 288 GLU A O 1
ATOM 2312 N N . ARG A 1 289 ? -51.757 -1.718 72.064 1.00 84.62 289 ARG A N 1
ATOM 2313 C CA . ARG A 1 289 ? -53.155 -1.923 72.488 1.00 84.62 289 ARG A CA 1
ATOM 2314 C C . ARG A 1 289 ? -53.252 -2.869 73.680 1.00 84.62 289 ARG A C 1
ATOM 2316 O O . ARG A 1 289 ? -54.011 -2.594 74.608 1.00 84.62 289 ARG A O 1
ATOM 2323 N N . ARG A 1 290 ? -52.465 -3.950 73.703 1.00 82.50 290 ARG A N 1
ATOM 2324 C CA . ARG A 1 290 ? -52.392 -4.880 74.844 1.00 82.50 290 ARG A CA 1
ATOM 2325 C C . ARG A 1 290 ? -51.814 -4.214 76.087 1.00 82.50 290 ARG A C 1
ATOM 2327 O O . ARG A 1 290 ? -52.408 -4.342 77.152 1.00 82.50 290 ARG A O 1
ATOM 2334 N N . LYS A 1 291 ? -50.726 -3.448 75.957 1.00 83.69 291 LYS A N 1
ATOM 2335 C CA . LYS A 1 291 ? -50.142 -2.665 77.062 1.00 83.69 291 LYS A CA 1
ATOM 2336 C C . LYS A 1 291 ? -51.135 -1.633 77.603 1.00 83.69 291 LYS A C 1
ATOM 2338 O O . LYS A 1 291 ? -51.253 -1.492 78.818 1.00 83.69 291 LYS A O 1
ATOM 2343 N N . GLN A 1 292 ? -51.893 -0.958 76.736 1.00 77.31 292 GLN A N 1
ATOM 2344 C CA . GLN A 1 292 ? -52.958 -0.033 77.144 1.00 77.31 292 GLN A CA 1
ATOM 2345 C C . GLN A 1 292 ? -54.124 -0.746 77.846 1.00 77.31 292 GLN A C 1
ATOM 2347 O O . GLN A 1 292 ? -54.591 -0.268 78.879 1.00 77.31 292 GLN A O 1
ATOM 2352 N N . ALA A 1 293 ? -54.567 -1.901 77.345 1.00 80.06 293 ALA A N 1
ATOM 2353 C CA . ALA A 1 293 ? -55.606 -2.705 77.989 1.00 80.06 293 ALA A CA 1
ATOM 2354 C C . ALA A 1 293 ? -55.153 -3.249 79.357 1.00 80.06 293 ALA A C 1
ATOM 2356 O O . ALA A 1 293 ? -55.928 -3.244 80.313 1.00 80.06 293 ALA A O 1
ATOM 2357 N N . GLU A 1 294 ? -53.888 -3.657 79.484 1.00 79.62 294 GLU A N 1
ATOM 2358 C CA . GLU A 1 294 ? -53.309 -4.117 80.750 1.00 79.62 294 GLU A CA 1
ATOM 2359 C C . GLU A 1 294 ? -53.161 -2.968 81.764 1.00 79.62 294 GLU A C 1
ATOM 2361 O O . GLU A 1 294 ? -53.445 -3.149 82.948 1.00 79.62 294 GLU A O 1
ATOM 2366 N N . LEU A 1 295 ? -52.786 -1.765 81.311 1.00 76.81 295 LEU A N 1
ATOM 2367 C CA . LEU A 1 295 ? -52.794 -0.543 82.127 1.00 76.81 295 LEU A CA 1
ATOM 2368 C C . LEU A 1 295 ? -54.205 -0.198 82.628 1.00 76.81 295 LEU A C 1
ATOM 2370 O O . LEU A 1 295 ? -54.369 0.114 83.808 1.00 76.81 295 LEU A O 1
ATOM 2374 N N . LEU A 1 296 ? -55.230 -0.301 81.775 1.00 75.56 296 LEU A N 1
ATOM 2375 C CA . LEU A 1 296 ? -56.629 -0.083 82.167 1.00 75.56 296 LEU A CA 1
ATOM 2376 C C . LEU A 1 296 ? -57.114 -1.137 83.178 1.00 75.56 296 LEU A C 1
ATOM 2378 O O . LEU A 1 296 ? -57.748 -0.783 84.172 1.00 75.56 296 LEU A O 1
ATOM 2382 N N . ALA A 1 297 ? -56.752 -2.410 82.994 1.00 75.38 297 ALA A N 1
ATOM 2383 C CA . ALA A 1 297 ? -57.079 -3.485 83.932 1.00 75.38 297 ALA A CA 1
ATOM 2384 C C . ALA A 1 297 ? -56.375 -3.320 85.294 1.00 75.38 297 ALA A C 1
ATOM 2386 O O . ALA A 1 297 ? -56.991 -3.545 86.339 1.00 75.38 297 ALA A O 1
ATOM 2387 N N . LYS A 1 298 ? -55.110 -2.871 85.308 1.00 69.12 298 LYS A N 1
ATOM 2388 C CA . LYS A 1 298 ? -54.389 -2.524 86.547 1.00 69.12 298 LYS A CA 1
ATOM 2389 C C . LYS A 1 298 ? -55.055 -1.356 87.277 1.00 69.12 298 LYS A C 1
ATOM 2391 O O . LYS A 1 298 ? -55.254 -1.448 88.485 1.00 69.12 298 LYS A O 1
ATOM 2396 N N . GLN A 1 299 ? -55.496 -0.320 86.560 1.00 60.84 299 GLN A N 1
ATOM 2397 C CA . GLN A 1 299 ? -56.234 0.799 87.160 1.00 60.84 299 GLN A CA 1
ATOM 2398 C C . GLN A 1 299 ? -57.615 0.396 87.707 1.00 60.84 299 GLN A C 1
ATOM 2400 O O . GLN A 1 299 ? -58.040 0.923 88.735 1.00 60.84 299 GLN A O 1
ATOM 2405 N N . GLU A 1 300 ? -58.332 -0.540 87.079 1.00 62.88 300 GLU A N 1
ATOM 2406 C CA . GLU A 1 300 ? -59.572 -1.092 87.649 1.00 62.88 300 GLU A CA 1
ATOM 2407 C C . GLU A 1 300 ? -59.318 -1.980 88.878 1.00 62.88 300 GLU A C 1
ATOM 2409 O O . GLU A 1 300 ? -60.102 -1.944 89.831 1.00 62.88 300 GLU A O 1
ATOM 2414 N N . GLY A 1 301 ? -58.218 -2.739 88.897 1.00 61.03 301 GLY A N 1
ATOM 2415 C CA . GLY A 1 301 ? -57.772 -3.514 90.059 1.00 61.03 301 GLY A CA 1
ATOM 2416 C C . GLY A 1 301 ? -57.392 -2.628 91.248 1.00 61.03 301 GLY A C 1
ATOM 2417 O O . GLY A 1 301 ? -57.831 -2.883 92.369 1.00 61.03 301 GLY A O 1
ATOM 2418 N N . GLU A 1 302 ? -56.667 -1.535 91.004 1.00 53.41 302 GLU A N 1
ATOM 2419 C CA . GLU A 1 302 ? -56.332 -0.532 92.022 1.00 53.41 302 GLU A CA 1
ATOM 2420 C C . GLU A 1 302 ? -57.563 0.237 92.511 1.00 53.41 302 GLU A C 1
ATOM 2422 O O . GLU A 1 302 ? -57.661 0.514 93.702 1.00 53.41 302 GLU A O 1
ATOM 2427 N N . LYS A 1 303 ? -58.558 0.518 91.658 1.00 54.47 303 LYS A N 1
ATOM 2428 C CA . LYS A 1 303 ? -59.838 1.105 92.098 1.00 54.47 303 LYS A CA 1
ATOM 2429 C C . LYS A 1 303 ? -60.642 0.147 92.984 1.00 54.47 303 LYS A C 1
ATOM 2431 O O . LYS A 1 303 ? -61.216 0.594 93.974 1.00 54.47 303 LYS A O 1
ATOM 2436 N N . LYS A 1 304 ? -60.623 -1.162 92.699 1.00 55.38 304 LYS A N 1
ATOM 2437 C CA . LYS A 1 304 ? -61.244 -2.200 93.548 1.00 55.38 304 LYS A CA 1
ATOM 2438 C C . LYS A 1 304 ? -60.470 -2.422 94.861 1.00 55.38 304 LYS A C 1
ATOM 2440 O O . LYS A 1 304 ? -61.093 -2.600 95.905 1.00 55.38 304 LYS A O 1
ATOM 2445 N N . ALA A 1 305 ? -59.138 -2.315 94.851 1.00 51.53 305 ALA A N 1
ATOM 2446 C CA . ALA A 1 305 ? -58.296 -2.367 96.052 1.00 51.53 305 ALA A CA 1
ATOM 2447 C C . ALA A 1 305 ? -58.384 -1.083 96.906 1.00 51.53 305 ALA A C 1
ATOM 2449 O O . ALA A 1 305 ? -58.400 -1.159 98.133 1.00 51.53 305 ALA A O 1
ATOM 2450 N N . ALA A 1 306 ? -58.537 0.090 96.285 1.00 49.50 306 ALA A N 1
ATOM 2451 C CA . ALA A 1 306 ? -58.749 1.374 96.959 1.00 49.50 306 ALA A CA 1
ATOM 2452 C C . ALA A 1 306 ? -60.166 1.522 97.546 1.00 49.50 306 ALA A C 1
ATOM 2454 O O . ALA A 1 306 ? -60.361 2.308 98.473 1.00 49.50 306 ALA A O 1
ATOM 2455 N N . GLN A 1 307 ? -61.149 0.758 97.054 1.00 50.59 307 GLN A N 1
ATOM 2456 C CA . GLN A 1 307 ? -62.466 0.623 97.688 1.00 50.59 307 GLN A CA 1
ATOM 2457 C C . GLN A 1 307 ? -62.422 -0.297 98.916 1.00 50.59 307 GLN A C 1
ATOM 2459 O O . GLN A 1 307 ? -63.051 0.025 99.918 1.00 50.59 307 GLN A O 1
ATOM 2464 N N . LEU A 1 308 ? -61.613 -1.366 98.893 1.00 51.47 308 LEU A N 1
ATOM 2465 C CA . LEU A 1 308 ? -61.395 -2.235 100.060 1.00 51.47 308 LEU A CA 1
ATOM 2466 C C . LEU A 1 308 ? -60.499 -1.588 101.139 1.00 51.47 308 LEU A C 1
ATOM 2468 O O . LEU A 1 308 ? -60.641 -1.880 102.323 1.00 51.47 308 LEU A O 1
ATOM 2472 N N . ALA A 1 309 ? -59.589 -0.689 100.747 1.00 42.88 309 ALA A N 1
ATOM 2473 C CA . ALA A 1 309 ? -58.679 0.017 101.656 1.00 42.88 309 ALA A CA 1
ATOM 2474 C C . ALA A 1 309 ? -59.260 1.315 102.255 1.00 42.88 309 ALA A C 1
ATOM 2476 O O . ALA A 1 309 ? -58.695 1.847 103.205 1.00 42.88 309 ALA A O 1
ATOM 2477 N N . LYS A 1 310 ? -60.405 1.816 101.765 1.00 41.62 310 LYS A N 1
ATOM 2478 C CA . LYS A 1 310 ? -61.117 2.958 102.376 1.00 41.62 310 LYS A CA 1
ATOM 2479 C C . LYS A 1 310 ? -62.041 2.577 103.543 1.00 41.62 310 LYS A C 1
ATOM 2481 O O . LYS A 1 310 ? -62.623 3.470 104.149 1.00 41.62 310 LYS A O 1
ATOM 2486 N N . GLU A 1 311 ? -62.126 1.295 103.910 1.00 42.38 311 GLU A N 1
ATOM 2487 C CA . GLU A 1 311 ? -62.910 0.824 105.068 1.00 42.38 311 GLU A CA 1
ATOM 2488 C C . GLU A 1 311 ? -62.050 0.444 106.293 1.00 42.38 311 GLU A C 1
ATOM 2490 O O . GLU A 1 311 ? -62.575 0.137 107.363 1.00 42.38 311 GLU A O 1
ATOM 2495 N N . LYS A 1 312 ? -60.715 0.514 106.207 1.00 37.34 312 LYS A N 1
ATOM 2496 C CA . LYS A 1 312 ? -59.834 0.302 107.366 1.00 37.34 312 LYS A CA 1
ATOM 2497 C C . LYS A 1 312 ? -58.777 1.391 107.480 1.00 37.34 312 LYS A C 1
ATOM 2499 O O . LYS A 1 312 ? -58.009 1.623 106.560 1.00 37.34 312 LYS A O 1
ATOM 2504 N N . ALA A 1 313 ? -58.701 1.943 108.689 1.00 30.16 313 ALA A N 1
ATOM 2505 C CA . ALA A 1 313 ? -57.646 2.813 109.207 1.00 30.16 313 ALA A CA 1
ATOM 2506 C C . ALA A 1 313 ? -57.753 4.308 108.864 1.00 30.16 313 ALA A C 1
ATOM 2508 O O . ALA A 1 313 ? -56.876 4.931 108.278 1.00 30.16 313 ALA A O 1
ATOM 2509 N N . GLN A 1 314 ? -58.792 4.916 109.427 1.00 28.70 314 GLN A N 1
ATOM 2510 C CA . GLN A 1 314 ? -58.656 6.199 110.105 1.00 28.70 314 GLN A CA 1
ATOM 2511 C C . GLN A 1 314 ? -57.907 5.968 111.432 1.00 28.70 314 GLN A C 1
ATOM 2513 O O . GLN A 1 314 ? -58.466 5.311 112.309 1.00 28.70 314 GLN A O 1
ATOM 2518 N N . ARG A 1 315 ? -56.662 6.460 111.575 1.00 28.95 315 ARG A N 1
ATOM 2519 C CA . ARG A 1 315 ? -56.065 6.988 112.832 1.00 28.95 315 ARG A CA 1
ATOM 2520 C C . ARG A 1 315 ? -54.555 7.288 112.713 1.00 28.95 315 ARG A C 1
ATOM 2522 O O . ARG A 1 315 ? -53.776 6.360 112.548 1.00 28.95 315 ARG A O 1
ATOM 2529 N N . LYS A 1 316 ? -54.239 8.563 113.007 1.00 27.16 316 LYS A N 1
ATOM 2530 C CA . LYS A 1 316 ? -53.052 9.132 113.698 1.00 27.16 316 LYS A CA 1
ATOM 2531 C C . LYS A 1 316 ? -51.726 9.164 112.917 1.00 27.16 316 LYS A C 1
ATOM 2533 O O . LYS A 1 316 ? -51.236 8.122 112.509 1.00 27.16 316 LYS A O 1
ATOM 2538 N N . GLU A 1 317 ? -51.267 10.359 112.511 1.00 23.64 317 GLU A N 1
ATOM 2539 C CA . GLU A 1 317 ? -50.444 11.346 113.276 1.00 23.64 317 GLU A CA 1
ATOM 2540 C C . GLU A 1 317 ? -49.033 10.798 113.559 1.00 23.64 317 GLU A C 1
ATOM 2542 O O . GLU A 1 317 ? -48.921 9.685 114.055 1.00 23.64 317 GLU A O 1
ATOM 2547 N N . ASP A 1 318 ? -47.907 11.492 113.402 1.00 23.75 318 ASP A N 1
ATOM 2548 C CA . ASP A 1 318 ? -47.484 12.756 112.777 1.00 23.75 318 ASP A CA 1
ATOM 2549 C C . ASP A 1 318 ? -45.953 12.844 113.069 1.00 23.75 318 ASP A C 1
ATOM 2551 O O . ASP A 1 318 ? -45.533 12.303 114.091 1.00 23.75 318 ASP A O 1
ATOM 2555 N N . ILE A 1 319 ? -45.161 13.590 112.265 1.00 25.41 319 ILE A N 1
ATOM 2556 C CA . ILE A 1 319 ? -44.004 14.428 112.720 1.00 25.41 319 ILE A CA 1
ATOM 2557 C C . ILE A 1 319 ? -42.705 13.670 113.176 1.00 25.41 319 ILE A C 1
ATOM 2559 O O . ILE A 1 319 ? -42.770 12.713 113.926 1.00 25.41 319 ILE A O 1
ATOM 2563 N N . LEU A 1 320 ? -41.438 13.981 112.826 1.00 26.38 320 LEU A N 1
ATOM 2564 C CA . LEU A 1 320 ? -40.721 15.169 112.321 1.00 26.38 320 LEU A CA 1
ATOM 2565 C C . LEU A 1 320 ? -39.292 14.778 111.814 1.00 26.38 320 LEU A C 1
ATOM 2567 O O . LEU A 1 320 ? -38.719 13.846 112.366 1.00 26.38 320 LEU A O 1
ATOM 2571 N N . PHE A 1 321 ? -38.710 15.611 110.920 1.00 21.41 321 PHE A N 1
ATOM 2572 C CA . PHE A 1 321 ? -37.288 16.078 110.844 1.00 21.41 321 PHE A CA 1
ATOM 2573 C C . PHE A 1 321 ? -36.124 15.055 110.721 1.00 21.41 321 PHE A C 1
ATOM 2575 O O . PHE A 1 321 ? -36.121 14.027 111.373 1.00 21.41 321 PHE A O 1
ATOM 2582 N N . LEU A 1 322 ? -34.970 15.313 110.092 1.00 23.86 322 LEU A N 1
ATOM 2583 C CA . LEU A 1 322 ? -34.439 16.256 109.090 1.00 23.86 322 LEU A CA 1
ATOM 2584 C C . LEU A 1 322 ? -32.975 15.832 108.838 1.00 23.86 322 LEU A C 1
ATOM 2586 O O . LEU A 1 322 ? -32.379 15.168 109.684 1.00 23.86 322 LEU A O 1
ATOM 2590 N N . CYS A 1 323 ? -32.407 16.368 107.752 1.00 23.97 323 CYS A N 1
ATOM 2591 C CA . CYS A 1 323 ? -30.978 16.493 107.429 1.00 23.97 323 CYS A CA 1
ATOM 2592 C C . CYS A 1 323 ? -30.330 15.188 106.920 1.00 23.97 323 CYS A C 1
ATOM 2594 O O . CYS A 1 323 ? -30.430 14.156 107.561 1.00 23.97 323 CYS A O 1
ATOM 2596 N N . ILE A 1 324 ? -29.635 15.141 105.779 1.00 24.22 324 ILE A N 1
ATOM 2597 C CA . ILE A 1 324 ? -28.816 16.167 105.115 1.00 24.22 324 ILE A CA 1
ATOM 2598 C C . ILE A 1 324 ? -28.493 15.691 103.675 1.00 24.22 324 ILE A C 1
ATOM 2600 O O . ILE A 1 324 ? -28.400 14.486 103.469 1.00 24.22 324 ILE A O 1
ATOM 2604 N N . GLU A 1 325 ? -28.307 16.657 102.756 1.00 22.59 325 GLU A N 1
ATOM 2605 C CA . GLU A 1 325 ? -27.496 16.603 101.509 1.00 22.59 325 GLU A CA 1
ATOM 2606 C C . GLU A 1 325 ? -27.875 15.575 100.407 1.00 22.59 325 GLU A C 1
ATOM 2608 O O . GLU A 1 325 ? -28.295 14.462 100.668 1.00 22.59 325 GLU A O 1
ATOM 2613 N N . GLU A 1 326 ? -27.802 15.830 99.098 1.00 24.05 326 GLU A N 1
ATOM 2614 C CA . GLU A 1 326 ? -27.055 16.801 98.298 1.00 24.05 326 GLU A CA 1
ATOM 2615 C C . GLU A 1 326 ? -27.648 16.815 96.860 1.00 24.05 326 GLU A C 1
ATOM 2617 O O . GLU A 1 326 ? -28.193 15.821 96.380 1.00 24.05 326 GLU A O 1
ATOM 2622 N N . VAL A 1 327 ? -27.423 17.917 96.140 1.00 28.61 327 VAL A N 1
ATOM 2623 C CA . VAL A 1 327 ? -27.435 18.082 94.669 1.00 28.61 327 VAL A CA 1
ATOM 2624 C C . VAL A 1 327 ? -28.771 18.361 93.954 1.00 28.61 327 VAL A C 1
ATOM 2626 O O . VAL A 1 327 ? -29.297 17.599 93.148 1.00 28.61 327 VAL A O 1
ATOM 2629 N N . PHE A 1 328 ? -29.238 19.588 94.181 1.00 27.36 328 PHE A N 1
ATOM 2630 C CA . PHE A 1 328 ? -29.314 20.635 93.149 1.00 27.36 328 PHE 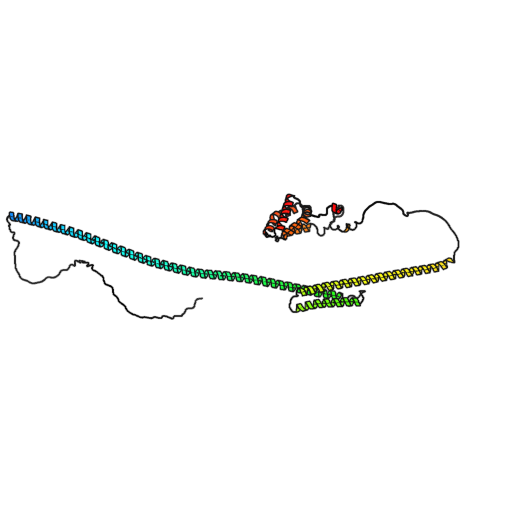A CA 1
ATOM 2631 C C . PHE A 1 328 ? -30.044 20.323 91.825 1.00 27.36 328 PHE A C 1
ATOM 2633 O O . PHE A 1 328 ? -29.470 19.995 90.786 1.00 27.36 328 PHE A O 1
ATOM 2640 N N . ARG A 1 329 ? -31.346 20.629 91.836 1.00 26.53 329 ARG A N 1
ATOM 2641 C CA . ARG A 1 329 ? -32.061 21.144 90.664 1.00 26.53 329 ARG A CA 1
ATOM 2642 C C . ARG A 1 329 ? -31.516 22.532 90.304 1.00 26.53 329 ARG A C 1
ATOM 2644 O O . ARG A 1 329 ? -31.653 23.434 91.115 1.00 26.53 329 ARG A O 1
ATOM 2651 N N . ARG A 1 330 ? -31.105 22.657 89.036 1.00 27.67 330 ARG A N 1
ATOM 2652 C CA . ARG A 1 330 ? -31.732 23.523 88.011 1.00 27.67 330 ARG A CA 1
ATOM 2653 C C . ARG A 1 330 ? -31.595 25.048 88.196 1.00 27.67 330 ARG A C 1
ATOM 2655 O O . ARG A 1 330 ? -31.804 25.542 89.290 1.00 27.67 330 ARG A O 1
ATOM 2662 N N . ILE A 1 331 ? -31.490 25.732 87.042 1.00 26.47 331 ILE A N 1
ATOM 2663 C CA . ILE A 1 331 ? -31.784 27.167 86.786 1.00 26.47 331 ILE A CA 1
ATOM 2664 C C . ILE A 1 331 ? -30.555 28.058 87.018 1.00 26.47 331 ILE A C 1
ATOM 2666 O O . ILE A 1 331 ? -29.933 27.973 88.064 1.00 26.47 331 ILE A O 1
ATOM 2670 N N . ASP A 1 332 ? -30.106 28.948 86.137 1.00 28.25 332 ASP A N 1
ATOM 2671 C CA . ASP A 1 332 ? -30.439 29.410 84.779 1.00 28.25 332 ASP A CA 1
ATOM 2672 C C . ASP A 1 332 ? -29.212 30.229 84.322 1.00 28.25 332 ASP A C 1
ATOM 2674 O O . ASP A 1 332 ? -28.504 30.740 85.185 1.00 28.25 332 ASP A O 1
ATOM 2678 N N . TRP A 1 333 ? -28.990 30.413 83.013 1.00 24.56 333 TRP A N 1
ATOM 2679 C CA . TRP A 1 333 ? -28.789 31.735 82.376 1.00 24.56 333 TRP A CA 1
ATOM 2680 C C . TRP A 1 333 ? -28.1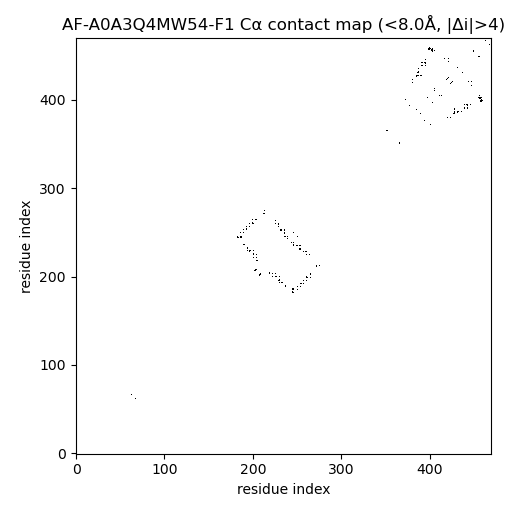91 31.627 80.964 1.00 24.56 333 TRP A C 1
ATOM 2682 O O . TRP A 1 333 ? -27.049 31.239 80.761 1.00 24.56 333 TRP A O 1
ATOM 2692 N N . PHE A 1 334 ? -29.011 32.022 79.992 1.00 26.73 334 PHE A N 1
ATOM 2693 C CA . PHE A 1 334 ? -28.720 33.044 78.984 1.00 26.73 334 PHE A CA 1
ATOM 2694 C C . PHE A 1 334 ? -27.301 33.183 78.380 1.00 26.73 334 PHE A C 1
ATOM 2696 O O . PHE A 1 334 ? -26.396 33.751 78.977 1.00 26.73 334 PHE A O 1
ATOM 2703 N N . SER A 1 335 ? -27.282 32.937 77.060 1.00 24.83 335 SER A N 1
ATOM 2704 C CA . SER A 1 335 ? -26.594 33.716 76.014 1.00 24.83 335 SER A CA 1
ATOM 2705 C C . SER A 1 335 ? -25.104 33.452 75.755 1.00 24.83 335 SER A C 1
ATOM 2707 O O . SER A 1 335 ? -24.255 33.788 76.566 1.00 24.83 335 SER A O 1
ATOM 2709 N N . ILE A 1 336 ? -24.798 32.935 74.554 1.00 28.08 336 ILE A N 1
ATOM 2710 C CA . ILE A 1 336 ? -23.888 33.527 73.547 1.00 28.08 336 ILE A CA 1
ATOM 2711 C C . ILE A 1 336 ? -23.893 32.621 72.292 1.00 28.08 336 ILE A C 1
ATOM 2713 O O . ILE A 1 336 ? -23.420 31.494 72.306 1.00 28.08 336 ILE A O 1
ATOM 2717 N N . ILE A 1 337 ? -24.518 33.141 71.231 1.00 27.53 337 ILE A N 1
ATOM 2718 C CA . ILE A 1 337 ? -24.066 33.176 69.827 1.00 27.53 337 ILE A CA 1
ATOM 2719 C C . ILE A 1 337 ? -23.457 31.893 69.220 1.00 27.53 337 ILE A C 1
ATOM 2721 O O . ILE A 1 337 ? -22.331 31.517 69.517 1.00 27.53 337 ILE A O 1
ATOM 2725 N N . GLY A 1 338 ? -24.108 31.411 68.154 1.00 31.00 338 GLY A N 1
ATOM 2726 C CA . GLY A 1 338 ? -23.380 31.141 66.909 1.00 31.00 338 GLY A CA 1
ATOM 2727 C C . GLY A 1 338 ? -23.366 29.701 66.404 1.00 31.00 338 GLY A C 1
ATOM 2728 O O . GLY A 1 338 ? -22.592 28.877 66.865 1.00 31.00 338 GLY A O 1
ATOM 2729 N N . CYS A 1 339 ? -24.132 29.491 65.330 1.00 35.50 339 CYS A N 1
ATOM 2730 C CA . CYS A 1 339 ? -23.797 28.634 64.190 1.00 35.50 339 CYS A CA 1
ATOM 2731 C C . CYS A 1 339 ? -23.587 27.134 64.442 1.00 35.50 339 CYS A C 1
ATOM 2733 O O . CYS A 1 339 ? -22.501 26.706 64.808 1.00 35.50 339 CYS A O 1
ATOM 2735 N N . ASN A 1 340 ? -24.563 26.313 64.034 1.00 33.50 340 ASN A N 1
ATOM 2736 C CA . ASN A 1 340 ? -24.253 25.040 63.375 1.00 33.50 340 ASN A CA 1
ATOM 2737 C C . ASN A 1 340 ? -25.433 24.511 62.545 1.00 33.50 340 ASN A C 1
ATOM 2739 O O . ASN A 1 340 ? -26.133 23.579 62.923 1.00 33.50 340 ASN A O 1
ATOM 2743 N N . LEU A 1 341 ? -25.592 25.093 61.355 1.00 47.53 341 LEU A N 1
ATOM 2744 C CA . LEU A 1 341 ? -26.169 24.408 60.194 1.00 47.53 341 LEU A CA 1
ATOM 2745 C C . LEU A 1 341 ? -25.052 23.955 59.226 1.00 47.53 341 LEU A C 1
ATOM 2747 O O . LEU A 1 341 ? -25.266 23.818 58.028 1.00 47.53 341 LEU A O 1
ATOM 2751 N N . LEU A 1 342 ? -23.841 23.731 59.757 1.00 43.44 342 LEU A N 1
ATOM 2752 C CA . LEU A 1 342 ? -22.640 23.338 59.013 1.00 43.44 342 LEU A CA 1
ATOM 2753 C C . LEU A 1 342 ? -21.995 22.057 59.577 1.00 43.44 342 LEU A C 1
ATOM 2755 O O . LEU A 1 342 ? -20.819 21.795 59.359 1.00 43.44 342 LEU A O 1
ATOM 2759 N N . TRP A 1 343 ? -22.768 21.214 60.266 1.00 41.78 343 TRP A N 1
ATOM 2760 C CA . TRP A 1 343 ? -22.342 19.843 60.584 1.00 41.78 343 TRP A CA 1
ATOM 2761 C C . TRP A 1 343 ? -22.602 18.872 59.410 1.00 41.78 343 TRP A C 1
ATOM 2763 O O . TRP A 1 343 ? -22.138 17.739 59.409 1.00 41.78 343 TRP A O 1
ATOM 2773 N N . ILE A 1 344 ? -23.263 19.317 58.336 1.00 41.38 344 ILE A N 1
ATOM 2774 C CA . ILE A 1 344 ? -23.539 18.467 57.162 1.00 41.38 344 ILE A CA 1
ATOM 2775 C C . ILE A 1 344 ? -22.560 18.714 55.994 1.00 41.38 344 ILE A C 1
ATOM 2777 O O . ILE A 1 344 ? -22.401 17.843 55.145 1.00 41.38 344 ILE A O 1
ATOM 2781 N N . ILE A 1 345 ? -21.771 19.800 56.008 1.00 42.12 345 ILE A N 1
ATOM 2782 C CA . ILE A 1 345 ? -20.631 19.975 55.073 1.00 42.12 345 ILE A CA 1
ATOM 2783 C C . ILE A 1 345 ? -19.321 19.378 55.639 1.00 42.12 345 ILE A C 1
ATOM 2785 O O . ILE A 1 345 ? -18.377 19.105 54.898 1.00 42.12 345 ILE A O 1
ATOM 2789 N N . LEU A 1 346 ? -19.286 19.017 56.928 1.00 43.25 346 LEU A N 1
ATOM 2790 C CA . LEU A 1 346 ? -18.180 18.248 57.523 1.00 43.25 346 LEU A CA 1
ATOM 2791 C C . LEU A 1 346 ? -18.067 16.800 56.997 1.00 43.25 346 LEU A C 1
ATOM 2793 O O . LEU A 1 346 ? -17.074 16.132 57.274 1.00 43.25 346 LEU A O 1
ATOM 2797 N N . VAL A 1 347 ? -19.028 16.321 56.198 1.00 45.56 347 VAL A N 1
ATOM 2798 C CA . VAL A 1 347 ? -19.003 14.970 55.603 1.00 45.56 347 VAL A CA 1
ATOM 2799 C C . VAL A 1 347 ? -18.411 14.942 54.185 1.00 45.56 347 VAL A C 1
ATOM 2801 O O . VAL A 1 347 ? -18.022 13.878 53.711 1.00 45.56 347 VAL A O 1
ATOM 2804 N N . THR A 1 348 ? -18.219 16.076 53.504 1.00 48.28 348 THR A N 1
ATOM 2805 C CA . THR A 1 348 ? -17.706 16.056 52.117 1.00 48.28 348 THR A CA 1
ATOM 2806 C C . THR A 1 348 ? -16.182 15.998 51.965 1.00 48.28 348 THR A C 1
ATOM 2808 O O . THR A 1 348 ? -15.703 15.902 50.843 1.00 48.28 348 THR A O 1
ATOM 2811 N N . MET A 1 349 ? -15.384 16.028 53.035 1.00 40.09 349 MET A N 1
ATOM 2812 C CA . MET A 1 349 ? -13.928 16.254 52.918 1.00 40.09 349 MET A CA 1
ATOM 2813 C C . MET A 1 349 ? -13.049 15.288 53.732 1.00 40.09 349 MET A C 1
ATOM 2815 O O . MET A 1 349 ? -11.953 15.646 54.151 1.00 40.09 349 MET A O 1
ATOM 2819 N N . SER A 1 350 ? -13.469 14.029 53.902 1.00 39.59 350 SER A N 1
ATOM 2820 C CA . SER A 1 350 ? -12.645 12.999 54.573 1.00 39.59 350 SER A CA 1
ATOM 2821 C C . SER A 1 350 ? -11.797 12.125 53.641 1.00 39.59 350 SER A C 1
ATOM 2823 O O . SER A 1 350 ? -11.234 11.130 54.085 1.00 39.59 350 SER A O 1
ATOM 2825 N N . LEU A 1 351 ? -11.613 12.508 52.373 1.00 36.75 351 LEU A N 1
ATOM 2826 C CA . LEU A 1 351 ? -10.688 11.813 51.461 1.00 36.75 351 LEU A CA 1
ATOM 2827 C C . LEU A 1 351 ? -9.530 12.665 50.926 1.00 36.75 351 LEU A C 1
ATOM 2829 O O . LEU A 1 351 ? -8.818 12.234 50.026 1.00 36.75 351 LEU A O 1
ATOM 2833 N N . THR A 1 352 ? -9.255 13.792 51.590 1.00 36.03 352 THR A N 1
ATOM 2834 C CA . THR A 1 352 ? -7.901 14.359 51.730 1.00 36.03 352 THR A CA 1
ATOM 2835 C C . THR A 1 352 ? -7.709 14.942 53.137 1.00 36.03 352 THR A C 1
ATOM 2837 O O . THR A 1 352 ? -7.378 16.110 53.317 1.00 36.03 352 THR A O 1
ATOM 2840 N N . PHE A 1 353 ? -7.910 14.097 54.152 1.00 36.41 353 PHE A N 1
ATOM 2841 C CA . PHE A 1 353 ? -7.059 14.076 55.350 1.00 36.41 353 PHE A CA 1
ATOM 2842 C C . PHE A 1 353 ? -5.635 13.691 54.883 1.00 36.41 353 PHE A C 1
ATOM 2844 O O . PHE A 1 353 ? -5.486 12.869 53.988 1.00 36.41 353 PHE A O 1
ATOM 2851 N N . SER A 1 354 ? -4.518 14.180 55.405 1.00 38.00 354 SER A N 1
ATOM 2852 C CA . SER A 1 354 ? -4.251 14.937 56.617 1.00 38.00 354 SER A CA 1
ATOM 2853 C C . SER A 1 354 ? -2.813 15.451 56.521 1.00 38.00 354 SER A C 1
ATOM 2855 O O . SER A 1 354 ? -1.952 14.770 55.957 1.00 38.00 354 SER A O 1
ATOM 2857 N N . LYS A 1 355 ? -2.528 16.583 57.161 1.00 34.72 355 LYS A N 1
ATOM 2858 C CA . LYS A 1 355 ? -1.616 16.555 58.312 1.00 34.72 355 LYS A CA 1
ATOM 2859 C C . LYS A 1 355 ? -1.698 17.869 59.079 1.00 34.72 355 LYS A C 1
ATOM 2861 O O . LYS A 1 355 ? -1.078 18.857 58.704 1.00 34.72 355 LYS A O 1
ATOM 2866 N N . MET A 1 356 ? -2.411 17.822 60.200 1.00 29.50 356 MET A N 1
ATOM 2867 C CA . MET A 1 356 ? -1.974 18.512 61.407 1.00 29.50 356 MET A CA 1
ATOM 2868 C C . MET A 1 356 ? -1.324 17.441 62.293 1.00 29.50 356 MET A C 1
ATOM 2870 O O . MET A 1 356 ? -1.978 16.484 62.698 1.00 29.50 356 MET A O 1
ATOM 2874 N N . SER A 1 357 ? -0.0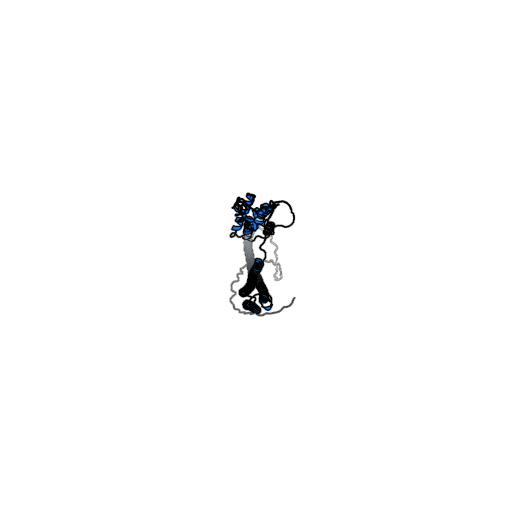09 17.552 62.481 1.00 33.12 357 SER A N 1
ATOM 2875 C CA . SER A 1 357 ? 0.797 16.777 63.435 1.00 33.12 357 SER A CA 1
ATOM 2876 C C . SER A 1 357 ? 0.164 16.864 64.833 1.00 33.12 357 SER A C 1
ATOM 2878 O O . SER A 1 357 ? -0.268 17.940 65.224 1.00 33.12 357 SER A O 1
ATOM 2880 N N . LEU A 1 358 ? 0.052 15.808 65.635 1.00 30.80 358 LEU A N 1
ATOM 2881 C CA . LEU A 1 358 ? 1.140 15.007 66.188 1.00 30.80 358 LEU A CA 1
ATOM 2882 C C . LEU A 1 358 ? 0.522 13.743 66.838 1.00 30.80 358 LEU A C 1
ATOM 2884 O O . LEU A 1 358 ? -0.544 13.834 67.437 1.00 30.80 358 LEU A O 1
ATOM 2888 N N . PHE A 1 359 ? 1.256 12.624 66.786 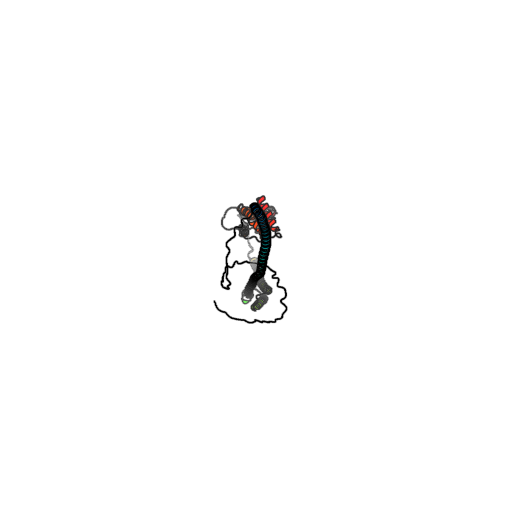1.00 26.27 359 PHE A N 1
ATOM 2889 C CA . PHE A 1 359 ? 1.016 11.314 67.427 1.00 26.27 359 PHE A CA 1
ATOM 2890 C C . PHE A 1 359 ? 0.171 10.265 66.655 1.00 26.27 359 PHE A C 1
ATOM 2892 O O . PHE A 1 359 ? -1.033 10.409 66.492 1.00 26.27 359 PHE A O 1
ATOM 2899 N N . ILE A 1 360 ? 0.856 9.162 66.275 1.00 27.58 360 ILE A N 1
ATOM 2900 C CA . ILE A 1 360 ? 0.417 7.912 65.591 1.00 27.58 360 ILE A CA 1
ATOM 2901 C C . ILE A 1 360 ? 0.341 8.052 64.042 1.00 27.58 360 ILE A C 1
ATOM 2903 O O . ILE A 1 360 ? -0.687 8.417 63.492 1.00 27.58 360 ILE A O 1
ATOM 2907 N N . CYS A 1 361 ? 1.414 7.950 63.228 1.00 28.56 361 CYS A N 1
ATOM 2908 C CA . CYS A 1 361 ? 2.264 6.771 62.928 1.00 28.56 361 CYS A CA 1
ATOM 2909 C C . CYS A 1 361 ? 1.413 5.491 62.809 1.00 28.56 361 CYS A C 1
ATOM 2911 O O . CYS A 1 361 ? 1.049 4.941 63.832 1.00 28.56 361 CYS A O 1
ATOM 2913 N N . LEU A 1 362 ? 1.018 4.965 61.643 1.00 30.83 362 LEU A N 1
ATOM 2914 C CA . LEU A 1 362 ? 1.853 4.351 60.601 1.00 30.83 362 LEU A CA 1
ATOM 2915 C C . LEU A 1 362 ? 0.884 3.685 59.582 1.00 30.83 362 LEU A C 1
ATOM 2917 O O . LEU A 1 362 ? -0.093 3.085 60.005 1.00 30.83 362 LEU A O 1
ATOM 2921 N N . PHE A 1 363 ? 1.177 3.746 58.274 1.00 32.78 363 PHE A N 1
ATOM 2922 C CA . PHE A 1 363 ? 0.564 2.932 57.195 1.00 32.78 363 PHE A CA 1
ATOM 2923 C C . PHE A 1 363 ? -0.910 3.187 56.776 1.00 32.78 363 PHE A C 1
ATOM 2925 O O . PHE A 1 363 ? -1.784 2.405 57.113 1.00 32.78 363 PHE A O 1
ATOM 2932 N N . GLN A 1 364 ? -1.173 4.171 55.898 1.00 28.16 364 GLN A N 1
ATOM 2933 C CA . GLN A 1 364 ? -1.909 3.948 54.624 1.00 28.16 364 GLN A CA 1
ATOM 2934 C C . GLN A 1 364 ? -2.037 5.243 53.780 1.00 28.16 364 GLN A C 1
ATOM 2936 O O . GLN A 1 364 ? -2.337 6.300 54.333 1.00 28.16 364 GLN A O 1
ATOM 2941 N N . PRO A 1 365 ? -1.800 5.203 52.451 1.00 40.88 365 PRO A N 1
ATOM 2942 C CA . PRO A 1 365 ? -1.931 6.366 51.566 1.00 40.88 365 PRO A CA 1
ATOM 2943 C C . PRO A 1 365 ? -3.358 6.564 51.008 1.00 40.88 365 PRO A C 1
ATOM 2945 O O . PRO A 1 365 ? -4.114 5.610 50.852 1.00 40.88 365 PRO A O 1
ATOM 2948 N N . VAL A 1 366 ? -3.687 7.822 50.667 1.00 47.72 366 VAL A N 1
ATOM 2949 C CA . VAL A 1 366 ? -4.931 8.291 50.011 1.00 47.72 366 VAL A CA 1
ATOM 2950 C C . VAL A 1 366 ? -5.258 7.428 48.776 1.00 47.72 366 VAL A C 1
ATOM 2952 O O . VAL A 1 366 ? -4.357 7.230 47.954 1.00 47.72 366 VAL A O 1
ATOM 2955 N N . PRO A 1 367 ? -6.507 6.945 48.594 1.00 47.75 367 PRO A N 1
ATOM 2956 C CA . PRO A 1 367 ? -6.826 5.876 47.641 1.00 47.75 367 PRO A CA 1
ATOM 2957 C C . PRO A 1 367 ? -6.492 6.189 46.175 1.00 47.75 367 PRO A C 1
ATOM 2959 O O . PRO A 1 367 ? -6.192 5.256 45.441 1.00 47.75 367 PRO A O 1
ATOM 2962 N N . HIS A 1 368 ? -6.412 7.463 45.766 1.00 60.91 368 HIS A N 1
ATOM 2963 C CA . HIS A 1 368 ? -5.862 7.882 44.466 1.00 60.91 368 HIS A CA 1
ATOM 2964 C C . HIS A 1 368 ? -5.037 9.176 44.584 1.00 60.91 368 HIS A C 1
ATOM 2966 O O . HIS A 1 368 ? -5.485 10.263 44.231 1.00 60.91 368 HIS A O 1
ATOM 2972 N N . GLY A 1 369 ? -3.817 9.081 45.116 1.00 71.94 369 GLY A N 1
ATOM 2973 C CA . GLY A 1 369 ? -2.918 10.237 45.238 1.00 71.94 369 GLY A CA 1
ATOM 2974 C C . GLY A 1 369 ? -2.354 10.754 43.900 1.00 71.94 369 GLY A C 1
ATOM 2975 O O . GLY A 1 369 ? -2.416 10.073 42.875 1.00 71.94 369 GLY A O 1
ATOM 2976 N N . LEU A 1 370 ? -1.687 11.920 43.934 1.00 80.31 370 LEU A N 1
ATOM 2977 C CA . LEU A 1 370 ? -0.990 12.537 42.782 1.00 80.31 370 LEU A CA 1
ATOM 2978 C C . LEU A 1 370 ? -0.004 11.604 42.052 1.00 80.31 370 LEU A C 1
ATOM 2980 O O . LEU A 1 370 ? 0.321 11.843 40.890 1.00 80.31 370 LEU A O 1
ATOM 2984 N N . ASN A 1 371 ? 0.425 10.518 42.700 1.00 82.00 371 ASN A N 1
ATOM 2985 C CA . ASN A 1 371 ? 1.234 9.458 42.098 1.00 82.00 371 ASN A CA 1
ATOM 2986 C C . ASN A 1 371 ? 0.584 8.855 40.843 1.00 82.00 371 ASN A C 1
ATOM 2988 O O . ASN A 1 371 ? 1.294 8.521 39.896 1.00 82.00 371 ASN A O 1
ATOM 2992 N N . HIS A 1 372 ? -0.747 8.740 40.799 1.00 80.81 372 HIS A N 1
ATOM 2993 C CA . HIS A 1 372 ? -1.448 8.273 39.601 1.00 80.81 372 HIS A CA 1
ATOM 2994 C C . HIS A 1 372 ? -1.401 9.305 38.474 1.00 80.81 372 HIS A C 1
ATOM 2996 O O . HIS A 1 372 ? -1.194 8.927 37.326 1.00 80.81 372 HIS A O 1
ATOM 3002 N N . GLY A 1 373 ? -1.498 10.596 38.802 1.00 79.88 373 GLY A N 1
ATOM 3003 C CA . GLY A 1 373 ? -1.336 11.677 37.830 1.00 79.88 373 GLY A CA 1
ATOM 3004 C C . GLY A 1 373 ? 0.071 11.715 37.228 1.00 79.88 373 GLY A C 1
ATOM 3005 O O . GLY A 1 373 ? 0.221 11.833 36.016 1.00 79.88 373 GLY A O 1
ATOM 3006 N N . TRP A 1 374 ? 1.105 11.517 38.051 1.00 88.00 374 TRP A N 1
ATOM 3007 C CA . TRP A 1 374 ? 2.483 11.375 37.570 1.00 88.00 374 TRP A CA 1
ATOM 3008 C C . TRP A 1 374 ? 2.654 10.156 36.653 1.00 88.00 374 TRP A C 1
ATOM 3010 O O . TRP A 1 374 ? 3.243 10.269 35.579 1.00 88.00 374 TRP A O 1
ATOM 3020 N N . ARG A 1 375 ? 2.111 8.994 37.048 1.00 86.19 375 ARG A N 1
ATOM 3021 C CA . ARG A 1 375 ? 2.153 7.770 36.228 1.00 86.19 375 ARG A CA 1
ATOM 3022 C C . ARG A 1 375 ? 1.424 7.946 34.901 1.00 86.19 375 ARG A C 1
ATOM 3024 O O . ARG A 1 375 ? 1.947 7.500 33.889 1.00 86.19 375 ARG A O 1
ATOM 3031 N N . TRP A 1 376 ? 0.261 8.595 34.897 1.00 86.88 376 TRP A N 1
ATOM 3032 C CA . TRP A 1 376 ? -0.488 8.881 33.675 1.00 86.88 376 TRP A CA 1
ATOM 3033 C C . TRP A 1 376 ? 0.322 9.767 32.729 1.00 86.88 376 TRP A C 1
ATOM 3035 O O . TRP A 1 376 ? 0.494 9.418 31.567 1.00 86.88 376 TRP A O 1
ATOM 3045 N N . LEU A 1 377 ? 0.905 10.853 33.242 1.00 86.00 377 LEU A N 1
ATOM 3046 C CA . LEU A 1 377 ? 1.696 11.774 32.431 1.00 86.00 377 LEU A CA 1
ATOM 3047 C C . LEU A 1 377 ? 2.957 11.104 31.860 1.00 86.00 377 LEU A C 1
ATOM 3049 O O . LEU A 1 377 ? 3.245 11.243 30.676 1.00 86.00 377 LEU A O 1
ATOM 3053 N N . ALA A 1 378 ? 3.674 10.325 32.673 1.00 88.69 378 ALA A N 1
ATOM 3054 C CA . ALA A 1 378 ? 4.827 9.557 32.210 1.00 88.69 378 ALA A CA 1
ATOM 3055 C C . ALA A 1 378 ? 4.433 8.494 31.169 1.00 88.69 378 ALA A C 1
ATOM 3057 O O . ALA A 1 378 ? 5.122 8.336 30.166 1.00 88.69 378 ALA A O 1
ATOM 3058 N N . GLN A 1 379 ? 3.310 7.797 31.371 1.00 84.00 379 GLN A N 1
ATOM 3059 C CA . GLN A 1 379 ? 2.804 6.820 30.409 1.00 84.00 379 GLN A CA 1
ATOM 3060 C C . GLN A 1 379 ? 2.444 7.489 29.080 1.00 84.00 379 GLN A C 1
ATOM 3062 O O . GLN A 1 379 ? 2.825 6.980 28.034 1.00 84.00 379 GLN A O 1
ATOM 3067 N N . MET A 1 380 ? 1.767 8.639 29.114 1.00 80.62 380 MET A N 1
ATOM 3068 C CA . MET A 1 380 ? 1.409 9.394 27.911 1.00 80.62 380 MET A CA 1
ATOM 3069 C C . MET A 1 380 ? 2.648 9.817 27.116 1.00 80.62 380 MET A C 1
ATOM 3071 O O . MET A 1 380 ? 2.681 9.629 25.904 1.00 80.62 380 MET A O 1
ATOM 3075 N N . LEU A 1 381 ? 3.694 10.308 27.788 1.00 88.19 381 LEU A N 1
ATOM 3076 C CA . LEU A 1 381 ? 4.945 10.715 27.133 1.00 88.19 381 LEU A CA 1
ATOM 3077 C C . LEU A 1 381 ? 5.788 9.543 26.605 1.00 88.19 381 LEU A C 1
ATOM 3079 O O . LEU A 1 381 ? 6.612 9.740 25.716 1.00 88.19 381 LEU A O 1
ATOM 3083 N N . ASN A 1 382 ? 5.576 8.329 27.114 1.00 90.38 382 ASN A N 1
ATOM 3084 C CA . ASN A 1 382 ? 6.241 7.124 26.613 1.00 90.38 382 ASN A CA 1
ATOM 3085 C C . ASN A 1 382 ? 5.548 6.521 25.378 1.00 90.38 382 ASN A C 1
ATOM 3087 O O . ASN A 1 382 ? 6.138 5.679 24.704 1.00 90.38 382 ASN A O 1
ATOM 3091 N N . MET A 1 383 ? 4.313 6.931 25.073 1.00 83.50 383 MET A N 1
ATOM 3092 C CA . MET A 1 383 ? 3.561 6.459 23.907 1.00 83.50 383 MET A CA 1
ATOM 3093 C C . MET A 1 383 ? 3.751 7.389 22.700 1.00 83.50 383 MET A C 1
ATOM 3095 O O . MET A 1 383 ? 4.168 8.542 22.826 1.00 83.50 383 MET A O 1
ATOM 3099 N N . GLU A 1 384 ? 3.453 6.893 21.501 1.00 83.56 384 GLU A N 1
ATOM 3100 C CA . GLU A 1 384 ? 3.455 7.704 20.281 1.00 83.56 384 GLU A CA 1
ATOM 3101 C C . GLU A 1 384 ? 2.248 8.659 20.254 1.00 83.56 384 GLU A C 1
ATOM 3103 O O . GLU A 1 384 ? 1.133 8.220 20.554 1.00 83.56 384 GLU A O 1
ATOM 3108 N N . PRO A 1 385 ? 2.443 9.963 19.965 1.00 86.81 385 PRO A N 1
ATOM 3109 C CA . PRO A 1 385 ? 1.339 10.910 19.975 1.00 86.81 385 PRO A CA 1
ATOM 3110 C C . PRO A 1 385 ? 0.348 10.618 18.846 1.00 86.81 385 PRO A C 1
ATOM 3112 O O . PRO A 1 385 ? 0.727 10.396 1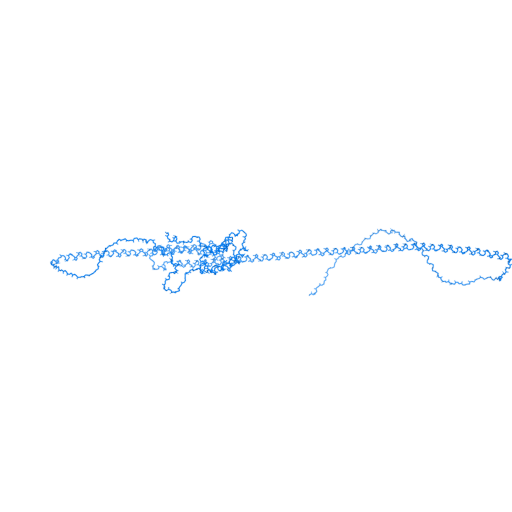7.699 1.00 86.81 385 PRO A O 1
ATOM 3115 N N . LEU A 1 386 ? -0.939 10.675 19.178 1.00 77.50 386 LEU A N 1
ATOM 3116 C CA . LEU A 1 386 ? -2.046 10.631 18.231 1.00 77.50 386 LEU A CA 1
ATOM 3117 C C . LEU A 1 386 ? -2.406 12.064 17.827 1.00 77.50 386 LEU A C 1
ATOM 3119 O O . LEU A 1 386 ? -2.488 12.951 18.685 1.00 77.50 386 LEU A O 1
ATOM 3123 N N . ALA A 1 387 ? -2.640 12.279 16.530 1.00 74.62 387 ALA A N 1
ATOM 3124 C CA . ALA A 1 387 ? -3.040 13.576 15.992 1.00 74.62 387 ALA A CA 1
ATOM 3125 C C . ALA A 1 387 ? -4.271 14.127 16.741 1.00 74.62 387 ALA A C 1
ATOM 3127 O O . ALA A 1 387 ? -5.246 13.405 16.951 1.00 74.62 387 ALA A O 1
ATOM 3128 N N . ASP A 1 388 ? -4.207 15.401 17.148 1.00 64.19 388 ASP A N 1
ATOM 3129 C CA . ASP A 1 388 ? -5.256 16.176 17.848 1.00 64.19 388 ASP A CA 1
ATOM 3130 C C . ASP A 1 388 ? -5.592 15.732 19.296 1.00 64.19 388 ASP A C 1
ATOM 3132 O O . ASP A 1 388 ? -5.663 16.557 20.215 1.00 64.19 388 ASP A O 1
ATOM 3136 N N . VAL A 1 389 ? -5.715 14.426 19.553 1.00 76.38 389 VAL A N 1
ATOM 3137 C CA . VAL A 1 389 ? -6.132 13.879 20.859 1.00 76.38 389 VAL A CA 1
ATOM 3138 C C . VAL A 1 389 ? -5.057 14.074 21.926 1.00 76.38 389 VAL A C 1
ATOM 3140 O O . VAL A 1 389 ? -5.344 14.562 23.021 1.00 76.38 389 VAL A O 1
ATOM 3143 N N . THR A 1 390 ? -3.802 13.734 21.620 1.00 83.75 390 THR A N 1
ATOM 3144 C CA . THR A 1 390 ? -2.716 13.802 22.609 1.00 83.75 390 THR A CA 1
ATOM 3145 C C . THR A 1 390 ? -2.443 15.241 23.048 1.00 83.75 390 THR A C 1
ATOM 3147 O O . THR A 1 390 ? -2.240 15.485 24.235 1.00 83.75 390 THR A O 1
ATOM 3150 N N . ALA A 1 391 ? -2.495 16.204 22.121 1.00 83.38 391 ALA A N 1
ATOM 3151 C CA . ALA A 1 391 ? -2.284 17.619 22.431 1.00 83.38 391 ALA A CA 1
ATOM 3152 C C . ALA A 1 391 ? -3.385 18.185 23.342 1.00 83.38 391 ALA A C 1
ATOM 3154 O O . ALA A 1 391 ? -3.082 18.907 24.292 1.00 83.38 391 ALA A O 1
ATOM 3155 N N . THR A 1 392 ? -4.642 17.815 23.081 1.00 83.56 392 THR A N 1
ATOM 3156 C CA . THR A 1 392 ? -5.802 18.242 23.878 1.00 83.56 392 THR A CA 1
ATOM 3157 C C . THR A 1 392 ? -5.733 17.679 25.295 1.00 83.56 392 THR A C 1
ATOM 3159 O O . THR A 1 392 ? -5.759 18.437 26.261 1.00 83.56 392 THR A O 1
ATOM 3162 N N . LEU A 1 393 ? -5.526 16.364 25.432 1.00 81.44 393 LEU A N 1
ATOM 3163 C CA . LEU A 1 393 ? -5.449 15.709 26.741 1.00 81.44 393 LEU A CA 1
ATOM 3164 C C . LEU A 1 393 ? -4.275 16.213 27.586 1.00 81.44 393 LEU A C 1
ATOM 3166 O O . LEU A 1 393 ? -4.419 16.386 28.795 1.00 81.44 393 LEU A O 1
ATOM 3170 N N . LEU A 1 394 ? -3.112 16.450 26.970 1.00 87.25 394 LEU A N 1
ATOM 3171 C CA . LEU A 1 394 ? -1.956 17.005 27.675 1.00 87.25 394 LEU A CA 1
ATOM 3172 C C . LEU A 1 394 ? -2.224 18.428 28.163 1.00 87.25 394 LEU A C 1
ATOM 3174 O O . LEU A 1 394 ? -1.868 18.749 29.295 1.00 87.25 394 LEU A O 1
ATOM 3178 N N . PHE A 1 395 ? -2.851 19.268 27.338 1.00 87.50 395 PHE A N 1
ATOM 3179 C CA . PHE A 1 395 ? -3.207 20.628 27.729 1.00 87.50 395 PHE A CA 1
ATOM 3180 C C . PHE A 1 395 ? -4.208 20.631 28.893 1.00 87.50 395 PHE A C 1
ATOM 3182 O O . PHE A 1 395 ? -3.903 21.206 29.938 1.00 87.50 395 PHE A O 1
ATOM 3189 N N . ASP A 1 396 ? -5.332 19.924 28.759 1.00 83.56 396 ASP A N 1
ATOM 3190 C CA . ASP A 1 396 ? -6.393 19.897 29.774 1.00 83.56 396 ASP A CA 1
ATOM 3191 C C . ASP A 1 396 ? -5.878 19.340 31.112 1.00 83.56 396 ASP A C 1
ATOM 3193 O O . ASP A 1 396 ? -6.140 19.887 32.187 1.00 83.56 396 ASP A O 1
ATOM 3197 N N . PHE A 1 397 ? -5.075 18.273 31.062 1.00 85.88 397 PHE A N 1
ATOM 3198 C CA . PHE A 1 397 ? -4.493 17.678 32.261 1.00 85.88 397 PHE A CA 1
ATOM 3199 C C . PHE A 1 397 ? -3.496 18.617 32.953 1.00 85.88 397 PHE A C 1
ATOM 3201 O O . PHE A 1 397 ? -3.504 18.742 34.182 1.00 85.88 397 PHE A O 1
ATOM 3208 N N . LEU A 1 398 ? -2.625 19.283 32.188 1.00 87.50 398 LEU A N 1
ATOM 3209 C CA . LEU A 1 398 ? -1.640 20.211 32.744 1.00 87.50 398 LEU A CA 1
ATOM 3210 C C . LEU A 1 398 ? -2.285 21.500 33.262 1.00 87.50 398 LEU A C 1
ATOM 3212 O O . LEU A 1 398 ? -1.802 22.043 34.258 1.00 87.50 398 LEU A O 1
ATOM 3216 N N . GLU A 1 399 ? -3.380 21.959 32.657 1.00 86.25 399 GLU A N 1
ATOM 3217 C CA . GLU A 1 399 ? -4.151 23.102 33.151 1.00 86.25 399 GLU A CA 1
ATOM 3218 C C . GLU A 1 399 ? -4.753 22.816 34.537 1.00 86.25 399 GLU A C 1
ATOM 3220 O O . GLU A 1 399 ? -4.704 23.673 35.421 1.00 86.25 399 GLU A O 1
ATOM 3225 N N . VAL A 1 400 ? -5.265 21.600 34.760 1.00 84.81 400 VAL A N 1
ATOM 3226 C CA . VAL A 1 400 ? -5.917 21.223 36.026 1.00 84.81 400 VAL A CA 1
ATOM 3227 C C . VAL A 1 400 ? -4.912 20.795 37.097 1.00 84.81 400 VAL A C 1
ATOM 3229 O O . VAL A 1 400 ? -4.946 21.277 38.233 1.00 84.81 400 VAL A O 1
ATOM 3232 N N . CYS A 1 401 ? -4.006 19.879 36.759 1.00 85.56 401 CYS A N 1
ATOM 3233 C CA . CYS A 1 401 ? -3.131 19.217 37.727 1.00 85.56 401 CYS A CA 1
ATOM 3234 C C . CYS A 1 401 ? -1.704 19.779 37.762 1.00 85.56 401 CYS A C 1
ATOM 3236 O O . CYS A 1 401 ? -0.957 19.467 38.694 1.00 85.56 401 CYS A O 1
ATOM 3238 N N . GLY A 1 402 ? -1.304 20.610 36.793 1.00 87.00 402 GLY A N 1
ATOM 3239 C CA . GLY A 1 402 ? 0.081 21.065 36.636 1.00 87.00 402 GLY A CA 1
ATOM 3240 C C . GLY A 1 402 ? 0.618 21.826 37.848 1.00 87.00 402 GLY A C 1
ATOM 3241 O O . GLY A 1 402 ? 1.731 21.552 38.295 1.00 87.00 402 GLY A O 1
ATOM 3242 N N . ASN A 1 403 ? -0.184 22.707 38.456 1.00 89.31 403 ASN A N 1
ATOM 3243 C CA . ASN A 1 403 ? 0.214 23.427 39.672 1.00 89.31 403 ASN A CA 1
ATOM 3244 C C . ASN A 1 403 ? 0.446 22.472 40.863 1.00 89.31 403 ASN A C 1
ATOM 3246 O O . ASN A 1 403 ? 1.433 22.592 41.589 1.00 89.31 403 ASN A O 1
ATOM 3250 N N . ALA A 1 404 ? -0.427 21.478 41.050 1.00 86.81 404 ALA A N 1
ATOM 3251 C CA . ALA A 1 404 ? -0.300 20.510 42.139 1.00 86.81 404 ALA A CA 1
ATOM 3252 C C . ALA A 1 404 ? 0.901 19.561 41.932 1.00 86.81 404 ALA A C 1
ATOM 3254 O O . ALA A 1 404 ? 1.659 19.311 42.873 1.00 86.81 404 ALA A O 1
ATOM 3255 N N . LEU A 1 405 ? 1.133 19.099 40.696 1.00 86.19 405 LEU A N 1
ATOM 3256 C CA . LEU A 1 405 ? 2.292 18.275 40.326 1.00 86.19 405 LEU A CA 1
ATOM 3257 C C . LEU A 1 405 ? 3.614 19.034 40.482 1.00 86.19 405 LEU A C 1
ATOM 3259 O O . LEU A 1 405 ? 4.586 18.476 40.995 1.00 86.19 405 LEU A O 1
ATOM 3263 N N . MET A 1 406 ? 3.640 20.313 40.107 1.00 90.50 406 MET A N 1
ATOM 3264 C CA . MET A 1 406 ? 4.795 21.188 40.300 1.00 90.50 406 MET A CA 1
ATOM 3265 C C . MET A 1 406 ? 5.144 21.336 41.787 1.00 90.50 406 MET A C 1
ATOM 3267 O O . MET A 1 406 ? 6.315 21.238 42.160 1.00 90.50 406 MET A O 1
ATOM 3271 N N . ASN A 1 407 ? 4.142 21.515 42.652 1.00 88.44 407 ASN A N 1
ATOM 3272 C CA . ASN A 1 407 ? 4.362 21.659 44.093 1.00 88.44 407 ASN A CA 1
ATOM 3273 C C . ASN A 1 407 ? 4.854 20.360 44.751 1.00 88.44 407 ASN A C 1
ATOM 3275 O O . ASN A 1 407 ? 5.706 20.427 45.643 1.00 88.44 407 ASN A O 1
ATOM 3279 N N . GLN A 1 408 ? 4.368 19.206 44.279 1.00 88.50 408 GLN A N 1
ATOM 3280 C CA . GLN A 1 408 ? 4.700 17.881 44.811 1.00 88.50 408 GLN A CA 1
ATOM 3281 C C . GLN A 1 408 ? 6.062 17.352 44.325 1.00 88.50 408 GLN A C 1
ATOM 3283 O O . GLN A 1 408 ? 6.861 16.890 45.136 1.00 88.50 408 GLN A O 1
ATOM 3288 N N . TYR A 1 409 ? 6.343 17.411 43.017 1.00 89.50 409 TYR A N 1
ATOM 3289 C CA . TYR A 1 409 ? 7.526 16.785 42.399 1.00 89.50 409 TYR A CA 1
ATOM 3290 C C . TYR A 1 409 ? 8.641 17.776 42.027 1.00 89.50 409 TYR A C 1
ATOM 3292 O O . TYR A 1 409 ? 9.739 17.357 41.648 1.00 89.50 409 TYR A O 1
ATOM 3300 N N . ARG A 1 410 ? 8.395 19.088 42.162 1.00 91.00 410 ARG A N 1
ATOM 3301 C CA . ARG A 1 410 ? 9.390 20.169 42.037 1.00 91.00 410 ARG A CA 1
ATOM 3302 C C . ARG A 1 410 ? 10.247 20.031 40.769 1.00 91.00 410 ARG A C 1
ATOM 3304 O O . ARG A 1 410 ? 9.747 20.147 39.655 1.00 91.00 410 ARG A O 1
ATOM 3311 N N . SER A 1 411 ? 11.549 19.791 40.931 1.00 89.56 411 SER A N 1
ATOM 3312 C CA . SER A 1 411 ? 12.522 19.717 39.840 1.00 89.56 411 SER A CA 1
ATOM 3313 C C . SER A 1 411 ? 12.270 18.558 38.877 1.00 89.56 411 SER A C 1
ATOM 3315 O O . SER A 1 411 ? 12.553 18.702 37.691 1.00 89.56 411 SER A O 1
ATOM 3317 N N . GLN A 1 412 ? 11.710 17.435 39.341 1.00 91.69 412 GLN A N 1
ATOM 3318 C CA . GLN A 1 412 ? 11.430 16.289 38.468 1.00 91.69 412 GLN A CA 1
ATOM 3319 C C . GLN A 1 412 ? 10.320 16.615 37.473 1.00 91.69 412 GLN A C 1
ATOM 3321 O O . GLN A 1 412 ? 10.417 16.273 36.298 1.00 91.69 412 GLN A O 1
ATOM 3326 N N . PHE A 1 413 ? 9.300 17.347 37.918 1.00 93.12 413 PHE A N 1
ATOM 3327 C CA . PHE A 1 413 ? 8.235 17.805 37.038 1.00 93.12 413 PHE A CA 1
ATOM 3328 C C . PHE A 1 413 ? 8.756 18.777 35.972 1.00 93.12 413 PHE A C 1
ATOM 3330 O O . PHE A 1 413 ? 8.407 18.642 34.807 1.00 93.12 413 PHE A O 1
ATOM 3337 N N . TRP A 1 414 ? 9.674 19.683 36.324 1.00 93.06 414 TRP A N 1
ATOM 3338 C CA . TRP A 1 414 ? 10.288 20.584 35.340 1.00 93.06 414 TRP A CA 1
ATOM 3339 C C . TRP A 1 414 ? 11.114 19.864 34.276 1.00 93.06 414 TRP A C 1
ATOM 3341 O O . TRP A 1 414 ? 11.049 20.248 33.112 1.00 93.06 414 TRP A O 1
ATOM 3351 N N . LYS A 1 415 ? 11.843 18.802 34.641 1.00 92.75 415 LYS A N 1
ATOM 3352 C CA . LYS A 1 415 ? 12.535 17.957 33.653 1.00 92.75 415 LYS A CA 1
ATOM 3353 C C . LYS A 1 415 ? 11.553 17.339 32.664 1.00 92.75 415 LYS A C 1
ATOM 3355 O O . LYS A 1 415 ? 11.826 17.305 31.473 1.00 92.75 415 LYS A O 1
ATOM 3360 N N . LEU A 1 416 ? 10.399 16.898 33.156 1.00 92.69 416 LEU A N 1
ATOM 3361 C CA . LEU A 1 416 ? 9.352 16.315 32.330 1.00 92.69 416 LEU A CA 1
ATOM 3362 C C . LEU A 1 416 ? 8.686 17.366 31.421 1.00 92.69 416 LEU A C 1
ATOM 3364 O O . LEU A 1 416 ? 8.429 17.082 30.258 1.00 92.69 416 LEU A O 1
ATOM 3368 N N . ILE A 1 417 ? 8.467 18.594 31.902 1.00 93.00 417 ILE A N 1
ATOM 3369 C CA . ILE A 1 417 ? 7.971 19.708 31.072 1.00 93.00 417 ILE A CA 1
ATOM 3370 C C . ILE A 1 417 ? 8.980 20.098 29.979 1.00 93.00 417 ILE A C 1
ATOM 3372 O O . ILE A 1 417 ? 8.573 20.391 28.855 1.00 93.00 417 ILE A O 1
ATOM 3376 N N . LEU A 1 418 ? 10.282 20.072 30.282 1.00 92.94 418 LEU A N 1
ATOM 3377 C CA . LEU A 1 418 ? 11.338 20.281 29.285 1.00 92.94 418 LEU A CA 1
ATOM 3378 C C . LEU A 1 418 ? 11.349 19.160 28.244 1.00 92.94 418 LEU A C 1
ATOM 3380 O O . LEU A 1 418 ? 11.304 19.461 27.058 1.00 92.94 418 LEU A O 1
ATOM 3384 N N . LEU A 1 419 ? 11.285 17.895 28.672 1.00 94.12 419 LEU A N 1
ATOM 3385 C CA . LEU A 1 419 ? 11.163 16.738 27.778 1.00 94.12 419 LEU A CA 1
ATOM 3386 C C . LEU A 1 419 ? 9.937 16.861 26.859 1.00 94.12 419 LEU A C 1
ATOM 3388 O O . LEU A 1 419 ? 10.026 16.653 25.649 1.00 94.12 419 LEU A O 1
ATOM 3392 N N . LEU A 1 420 ? 8.791 17.249 27.427 1.00 93.44 420 LEU A N 1
ATOM 3393 C CA . LEU A 1 420 ? 7.561 17.467 26.675 1.00 93.44 420 LEU A CA 1
ATOM 3394 C C . LEU A 1 420 ? 7.745 18.557 25.609 1.00 93.44 420 LEU A C 1
ATOM 3396 O O . LEU A 1 420 ? 7.286 18.365 24.490 1.00 93.44 420 LEU A O 1
ATOM 3400 N N . LYS A 1 421 ? 8.426 19.667 25.917 1.00 93.12 421 LYS A N 1
ATOM 3401 C CA . LYS A 1 421 ? 8.661 20.761 24.960 1.00 93.12 421 LYS A CA 1
ATOM 3402 C C . LYS A 1 421 ? 9.728 20.438 23.909 1.00 93.12 421 LYS A C 1
ATOM 3404 O O . LYS A 1 421 ? 9.538 20.783 22.749 1.00 93.12 421 LYS A O 1
ATOM 3409 N N . GLU A 1 422 ? 10.861 19.876 24.312 1.00 92.50 422 GLU A N 1
ATOM 3410 C CA . GLU A 1 422 ? 12.046 19.743 23.455 1.00 92.50 422 GLU A CA 1
ATOM 3411 C C . GLU A 1 422 ? 12.005 18.473 22.601 1.00 92.50 422 GLU A C 1
ATOM 3413 O O . GLU A 1 422 ? 12.367 18.519 21.429 1.00 92.50 422 GLU A O 1
ATOM 3418 N N . GLU A 1 423 ? 11.515 17.360 23.153 1.00 91.88 423 GLU A N 1
ATOM 3419 C CA . GLU A 1 423 ? 11.556 16.055 22.481 1.00 91.88 423 GLU A CA 1
ATOM 3420 C C . GLU A 1 423 ? 10.177 15.579 22.020 1.00 91.88 423 GLU A C 1
ATOM 3422 O O . GLU A 1 423 ? 10.026 15.064 20.911 1.00 91.88 423 GLU A O 1
ATOM 3427 N N . TYR A 1 424 ? 9.145 15.749 22.849 1.00 91.94 424 TYR A N 1
ATOM 3428 C CA . TYR A 1 424 ? 7.821 15.200 22.546 1.00 91.94 424 TYR A CA 1
ATOM 3429 C C . TYR A 1 424 ? 6.983 16.127 21.652 1.00 91.94 424 TYR A C 1
ATOM 3431 O O . TYR A 1 424 ? 6.245 15.658 20.786 1.00 91.94 424 TYR A O 1
ATOM 3439 N N . PHE A 1 425 ? 7.123 17.445 21.806 1.00 92.12 425 PHE A N 1
ATOM 3440 C CA . PHE A 1 425 ? 6.366 18.433 21.036 1.00 92.12 425 PHE A CA 1
ATOM 3441 C C . PHE A 1 425 ? 6.631 18.369 19.518 1.00 92.12 425 PHE A C 1
ATOM 3443 O O . PHE A 1 425 ? 5.653 18.329 18.769 1.00 92.12 425 PHE A O 1
ATOM 3450 N N . PRO A 1 426 ? 7.886 18.245 19.027 1.00 92.94 426 PRO A N 1
ATOM 3451 C CA . PRO A 1 426 ? 8.143 18.062 17.594 1.00 92.94 426 PRO A CA 1
ATOM 3452 C C . PRO A 1 426 ? 7.491 16.796 17.021 1.00 92.94 426 PRO A C 1
ATOM 3454 O O . PRO A 1 426 ? 7.064 16.779 15.868 1.00 92.94 426 PRO A O 1
ATOM 3457 N N . ARG A 1 427 ? 7.359 15.735 17.832 1.00 91.75 427 ARG A N 1
ATOM 3458 C CA . ARG A 1 427 ? 6.669 14.499 17.426 1.00 91.75 427 ARG A CA 1
ATOM 3459 C C . ARG A 1 427 ? 5.167 14.724 17.252 1.00 91.75 427 ARG A C 1
ATOM 3461 O O . ARG A 1 427 ? 4.586 14.162 16.333 1.00 91.75 427 ARG A O 1
ATOM 3468 N N . ILE A 1 428 ? 4.553 15.566 18.089 1.00 89.44 428 ILE A N 1
ATOM 3469 C CA . ILE A 1 428 ? 3.145 15.973 17.942 1.00 89.44 428 ILE A CA 1
ATOM 3470 C C . ILE A 1 428 ? 2.955 16.806 16.663 1.00 89.44 428 ILE A C 1
ATOM 3472 O O . ILE A 1 428 ? 1.992 16.581 15.929 1.00 89.44 428 ILE A O 1
ATOM 3476 N N . GLU A 1 429 ? 3.866 17.743 16.373 1.00 89.75 429 GLU A N 1
ATOM 3477 C CA . GLU A 1 429 ? 3.818 18.549 15.142 1.00 89.75 429 GLU A CA 1
ATOM 3478 C C . GLU A 1 429 ? 3.962 17.675 13.883 1.00 89.75 429 GLU A C 1
ATOM 3480 O O . GLU A 1 429 ? 3.269 17.914 12.898 1.00 89.75 429 GLU A O 1
ATOM 3485 N N . ALA A 1 430 ? 4.788 16.624 13.924 1.00 90.25 430 ALA A N 1
ATOM 3486 C CA . ALA A 1 430 ? 4.996 15.720 12.789 1.00 90.25 430 ALA A CA 1
ATOM 3487 C C . ALA A 1 430 ? 3.762 14.869 12.428 1.00 90.25 430 ALA A C 1
ATOM 3489 O O . ALA A 1 430 ? 3.555 14.566 11.253 1.00 90.25 430 ALA A O 1
ATOM 3490 N N . VAL A 1 431 ? 2.947 14.475 13.414 1.00 88.56 431 VAL A N 1
ATOM 3491 C CA . VAL A 1 431 ? 1.749 13.637 13.191 1.00 88.56 431 VAL A CA 1
ATOM 3492 C C . VAL A 1 431 ? 0.479 14.449 12.922 1.00 88.56 431 VAL A C 1
ATOM 3494 O O . VAL A 1 431 ? -0.518 13.896 12.460 1.00 88.56 431 VAL A O 1
ATOM 3497 N N . THR A 1 432 ? 0.483 15.752 13.215 1.00 86.69 432 THR A N 1
ATOM 3498 C CA . THR A 1 432 ? -0.722 16.593 13.153 1.00 86.69 432 THR A CA 1
ATOM 3499 C C . THR A 1 432 ? -0.810 17.342 11.822 1.00 86.69 432 THR A C 1
ATOM 3501 O O . THR A 1 432 ? 0.102 18.062 11.427 1.00 86.69 432 THR A O 1
ATOM 3504 N N . SER A 1 433 ? -1.943 17.210 11.125 1.00 82.56 433 SER A N 1
ATOM 3505 C CA . SER A 1 433 ? -2.209 17.935 9.873 1.00 82.56 433 SER A CA 1
ATOM 3506 C C . SER A 1 433 ? -2.513 19.421 10.119 1.00 82.56 433 SER A C 1
ATOM 3508 O O . SER A 1 433 ? -3.053 19.791 11.162 1.00 82.56 433 SER A O 1
ATOM 3510 N N . SER A 1 434 ? -2.257 20.282 9.126 1.00 78.25 434 SER A N 1
ATOM 3511 C CA . SER A 1 434 ? -2.429 21.746 9.228 1.00 78.25 434 SER A CA 1
ATOM 3512 C C . SER A 1 434 ? -3.836 22.203 9.652 1.00 78.25 434 SER A C 1
ATOM 3514 O O . SER A 1 434 ? -3.969 23.252 10.278 1.00 78.25 434 SER A O 1
ATOM 3516 N N . GLY A 1 435 ? -4.878 21.407 9.381 1.00 74.00 435 GLY A N 1
ATOM 3517 C CA . GLY A 1 435 ? -6.264 21.689 9.777 1.00 74.00 435 GLY A CA 1
ATOM 3518 C C . GLY A 1 435 ? -6.596 21.468 11.262 1.00 74.00 435 GLY A C 1
ATOM 3519 O O . GLY A 1 435 ? -7.620 21.969 11.717 1.00 74.00 435 GLY A O 1
ATOM 3520 N N . GLN A 1 436 ? -5.750 20.766 12.028 1.00 77.00 436 GLN A N 1
ATOM 3521 C CA . GLN A 1 436 ? -5.989 20.400 13.442 1.00 77.00 436 GLN A CA 1
ATOM 3522 C C . GLN A 1 436 ? -4.939 20.987 14.404 1.00 77.00 436 GLN A C 1
ATOM 3524 O O . GLN A 1 436 ? -4.808 20.575 15.554 1.00 77.00 436 GLN A O 1
ATOM 3529 N N . MET A 1 437 ? -4.197 22.006 13.966 1.00 85.12 437 MET A N 1
ATOM 3530 C CA . MET A 1 437 ? -3.125 22.617 14.764 1.00 85.12 437 MET A CA 1
ATOM 3531 C C . MET A 1 437 ? -3.620 23.442 15.966 1.00 85.12 437 MET A C 1
ATOM 3533 O O . MET A 1 437 ? -2.810 23.884 16.778 1.00 85.12 437 MET A O 1
ATOM 3537 N N . GLY A 1 438 ? -4.932 23.650 16.126 1.00 85.94 438 GLY A N 1
ATOM 3538 C CA . GLY A 1 438 ? -5.496 24.473 17.203 1.00 85.94 438 GLY A CA 1
ATOM 3539 C C . GLY A 1 438 ? -5.110 23.996 18.609 1.00 85.94 438 GLY A C 1
ATOM 3540 O O . GLY A 1 438 ? -4.686 24.801 19.440 1.00 85.94 438 GLY A O 1
ATOM 3541 N N . SER A 1 439 ? -5.203 22.690 18.865 1.00 83.19 439 SER A N 1
ATOM 3542 C CA . SER A 1 439 ? -4.866 22.068 20.156 1.00 83.19 439 SER A CA 1
ATOM 3543 C C . SER A 1 439 ? -3.354 22.105 20.424 1.00 83.19 439 SER A C 1
ATOM 3545 O O . SER A 1 439 ? -2.911 22.379 21.540 1.00 83.19 439 SER A O 1
ATOM 3547 N N . VAL A 1 440 ? -2.553 21.933 19.367 1.00 89.75 440 VAL A N 1
ATOM 3548 C CA . VAL A 1 440 ? -1.083 22.001 19.403 1.00 89.75 440 VAL A CA 1
ATOM 3549 C C . VAL A 1 440 ? -0.600 23.414 19.746 1.00 89.75 440 VAL A C 1
ATOM 3551 O O . VAL A 1 440 ? 0.268 23.583 20.603 1.00 89.75 440 VAL A O 1
ATOM 3554 N N . ILE A 1 441 ? -1.207 24.446 19.151 1.00 91.12 441 ILE A N 1
ATOM 3555 C CA . ILE A 1 441 ? -0.877 25.855 19.417 1.00 91.12 441 ILE A CA 1
ATOM 3556 C C . ILE A 1 441 ? -1.190 26.234 20.871 1.00 91.12 441 ILE A C 1
ATOM 3558 O O . ILE A 1 441 ? -0.364 26.879 21.519 1.00 91.12 441 ILE A O 1
ATOM 3562 N N . ARG A 1 442 ? -2.343 25.814 21.414 1.00 89.50 442 ARG A N 1
ATOM 3563 C CA . ARG A 1 442 ? -2.702 26.088 22.820 1.00 89.50 442 ARG A CA 1
ATOM 3564 C C . ARG A 1 442 ? -1.725 25.439 23.796 1.00 89.50 442 ARG A C 1
ATOM 3566 O O . ARG A 1 442 ? -1.266 26.102 24.727 1.00 89.50 442 ARG A O 1
ATOM 3573 N N . LEU A 1 443 ? -1.358 24.178 23.555 1.00 90.88 443 LEU A N 1
ATOM 3574 C CA . LEU A 1 443 ? -0.355 23.482 24.361 1.00 90.88 443 LEU A CA 1
ATOM 3575 C C . LEU A 1 443 ? 1.006 24.193 24.292 1.00 90.88 443 LEU A C 1
ATOM 3577 O O . LEU A 1 443 ? 1.631 24.412 25.329 1.00 90.88 443 LEU A O 1
ATOM 3581 N N . LYS A 1 444 ? 1.439 24.627 23.100 1.00 93.31 444 LYS A N 1
ATOM 3582 C CA . LYS A 1 444 ? 2.688 25.386 22.915 1.00 93.31 444 LYS A CA 1
ATOM 3583 C C . LYS A 1 444 ? 2.709 26.662 23.745 1.00 93.31 444 LYS A C 1
ATOM 3585 O O . LYS A 1 444 ? 3.633 26.877 24.526 1.00 93.31 444 LYS A O 1
ATOM 3590 N N . GLN A 1 445 ? 1.659 27.470 23.614 1.00 94.19 445 GLN A N 1
ATOM 3591 C CA . GLN A 1 445 ? 1.517 28.731 24.339 1.00 94.19 445 GLN A CA 1
ATOM 3592 C C . GLN A 1 445 ? 1.512 28.506 25.854 1.00 94.19 445 GLN A C 1
ATOM 3594 O O . GLN A 1 445 ? 2.149 29.261 26.593 1.00 94.19 445 GLN A O 1
ATOM 3599 N N . PHE A 1 446 ? 0.844 27.450 26.327 1.00 92.69 446 PHE A N 1
ATOM 3600 C CA . PHE A 1 446 ? 0.842 27.074 27.739 1.00 92.69 446 PHE A CA 1
ATOM 3601 C C . PHE A 1 446 ? 2.245 26.707 28.243 1.00 92.69 446 PHE A C 1
ATOM 3603 O O . PHE A 1 446 ? 2.674 27.214 29.284 1.00 92.69 446 PHE A O 1
ATOM 3610 N N . LEU A 1 447 ? 2.981 25.868 27.507 1.00 93.12 447 LEU A N 1
ATOM 3611 C CA . LEU A 1 447 ? 4.333 25.438 27.879 1.00 93.12 447 LEU A CA 1
ATOM 3612 C C . LEU A 1 447 ? 5.329 26.603 27.855 1.00 93.12 447 LEU A C 1
ATOM 3614 O O . LEU A 1 447 ? 6.120 26.754 28.786 1.00 93.12 447 LEU A O 1
ATOM 3618 N N . GLU A 1 448 ? 5.274 27.455 26.831 1.00 93.81 448 GLU A N 1
ATOM 3619 C CA . GLU A 1 448 ? 6.120 28.648 26.718 1.00 93.81 448 GLU A CA 1
ATOM 3620 C C . GLU A 1 448 ? 5.854 29.636 27.854 1.00 93.81 448 GLU A C 1
ATOM 3622 O O . GLU A 1 448 ? 6.796 30.064 28.524 1.00 93.81 448 GLU A O 1
ATOM 3627 N N . THR A 1 449 ? 4.581 29.918 28.146 1.00 92.75 449 THR A N 1
ATOM 3628 C CA . THR A 1 449 ? 4.189 30.800 29.256 1.00 92.75 449 THR A CA 1
ATOM 3629 C C . THR A 1 449 ? 4.651 30.239 30.601 1.00 92.75 449 THR A C 1
ATOM 3631 O O . THR A 1 449 ? 5.191 30.975 31.430 1.00 92.75 449 THR A O 1
ATOM 3634 N N . SER A 1 450 ? 4.480 28.932 30.814 1.00 90.62 450 SER A N 1
ATOM 3635 C CA . SER A 1 450 ? 4.855 28.259 32.062 1.00 90.62 450 SER A CA 1
ATOM 3636 C C . SER A 1 450 ? 6.368 28.255 32.282 1.00 90.62 450 SER A C 1
ATOM 3638 O O . SER A 1 450 ? 6.831 28.533 33.388 1.00 90.62 450 SER A O 1
ATOM 3640 N N . LEU A 1 451 ? 7.155 27.997 31.232 1.00 91.50 451 LEU A N 1
ATOM 3641 C CA . LEU A 1 451 ? 8.621 28.019 31.296 1.00 91.50 451 LEU A CA 1
ATOM 3642 C C . LEU A 1 451 ? 9.171 29.437 31.467 1.00 91.50 451 LEU A C 1
ATOM 3644 O O . LEU A 1 451 ? 10.100 29.633 32.250 1.00 91.50 451 LEU A O 1
ATOM 3648 N N . GLN A 1 452 ? 8.583 30.428 30.792 1.00 92.62 452 GLN A N 1
ATOM 3649 C CA . GLN A 1 452 ? 8.988 31.827 30.925 1.00 92.62 452 GLN A CA 1
ATOM 3650 C C . GLN A 1 452 ? 8.717 32.358 32.337 1.00 92.62 452 GLN A C 1
ATOM 3652 O O . GLN A 1 452 ? 9.569 33.025 32.922 1.00 92.62 452 GLN A O 1
ATOM 3657 N N . ARG A 1 453 ? 7.553 32.032 32.911 1.00 89.62 453 ARG A N 1
ATOM 3658 C CA . ARG A 1 453 ? 7.171 32.441 34.273 1.00 89.62 453 ARG A CA 1
ATOM 3659 C C . ARG A 1 453 ? 7.776 31.558 35.366 1.00 89.62 453 ARG A C 1
ATOM 3661 O O . ARG A 1 453 ? 7.684 31.913 36.537 1.00 89.62 453 ARG A O 1
ATOM 3668 N N . ARG A 1 454 ? 8.368 30.412 35.001 1.00 88.38 454 ARG A N 1
ATOM 3669 C CA . ARG A 1 454 ? 8.824 29.348 35.918 1.00 88.38 454 ARG A CA 1
ATOM 3670 C C . ARG A 1 454 ? 7.761 28.943 36.946 1.00 88.38 454 ARG A C 1
ATOM 3672 O O . ARG A 1 454 ? 8.081 28.565 38.072 1.00 88.38 454 ARG A O 1
ATOM 3679 N N . GLN A 1 455 ? 6.493 29.024 36.557 1.00 88.38 455 GLN A N 1
ATOM 36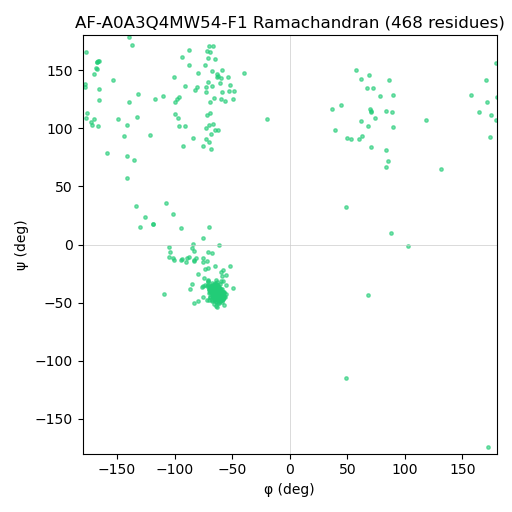80 C CA . GLN A 1 455 ? 5.354 28.718 37.410 1.00 88.38 455 GLN A CA 1
ATOM 3681 C C . GLN A 1 455 ? 4.171 28.285 36.546 1.00 88.38 455 GLN A C 1
ATOM 3683 O O . GLN A 1 455 ? 3.927 28.872 35.492 1.00 88.38 455 GLN A O 1
ATOM 3688 N N . ILE A 1 456 ? 3.417 27.295 37.021 1.00 88.94 456 ILE A N 1
ATOM 3689 C CA . ILE A 1 456 ? 2.103 26.955 36.472 1.00 88.94 456 ILE A CA 1
ATOM 3690 C C . ILE A 1 456 ? 1.036 27.609 37.345 1.00 88.94 456 ILE A C 1
ATOM 3692 O O . ILE A 1 456 ? 1.026 27.426 38.563 1.00 88.94 456 ILE A O 1
ATOM 3696 N N . SER A 1 457 ? 0.159 28.399 36.727 1.00 83.69 457 SER A N 1
ATOM 3697 C CA . SER A 1 457 ? -0.952 29.037 37.430 1.00 83.69 457 SER A CA 1
ATOM 3698 C C . SER A 1 457 ? -1.919 27.991 37.999 1.00 83.69 457 SER A C 1
ATOM 3700 O O . SER A 1 457 ? -2.095 26.930 37.401 1.00 83.69 457 SER A O 1
ATOM 3702 N N . PRO A 1 458 ? -2.554 28.263 39.151 1.00 82.81 458 PRO A N 1
ATOM 3703 C CA . PRO A 1 458 ? -3.615 27.405 39.663 1.00 82.81 458 PRO A CA 1
ATOM 3704 C C . PRO A 1 458 ? -4.769 27.284 38.652 1.00 82.81 458 PRO A C 1
ATOM 3706 O O . PRO A 1 458 ? -5.018 28.241 37.909 1.00 82.81 458 PRO A O 1
ATOM 3709 N N . PRO A 1 459 ? -5.488 26.146 38.630 1.00 83.25 459 PRO A N 1
ATOM 3710 C CA . PRO A 1 459 ? -6.602 25.957 37.714 1.00 83.25 459 PRO A CA 1
ATOM 3711 C C . PRO A 1 459 ? -7.688 27.008 37.927 1.00 83.25 459 PRO A C 1
ATOM 3713 O O . PRO A 1 459 ? -7.994 27.416 39.055 1.00 83.25 459 PRO A O 1
ATOM 3716 N N . ARG A 1 460 ? -8.302 27.434 36.822 1.00 72.69 460 ARG A N 1
ATOM 3717 C CA . ARG A 1 460 ? -9.442 28.352 36.855 1.00 72.69 460 ARG A CA 1
ATOM 3718 C C . ARG A 1 460 ? -10.581 27.706 37.645 1.00 72.69 460 ARG A C 1
ATOM 3720 O O . ARG A 1 460 ? -10.980 26.586 37.356 1.00 72.69 460 ARG A O 1
ATOM 3727 N N . GLY A 1 461 ? -11.073 28.411 38.662 1.00 74.44 461 GLY A N 1
ATOM 3728 C CA . GLY A 1 461 ? -12.089 27.883 39.576 1.00 74.44 461 GLY A CA 1
ATOM 3729 C C . GLY A 1 461 ? -11.539 27.111 40.780 1.00 74.44 461 GLY A C 1
ATOM 3730 O O . GLY A 1 461 ? -12.329 26.513 41.507 1.00 74.44 461 GLY A O 1
ATOM 3731 N N . GLN A 1 462 ? -10.221 27.132 41.042 1.00 74.81 462 GLN A N 1
ATOM 3732 C CA . GLN A 1 462 ? -9.689 26.604 42.301 1.00 74.81 462 GLN A CA 1
ATOM 3733 C C . GLN A 1 462 ? -10.363 27.306 43.488 1.00 74.81 462 GLN A C 1
ATOM 3735 O O . GLN A 1 462 ? -10.314 28.531 43.612 1.00 74.81 462 GLN A O 1
ATOM 3740 N N . LEU A 1 463 ? -10.980 26.510 44.365 1.00 77.25 463 LEU A N 1
ATOM 3741 C CA . LEU A 1 463 ? -11.728 26.995 45.521 1.00 77.25 463 LEU A CA 1
ATOM 3742 C C . LEU A 1 463 ? -10.778 27.695 46.499 1.00 77.25 463 LEU A C 1
ATOM 3744 O O . LEU A 1 463 ? -10.057 27.057 47.272 1.00 77.25 463 LEU A O 1
ATOM 3748 N N . GLY A 1 464 ? -10.741 29.024 46.417 1.00 75.50 464 GLY A N 1
ATOM 3749 C CA . GLY A 1 464 ? -9.923 29.868 47.275 1.00 75.50 464 GLY A CA 1
ATOM 3750 C C . GLY A 1 464 ? -10.465 29.928 48.700 1.00 75.50 464 GLY A C 1
ATOM 3751 O O . GLY A 1 464 ? -11.615 29.599 48.971 1.00 75.50 464 GLY A O 1
ATOM 3752 N N . SER A 1 465 ? -9.656 30.431 49.629 1.00 69.50 465 SER A N 1
ATOM 3753 C CA . SER A 1 465 ? -10.067 30.621 51.027 1.00 69.50 465 SER A CA 1
ATOM 3754 C C . SER A 1 465 ? -11.299 31.522 51.192 1.00 69.50 465 SER A C 1
ATOM 3756 O O . SER A 1 465 ? -11.973 31.433 52.206 1.00 69.50 465 SER A O 1
ATOM 3758 N N . GLY A 1 466 ? -11.612 32.373 50.208 1.00 73.12 466 GLY A N 1
ATOM 3759 C CA . GLY A 1 466 ? -12.861 33.137 50.154 1.00 73.12 466 GLY A CA 1
ATOM 3760 C C . GLY A 1 466 ? -14.100 32.269 49.924 1.00 73.12 466 GLY A C 1
ATOM 3761 O O . GLY A 1 466 ? -15.098 32.494 50.589 1.00 73.12 466 GLY A O 1
ATOM 3762 N N . PHE A 1 467 ? -14.021 31.243 49.069 1.00 75.88 467 PHE A N 1
ATOM 3763 C CA . PHE A 1 467 ? -15.120 30.294 48.844 1.00 75.88 467 PHE A CA 1
ATOM 3764 C C . PHE A 1 467 ? -15.436 29.496 50.109 1.00 75.88 467 PHE A C 1
ATOM 3766 O O . PHE A 1 467 ? -16.590 29.337 50.458 1.00 75.88 467 PHE A O 1
ATOM 3773 N N . TRP A 1 468 ? -14.407 29.050 50.831 1.00 65.81 468 TRP A N 1
ATOM 3774 C CA . TRP A 1 468 ? -14.583 28.301 52.080 1.00 65.81 468 TRP A CA 1
ATOM 3775 C C . TRP A 1 468 ? -14.992 29.172 53.278 1.00 65.81 468 TRP A C 1
ATOM 3777 O O . TRP A 1 468 ? -15.306 28.636 54.337 1.00 65.81 468 TRP A O 1
ATOM 3787 N N . ARG A 1 469 ? -14.917 30.503 53.137 1.00 67.12 469 ARG A N 1
ATOM 3788 C CA . ARG A 1 469 ? -15.323 31.486 54.156 1.00 67.12 469 ARG A CA 1
ATOM 3789 C C . ARG A 1 469 ? -16.653 32.180 53.843 1.00 67.12 469 ARG A C 1
ATOM 3791 O O . ARG A 1 469 ? -17.138 32.897 54.712 1.00 67.12 469 ARG A O 1
ATOM 3798 N N . SER A 1 470 ? -17.174 32.009 52.627 1.00 51.31 470 SER A N 1
ATOM 3799 C CA . SER A 1 470 ? -18.519 32.434 52.209 1.00 51.31 470 SER A CA 1
ATOM 3800 C C . SER A 1 470 ? -19.500 31.319 52.531 1.00 51.31 470 SER A C 1
ATOM 3802 O O . SER A 1 470 ? -20.643 31.648 52.906 1.00 51.31 470 SER A O 1
#

Mean predicted aligned error: 22.78 Å

Organism: Neolamprologus brichardi (NCBI:txid32507)

=== Feature glossary ===
The record interleaves many kinds of information about one protein. Here is each kind framed as the question it answers.

Q: What does the local fold look like, residue by residue?
A: The Foldseek 3Di string encodes local tertiary geometry as a 20-letter alphabet — one character per residue — derived from the relative positions of nearby Cα atoms. Unlike the amino-acid sequence, 3Di is a direct function of the 3D structure, so two proteins with the same fold have similar 3Di strings even at low sequence identity.

Q: Which residues are in helices, strands, or loops?
A: The SS8 string is DSSP's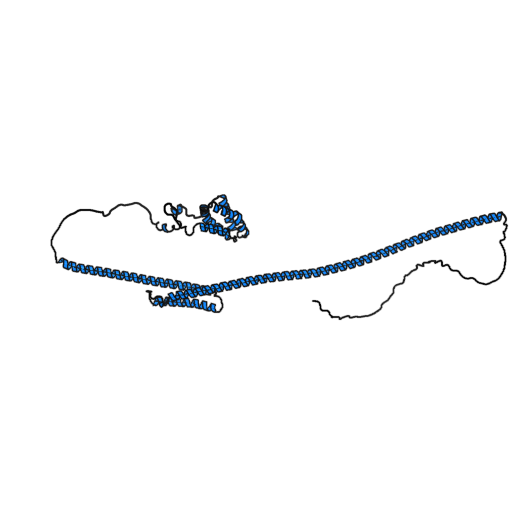 per-residue secondary-structure call. α-helix (H) means an i→i+4 H-bond ladder; β-strand (E) means the residue participates in a β-sheet; 3₁₀ (G) and π (I) are tighter and wider helices; T/S are turns/bends; '-' is loop.

Q: How big and how compact is the whole molecule?
A: Radius of gyration (Rg) is the root-mean-square distance of Cα atoms from their centroid — a single number for overall size and compactness. A globular domain of N residues has Rg ≈ 2.2·N^0.38 Å; an extended or disordered chain has a much larger Rg. The Cα contact count is the number of residue pairs whose Cα atoms are within 8 Å and are more than four positions apart in sequence — a standard proxy for tertiary packing density. The bounding box is the smallest axis-aligned box enclosing all Cα atoms.

Q: Where is each backbone atom in 3D?
A: Structure coordinates are given as an mmCIF _atom_site loop: one row per atom with element, residue name, chain id, sequence number, and x/y/z position in Å. Only the four main-chain atoms per residue are included here; side chains are omitted to keep the record compact.

Q: What is the amino-acid chain?
A: Primary structure: the covalent order of the twenty standard amino acids along the backbone. Two proteins with the same sequence will (almost always) fold to the same structure; two with 30% identity often share a fold but not the details.

Q: What if only a Cα trace is available?
A: Three-state secondary structure (P-SEA) collapses the eight DSSP classes into helix (a), strand (b), and coil (c). P-SEA assigns these from Cα geometry alone — distances and angles — without requiring backbone oxygens, so it works on any Cα trace.

Q: What family and function is it annotated with?
A: Database cross-references. InterPro integrates a dozen domain/family signature databases into unified entries with residue-range hits. GO terms attach function/process/location labels with evidence codes. CATH codes position the fold in a four-level structural taxonomy. Organism is the NCBI-taxonomy species name.

Q: How confident is the AlphaFold model at each residue?
A: pLDDT is the predicted lDDT-Cα score: AlphaFold's confidence that the local environment of each residue (all inter-atomic distances within 15 Å) is correctly placed. It is a per-residue number between 0 and 100, with higher meaning more reliable.

Q: How mobile is each atom in the crystal?
A: B-factor (Debye–Waller factor) reflects atomic displacement in the crystal lattice. It is an experimental observable (units Å²), not a prediction; low values mean the atom is pinned down, high values mean it moves or is heterogeneous across the crystal.

Q: Which residues are buried vs exposed?
A: SASA measures how much of the protein is reachable by solvent. It is computed by rolling a water-sized probe over the atomic surface and summing the exposed area (Å²). Per-residue SASA distinguishes core (buried, low SASA) from surface (exposed, high SASA) residues; total SASA is a whole-molecule size measure.

Q: What do the diagnostic plots show?
A: Plot images: a contact map (which residues are close in 3D, as an N×N binary image), a Ramachandran scatter (backbone torsion angles, revealing secondary-structure composition at a glance), and — for AlphaFold structures — a PAE heatmap (pairwise prediction confidence).

Q: What known structures does this most resemble?
A: The Foldseek neighbor list gives the closest experimentally determined structures in the PDB, ranked by structural alignment. TM-score near 1 means near-identical fold; near 0.3 means only rough topology match. This is how one finds what a novel AlphaFold prediction most resembles in the solved-structure universe.

Q: Are the domains correctly placed relative to each other?
A: Predicted aligned error is AlphaFold's pairwise confidence. Unlike pLDDT (per-residue), PAE is per-residue-pair and captures whether two parts of the structure are correctly placed relative to each other. Units are ångströms of expected positional error.

Q: What do the rendered images show?
A: Structure images are PyMOL renders from six orthogonal camera directions. Cartoon representation draws helices as coils and strands as arrows; sticks shows the backbone as bonds; surface shows the solvent-excluded envelope. Rainbow coloring maps sequence position to hue (blue→red, N→C); chain coloring assigns a distinct color per polypeptide.

Q: What are the backbone torsion angles?
A: φ (phi) and ψ (psi) are the two rotatable backbone dihedrals per residue: φ is the C(i-1)–N–Cα–C torsion, ψ is the N–Cα–C–N(i+1) torsion, both in degrees on (−180°, 180°]. α-helical residues cluster near (−60°, −45°); β-strand residues near (−120°, +130°). A Ramachandran plot is simply a scatter of (φ, ψ) for every residue.